Protein AF-A0A0Q9AXU6-F1 (afdb_monomer_lite)

Foldseek 3Di:
DAQFDDDPAFFADQAFWWDFVPDPFIKTKFFQSNLFAQFPDPPPPRRFFADDQVVQDDPNAGNPDGQFGWPNVFHAHDRDLFFADWDQQQNATFTDGMTIGTGDLPHWDFCQAPPLGHAFAADFVCVVVVCNPDPDDWDWDDPVSWFWKWWAFPPPGIFIWIQTTKDKGFHQYADPNHGDPPDIHIWIKIFGDFDPPDKDWDKFFAPVVVVCVVPVPDDPVNVQCVLPPLQWRWDWDDDPVTIIITIIGDARDDRNHGGIFMAGPVSHGQFTWSFFDWDFGHGPPDPGTDTDGRSMTITGGVVRNCVVSNIDGDGRPPTSNDPDPDPPDDDDDDDDPQDVVLLVVLLVLLCVFPQSVVVVVLCVVCVVVLVCCCRPPPQLVVLCVVLVVVVQVVLQSVLSSPQPRWRDCGDPPHGPLNSLVSNLVVCCVPPDPVNVVVCLQCVLVVSVLSVQGGGSVSSSVCSNVPAFAFFWKAWPVLQIATFAAWKAFPVRAIWTKFFQCRHCNPNNDFFTWMWTARLPDDSPDPPRTHTFFTWHDADAAWDADPNDIFGGTMTIGHGDDDPDDDPRVVDSQQAFGAQAADEDDAQFKKWWAFSVQGIFIWTFHDQQDWDFDCGRNDTDTGTRKTWTATPDQVGARDDRRHGQIFIAGPVGHGQFGWHDADPSRITITTGPVRRCVVVNIGGDGGPDPPPPDPPPDPPPDD

Radius of gyration: 37.97 Å; chains: 1; bounding box: 86×94×105 Å

Secondary structure (DSSP, 8-state):
-EESSSS-PPP----EEEEETT---EEEEE-HHHH-SS-S-TT-TTTTEEE-TTTSEETTEE----SEEE-GGGS-SSS-SS--EEEEETTEEEEE--EEEEE-TT----SEETTTEE---B--HHHHTTTTTSPPPSEEPPGGG-EEEEEEETTTEEEEEEEEEEEEEE---EETTEE-TT-EEEEEEEEE---TT---EEEEEB-HHHHHHH-TT--HHHHHHTTTTSS-EEEEEE-SSSEEEEEES--S--TT-TTPEEEETTS-EEEEEEEEEEEEE-BTT-SSPEEEEEEEEEEEEHHHHHHHHTEEEPPTT--SS------TT------PPP-HHHHHHHHHHHHTSHHHHHHHHHHHHHHHHHHHHHHH-HHHHHHHHHTTHHHHHHHHHHHHHSTTSBPPS-BTTB-HHHHHHHHHHHHHHHS-HHHHHHHHHHHHHHHHHHHH-SBHHHHHHHHTS-PPP--EEEETT--EEE--EEEE-TT--EEEEE-HHHHTGGG--TT-EEEEEPTT--TT-GGGPEEEEEEEEEEEEEEEETTEEEEEEEEEEEEPPSTT--HHHHHHHHS----SB----TT-EEEEEETTTEEEEEEEEEEEEEE--EETTEEPPEEEEEEEEESSTTS-S--TT-TTPEEE-TT--EEEEEEEE-TT--EEEEEHHHHHHHHT-EE-SS--------PPPP----

Structure (mmCIF, N/CA/C/O backbone):
data_AF-A0A0Q9AXU6-F1
#
_entry.id   AF-A0A0Q9AXU6-F1
#
loop_
_atom_site.group_PDB
_atom_site.id
_atom_site.type_symbol
_atom_site.label_atom_id
_atom_site.label_alt_id
_atom_site.label_comp_id
_atom_site.label_asym_id
_atom_site.label_entity_id
_atom_site.label_seq_id
_atom_site.pdbx_PDB_ins_code
_atom_site.Cartn_x
_atom_site.Cartn_y
_atom_site.Cartn_z
_atom_site.occupancy
_atom_site.B_iso_or_equiv
_atom_site.auth_seq_id
_atom_site.auth_comp_id
_atom_site.auth_asym_id
_atom_site.auth_atom_id
_atom_site.pdbx_PDB_model_num
ATOM 1 N N . MET A 1 1 ? 8.758 -5.895 -13.252 1.00 82.75 1 MET A N 1
ATOM 2 C CA . MET A 1 1 ? 9.014 -7.025 -12.338 1.00 82.75 1 MET A CA 1
ATOM 3 C C . MET A 1 1 ? 10.445 -6.959 -11.853 1.00 82.75 1 MET A C 1
ATOM 5 O O . MET A 1 1 ? 11.312 -6.603 -12.645 1.00 82.75 1 MET A O 1
ATOM 9 N N . THR A 1 2 ? 10.664 -7.303 -10.589 1.00 78.44 2 THR A N 1
ATOM 10 C CA . THR A 1 2 ? 11.984 -7.450 -9.955 1.00 78.44 2 THR A CA 1
ATOM 11 C C . THR A 1 2 ? 11.993 -8.718 -9.108 1.00 78.44 2 THR A C 1
ATOM 13 O O . THR A 1 2 ? 10.970 -9.078 -8.524 1.00 78.44 2 THR A O 1
ATOM 16 N N . ARG A 1 3 ? 13.124 -9.426 -9.058 1.00 77.81 3 ARG A N 1
ATOM 17 C CA . ARG A 1 3 ? 13.312 -10.589 -8.182 1.00 77.81 3 ARG A CA 1
ATOM 18 C C . ARG A 1 3 ? 14.119 -10.179 -6.954 1.00 77.81 3 ARG A C 1
ATOM 20 O O . ARG A 1 3 ? 15.196 -9.618 -7.110 1.00 77.81 3 ARG A O 1
ATOM 27 N N . GLY A 1 4 ? 13.623 -10.515 -5.763 1.00 68.69 4 GLY A N 1
ATOM 28 C CA . GLY A 1 4 ? 14.214 -10.085 -4.492 1.00 68.69 4 GLY A CA 1
ATOM 29 C C . GLY A 1 4 ? 14.076 -8.573 -4.257 1.00 68.69 4 GLY A C 1
ATOM 30 O O . GLY A 1 4 ? 13.772 -7.815 -5.179 1.00 68.69 4 GLY A O 1
ATOM 31 N N . LYS A 1 5 ? 14.269 -8.132 -3.008 1.00 56.00 5 LYS A N 1
ATOM 32 C CA . LYS A 1 5 ? 14.213 -6.702 -2.641 1.00 56.00 5 LYS A CA 1
ATOM 33 C C . LYS A 1 5 ? 15.564 -5.988 -2.692 1.00 56.00 5 LYS A C 1
ATOM 35 O O . LYS A 1 5 ? 15.615 -4.767 -2.714 1.00 56.00 5 LYS A O 1
ATOM 40 N N . VAL A 1 6 ? 16.661 -6.743 -2.661 1.00 47.12 6 VAL A N 1
ATOM 41 C CA . VAL A 1 6 ? 18.006 -6.209 -2.411 1.00 47.12 6 VAL A CA 1
ATOM 42 C C . VAL A 1 6 ? 18.982 -6.853 -3.395 1.00 47.12 6 VAL A C 1
ATOM 44 O O . VAL A 1 6 ? 19.522 -7.925 -3.142 1.00 47.12 6 VAL A O 1
ATOM 47 N N . GLY A 1 7 ? 19.167 -6.250 -4.571 1.00 50.59 7 GLY A N 1
ATOM 48 C CA . GLY A 1 7 ? 20.179 -6.710 -5.525 1.00 50.59 7 GLY A CA 1
ATOM 49 C C . GLY A 1 7 ? 20.067 -6.100 -6.920 1.00 50.59 7 GLY A C 1
ATOM 50 O O . GLY A 1 7 ? 18.988 -5.697 -7.344 1.00 50.59 7 GLY A O 1
ATOM 51 N N . ASN A 1 8 ? 21.193 -6.092 -7.644 1.00 53.56 8 ASN A N 1
ATOM 52 C CA . ASN A 1 8 ? 21.353 -5.694 -9.054 1.00 53.56 8 ASN A CA 1
ATOM 53 C C . ASN A 1 8 ? 20.635 -6.649 -10.038 1.00 53.56 8 ASN A C 1
ATOM 55 O O . ASN A 1 8 ? 21.194 -7.027 -11.069 1.00 53.56 8 ASN A O 1
ATOM 59 N N . PHE A 1 9 ? 19.429 -7.113 -9.718 1.00 61.50 9 PHE A N 1
ATOM 60 C CA . PHE A 1 9 ? 18.653 -7.943 -10.632 1.00 61.50 9 PHE A CA 1
ATOM 61 C C . PHE A 1 9 ? 18.061 -7.079 -11.747 1.00 61.50 9 PHE A C 1
ATOM 63 O O . PHE A 1 9 ? 17.740 -5.905 -11.549 1.00 61.50 9 PHE A O 1
ATOM 70 N N . GLY A 1 10 ? 17.930 -7.662 -12.938 1.00 64.75 10 GLY A N 1
ATOM 71 C CA . GLY A 1 10 ? 17.297 -6.983 -14.060 1.00 64.75 10 GLY A CA 1
ATOM 72 C C . GLY A 1 10 ? 15.855 -6.600 -13.724 1.00 64.75 10 GLY A C 1
ATOM 73 O O . GLY A 1 10 ? 15.104 -7.378 -13.139 1.00 64.75 10 GLY A O 1
ATOM 74 N N . THR A 1 11 ? 15.449 -5.393 -14.105 1.00 81.62 11 THR A N 1
ATOM 75 C CA . THR A 1 11 ? 14.030 -5.063 -14.224 1.00 81.62 11 THR A CA 1
ATOM 76 C C . THR A 1 11 ? 13.529 -5.571 -15.574 1.00 81.62 11 THR A C 1
ATOM 78 O O . THR A 1 11 ? 14.259 -5.579 -16.565 1.00 81.62 11 THR A O 1
ATOM 81 N N . GLY A 1 12 ? 12.279 -6.019 -15.621 1.00 88.81 12 GLY A N 1
ATOM 82 C CA . GLY A 1 12 ? 11.651 -6.472 -16.863 1.00 88.81 12 GLY A CA 1
ATOM 83 C C . GLY A 1 12 ? 10.134 -6.366 -16.839 1.00 88.81 12 GLY A C 1
ATOM 84 O O . GLY A 1 12 ? 9.529 -6.018 -15.819 1.00 88.81 12 GLY A O 1
ATOM 85 N N . SER A 1 13 ? 9.505 -6.707 -17.953 1.00 92.06 13 SER A N 1
ATOM 86 C CA . SER A 1 13 ? 8.053 -6.725 -18.109 1.00 92.06 13 SER A CA 1
ATOM 87 C C . SER A 1 13 ? 7.464 -8.078 -17.697 1.00 92.06 13 SER A C 1
ATOM 89 O O . SER A 1 13 ? 8.069 -9.135 -17.898 1.00 92.06 13 SER A O 1
ATOM 91 N N . ALA A 1 14 ? 6.268 -8.050 -17.105 1.00 89.50 14 ALA A N 1
ATOM 92 C CA . ALA A 1 14 ? 5.451 -9.251 -16.959 1.00 89.50 14 ALA A CA 1
ATOM 93 C C . ALA A 1 14 ? 4.904 -9.605 -18.347 1.00 89.50 14 ALA A C 1
ATOM 95 O O . ALA A 1 14 ? 4.259 -8.764 -18.968 1.00 89.50 14 ALA A O 1
ATOM 96 N N . GLY A 1 15 ? 5.213 -10.801 -18.848 1.00 91.19 15 GLY A N 1
ATOM 97 C CA . GLY A 1 15 ? 4.880 -11.186 -20.215 1.00 91.19 15 GLY A CA 1
ATOM 98 C C . GLY A 1 15 ? 3.451 -11.680 -20.356 1.00 91.19 15 GLY A C 1
ATOM 99 O O . GLY A 1 15 ? 2.521 -10.900 -20.532 1.00 91.19 15 GLY A O 1
ATOM 100 N N . LEU A 1 16 ? 3.282 -12.999 -20.296 1.00 96.19 16 LEU A N 1
ATOM 101 C CA . LEU A 1 16 ? 1.991 -13.667 -20.479 1.00 96.19 16 LEU A CA 1
ATOM 102 C C . LEU A 1 16 ? 1.583 -14.422 -19.223 1.00 96.19 16 LEU A C 1
ATOM 104 O O . LEU A 1 16 ? 2.421 -14.969 -18.511 1.00 96.19 16 LEU A O 1
ATOM 108 N N . ILE A 1 17 ? 0.281 -14.534 -19.001 1.00 96.56 17 ILE A N 1
ATOM 109 C CA . ILE A 1 17 ? -0.290 -15.452 -18.025 1.00 96.56 17 ILE A CA 1
ATOM 110 C C . ILE A 1 17 ? -0.490 -16.804 -18.705 1.00 96.56 17 ILE A C 1
ATOM 112 O O . ILE A 1 17 ? -1.207 -16.928 -19.701 1.00 96.56 17 ILE A O 1
ATOM 116 N N . VAL A 1 18 ? 0.175 -17.825 -18.183 1.00 97.06 18 VAL A N 1
ATOM 117 C CA . VAL A 1 18 ? 0.204 -19.172 -18.757 1.00 97.06 18 VAL A CA 1
ATOM 118 C C . VAL A 1 18 ? -0.114 -20.211 -17.688 1.00 97.06 18 VAL A C 1
ATOM 120 O O . VAL A 1 18 ? -0.016 -19.948 -16.486 1.00 97.06 18 VAL A O 1
ATOM 123 N N . ARG A 1 19 ? -0.485 -21.414 -18.118 1.00 95.88 19 ARG A N 1
ATOM 124 C CA . ARG A 1 19 ? -0.543 -22.598 -17.251 1.00 95.88 19 ARG A CA 1
ATOM 125 C C . ARG A 1 19 ? 0.430 -23.645 -17.767 1.00 95.88 19 ARG A C 1
ATOM 127 O O . ARG A 1 19 ? 0.652 -23.731 -18.971 1.00 95.88 19 ARG A O 1
ATOM 134 N N . LYS A 1 20 ? 1.009 -24.445 -16.873 1.00 95.62 20 LYS A N 1
ATOM 135 C CA . LYS A 1 20 ? 1.764 -25.632 -17.294 1.00 95.62 20 LYS A CA 1
ATOM 136 C C . LYS A 1 20 ? 0.799 -26.661 -17.876 1.00 95.62 20 LYS A C 1
ATOM 138 O O . LYS A 1 20 ? -0.267 -26.889 -17.306 1.00 95.62 20 LYS A O 1
ATOM 143 N N . THR A 1 21 ? 1.178 -27.287 -18.982 1.00 92.50 21 THR A N 1
ATOM 144 C CA . THR A 1 21 ? 0.389 -28.334 -19.632 1.00 92.50 21 THR A CA 1
ATOM 145 C C . THR A 1 21 ? 0.120 -29.460 -18.635 1.00 92.50 21 THR A C 1
ATOM 147 O O . THR A 1 21 ? 1.050 -30.028 -18.064 1.00 92.50 21 THR A O 1
ATOM 150 N N . GLY A 1 22 ? -1.158 -29.759 -18.394 1.00 88.69 22 GLY A N 1
ATOM 151 C CA . GLY A 1 22 ? -1.579 -30.792 -17.442 1.00 88.69 22 GLY A CA 1
ATOM 152 C C . GLY A 1 22 ? -1.537 -30.395 -15.958 1.00 88.69 22 GLY A C 1
ATOM 153 O O . GLY A 1 22 ? -1.798 -31.244 -15.113 1.00 88.69 22 GLY A O 1
ATOM 154 N N . ALA A 1 23 ? -1.251 -29.134 -15.614 1.00 88.75 23 ALA A N 1
ATOM 155 C CA . ALA A 1 23 ? -1.279 -28.640 -14.234 1.00 88.75 23 ALA A CA 1
ATOM 156 C C . ALA A 1 23 ? -2.325 -27.528 -14.038 1.00 88.75 23 ALA A C 1
ATOM 158 O O . ALA A 1 23 ? -2.684 -26.813 -14.972 1.00 88.75 23 ALA A O 1
ATOM 159 N N . GLN A 1 24 ? -2.791 -27.346 -12.797 1.00 82.94 24 GLN A N 1
ATOM 160 C CA . GLN A 1 24 ? -3.757 -26.292 -12.439 1.00 82.94 24 GLN A CA 1
ATOM 161 C C . GLN A 1 24 ? -3.107 -24.968 -11.990 1.00 82.94 24 GLN A C 1
ATOM 163 O O . GLN A 1 24 ? -3.807 -23.987 -11.735 1.00 82.94 24 GLN A O 1
ATOM 168 N N . GLY A 1 25 ? -1.774 -24.927 -11.894 1.00 87.38 25 GLY A N 1
ATOM 169 C CA . GLY A 1 25 ? -1.023 -23.739 -11.487 1.00 87.38 25 GLY A CA 1
ATOM 170 C C . GLY A 1 25 ? -1.072 -22.609 -12.519 1.00 87.38 25 GLY A C 1
ATOM 171 O O . GLY A 1 25 ? -1.184 -22.844 -13.725 1.00 87.38 25 GLY A O 1
ATOM 172 N N . ARG A 1 26 ? -0.954 -21.371 -12.031 1.00 92.31 26 ARG A N 1
ATOM 173 C CA . ARG A 1 26 ? -0.925 -20.146 -12.839 1.00 92.31 26 ARG A CA 1
ATOM 174 C C . ARG A 1 26 ? 0.459 -19.525 -12.772 1.00 92.31 26 ARG A C 1
ATOM 176 O O . ARG A 1 26 ? 1.005 -19.358 -11.682 1.00 92.31 26 ARG A O 1
ATOM 183 N N . TYR A 1 27 ? 0.988 -19.140 -13.923 1.00 96.38 27 TYR A N 1
ATOM 184 C CA . TYR A 1 27 ? 2.344 -18.629 -14.028 1.00 96.38 27 TYR A CA 1
ATOM 185 C C . TYR A 1 27 ? 2.387 -17.340 -14.842 1.00 96.38 27 TYR A C 1
ATOM 187 O O . TYR A 1 27 ? 1.636 -17.183 -15.803 1.00 96.38 27 TYR A O 1
ATOM 195 N N . VAL A 1 28 ? 3.292 -16.434 -14.481 1.00 96.25 28 VAL A N 1
ATOM 196 C CA . VAL A 1 28 ? 3.752 -15.367 -15.374 1.00 96.25 28 VAL A CA 1
ATOM 197 C C . VAL A 1 28 ? 4.939 -15.901 -16.158 1.00 96.25 28 VAL A C 1
ATOM 199 O O . VAL A 1 28 ? 5.919 -16.356 -15.570 1.00 96.25 28 VAL A O 1
ATOM 202 N N . LEU A 1 29 ? 4.852 -15.826 -17.477 1.00 97.19 29 LEU A N 1
ATOM 203 C CA . LEU A 1 29 ? 5.954 -16.023 -18.402 1.00 97.19 29 LEU A CA 1
ATOM 204 C C . LEU A 1 29 ? 6.681 -14.690 -18.605 1.00 97.19 29 LEU A C 1
ATOM 206 O O . LEU A 1 29 ? 6.046 -13.686 -18.920 1.00 97.19 29 LEU A O 1
ATOM 210 N N . THR A 1 30 ? 8.000 -14.676 -18.451 1.00 96.62 30 THR A N 1
ATOM 211 C CA . THR A 1 30 ? 8.877 -13.531 -18.763 1.00 96.62 30 THR A CA 1
ATOM 212 C C . THR A 1 30 ? 10.230 -14.041 -19.267 1.00 96.62 30 THR A C 1
ATOM 214 O O . THR A 1 30 ? 10.416 -15.253 -19.358 1.00 96.62 30 THR A O 1
ATOM 217 N N . CYS A 1 31 ? 11.179 -13.155 -19.575 1.00 95.25 31 CYS A N 1
ATOM 218 C CA . CYS A 1 31 ? 12.543 -13.554 -19.921 1.00 95.25 31 CYS A CA 1
ATOM 219 C C . CYS A 1 31 ? 13.305 -14.106 -18.710 1.00 95.25 31 CYS A C 1
ATOM 221 O O . CYS A 1 31 ? 13.155 -13.623 -17.587 1.00 95.25 31 CYS A O 1
ATOM 223 N N . GLY A 1 32 ? 14.162 -15.099 -18.935 1.00 92.50 32 GLY A N 1
ATOM 224 C CA . GLY A 1 32 ? 14.971 -15.710 -17.885 1.00 92.50 32 GLY A CA 1
ATOM 225 C C . GLY A 1 32 ? 15.965 -14.723 -17.282 1.00 92.50 32 GLY A C 1
ATOM 226 O O . GLY A 1 32 ? 16.040 -14.602 -16.059 1.00 92.50 32 GLY A O 1
ATOM 227 N N . HIS A 1 33 ? 16.657 -13.942 -18.117 1.00 90.12 33 HIS A N 1
ATOM 228 C CA . HIS A 1 33 ? 17.619 -12.940 -17.636 1.00 90.12 33 HIS A CA 1
ATOM 229 C C . HIS A 1 33 ? 16.984 -11.835 -16.773 1.00 90.12 33 HIS A C 1
ATOM 231 O O . HIS A 1 33 ? 17.670 -11.252 -15.936 1.00 90.12 33 HIS A O 1
ATOM 237 N N . VAL A 1 34 ? 15.682 -11.554 -16.935 1.00 89.62 34 VAL A N 1
ATOM 238 C CA . VAL A 1 34 ? 14.947 -10.603 -16.078 1.00 89.62 34 VAL A CA 1
ATOM 239 C C . VAL A 1 34 ? 14.894 -11.116 -14.641 1.00 89.62 34 VAL A C 1
ATOM 241 O O . VAL A 1 34 ? 15.032 -10.347 -13.697 1.00 89.62 34 VAL A O 1
ATOM 244 N N . LEU A 1 35 ? 14.725 -12.425 -14.460 1.00 88.38 35 LEU A N 1
ATOM 245 C CA . LEU A 1 35 ? 14.721 -13.051 -13.140 1.00 88.38 35 LEU A CA 1
ATOM 246 C C . LEU A 1 35 ? 16.143 -13.382 -12.649 1.00 88.38 35 LEU A C 1
ATOM 248 O O . LEU A 1 35 ? 16.305 -13.766 -11.492 1.00 88.38 35 LEU A O 1
ATOM 252 N N . GLY A 1 36 ? 17.168 -13.214 -13.488 1.00 80.81 36 GLY A N 1
ATOM 253 C CA . GLY A 1 36 ? 18.565 -13.524 -13.180 1.00 80.81 36 GLY A CA 1
ATOM 254 C C . GLY A 1 36 ? 18.849 -15.023 -13.002 1.00 80.81 36 GLY A C 1
ATOM 255 O O . GLY A 1 36 ? 17.956 -15.868 -13.076 1.00 80.81 36 GLY A O 1
ATOM 256 N N . ALA A 1 37 ? 20.115 -15.356 -12.739 1.00 69.69 37 ALA A N 1
ATOM 257 C CA . ALA A 1 37 ? 20.529 -16.713 -12.374 1.00 69.69 37 ALA A CA 1
ATOM 258 C C . ALA A 1 37 ? 20.038 -17.096 -10.963 1.00 69.69 37 ALA A C 1
ATOM 260 O O . ALA A 1 37 ? 19.432 -16.285 -10.260 1.00 69.69 37 ALA A O 1
ATOM 261 N N . ALA A 1 38 ? 20.272 -18.337 -10.524 1.00 61.09 38 ALA A N 1
ATOM 262 C CA . ALA A 1 38 ? 20.003 -18.774 -9.148 1.00 61.09 38 ALA A CA 1
ATOM 263 C C . ALA A 1 38 ? 20.498 -17.738 -8.103 1.00 61.09 38 ALA A C 1
ATOM 265 O O . ALA A 1 38 ? 21.476 -17.034 -8.357 1.00 61.09 38 ALA A O 1
ATOM 266 N N . PRO A 1 39 ? 19.802 -17.579 -6.960 1.00 57.00 39 PRO A N 1
ATOM 267 C CA . PRO A 1 39 ? 20.076 -16.468 -6.056 1.00 57.00 39 PRO A CA 1
ATOM 268 C C . PRO A 1 39 ? 21.505 -16.564 -5.505 1.00 57.00 39 PRO A C 1
ATOM 270 O O . PRO A 1 39 ? 21.915 -17.637 -5.067 1.00 57.00 39 PRO A O 1
ATOM 273 N N . LEU A 1 40 ? 22.234 -15.440 -5.530 1.00 55.03 40 LEU A N 1
ATOM 274 C CA . LEU A 1 40 ? 23.635 -15.329 -5.084 1.00 55.03 40 LEU A CA 1
ATOM 275 C C . LEU A 1 40 ? 23.832 -15.742 -3.618 1.00 55.03 40 LEU A C 1
ATOM 277 O O . LEU A 1 40 ? 24.922 -16.159 -3.243 1.00 55.03 40 LEU A O 1
ATOM 281 N N . ASP A 1 41 ? 22.770 -15.671 -2.816 1.00 59.84 41 ASP A N 1
ATOM 282 C CA . ASP A 1 41 ? 22.744 -16.160 -1.448 1.00 59.84 41 ASP A CA 1
ATOM 283 C C . ASP A 1 41 ? 21.423 -16.899 -1.187 1.00 59.84 41 ASP A C 1
ATOM 285 O O . ASP A 1 41 ? 20.341 -16.310 -1.126 1.00 59.84 41 ASP A O 1
ATOM 289 N N . SER A 1 42 ? 21.500 -18.225 -1.068 1.00 55.97 42 SER A N 1
ATOM 290 C CA . SER A 1 42 ? 20.341 -19.081 -0.785 1.00 55.97 42 SER A CA 1
ATOM 291 C C . SER A 1 42 ? 19.736 -18.874 0.613 1.00 55.97 42 SER A C 1
ATOM 293 O O . SER A 1 42 ? 18.675 -19.436 0.891 1.00 55.97 42 SER A O 1
ATOM 295 N N . THR A 1 43 ? 20.376 -18.073 1.476 1.00 56.34 43 THR A N 1
ATOM 296 C CA . THR A 1 43 ? 19.923 -17.810 2.850 1.00 56.34 43 THR A CA 1
ATOM 297 C C . THR A 1 43 ? 18.890 -16.683 2.955 1.00 56.34 43 THR A C 1
ATOM 299 O O . THR A 1 43 ? 18.147 -16.627 3.937 1.00 56.34 43 THR A O 1
ATOM 302 N N . ALA A 1 44 ? 18.766 -15.820 1.939 1.00 63.03 44 ALA A N 1
ATOM 303 C CA . ALA A 1 44 ? 17.754 -14.767 1.922 1.00 63.03 44 ALA A CA 1
ATOM 304 C C . ALA A 1 44 ? 16.360 -15.356 1.635 1.00 63.03 44 ALA A C 1
ATOM 306 O O . ALA A 1 44 ? 16.082 -15.896 0.559 1.00 63.03 44 ALA A O 1
ATOM 307 N N . THR A 1 45 ? 15.455 -15.240 2.610 1.00 65.12 45 THR A N 1
ATOM 308 C CA . THR A 1 45 ? 14.097 -15.814 2.566 1.00 65.12 45 THR A CA 1
ATOM 309 C C . THR A 1 45 ? 13.235 -15.299 1.404 1.00 65.12 45 THR A C 1
ATOM 311 O O . THR A 1 45 ? 12.243 -15.931 1.050 1.00 65.12 45 THR A O 1
ATOM 314 N N . ASP A 1 46 ? 13.602 -14.173 0.790 1.00 73.69 46 ASP A N 1
ATOM 315 C CA . ASP A 1 46 ? 12.898 -13.515 -0.315 1.00 73.69 46 ASP A CA 1
ATOM 316 C C . ASP A 1 46 ? 13.598 -13.662 -1.679 1.00 73.69 46 ASP A C 1
ATOM 318 O O . ASP A 1 46 ? 13.109 -13.146 -2.682 1.00 73.69 46 ASP A O 1
ATOM 322 N N . ALA A 1 47 ? 14.701 -14.410 -1.777 1.00 73.62 47 ALA A N 1
ATOM 323 C CA . ALA A 1 47 ? 15.532 -14.436 -2.985 1.00 73.62 47 ALA A CA 1
ATOM 324 C C . ALA A 1 47 ? 14.844 -15.024 -4.237 1.00 73.62 47 ALA A C 1
ATOM 326 O O . ALA A 1 47 ? 15.349 -14.906 -5.352 1.00 73.62 47 ALA A O 1
ATOM 327 N N . ASN A 1 48 ? 13.694 -15.685 -4.083 1.00 84.50 48 ASN A N 1
ATOM 328 C CA . ASN A 1 48 ? 12.877 -16.180 -5.201 1.00 84.50 48 ASN A CA 1
ATOM 329 C C . ASN A 1 48 ? 11.530 -15.474 -5.315 1.00 84.50 48 ASN A C 1
ATOM 331 O O . ASN A 1 48 ? 10.727 -15.847 -6.162 1.00 84.50 48 ASN A O 1
ATOM 335 N N . GLN A 1 49 ? 11.270 -14.481 -4.478 1.00 89.12 49 GLN A N 1
ATOM 336 C CA . GLN A 1 49 ? 10.045 -13.710 -4.539 1.00 89.12 49 GLN A CA 1
ATOM 337 C C . GLN A 1 49 ? 10.148 -12.682 -5.665 1.00 89.12 49 GLN A C 1
ATOM 339 O O . GLN A 1 49 ? 11.187 -12.046 -5.850 1.00 89.12 49 GLN A O 1
ATOM 344 N N . VAL A 1 50 ? 9.074 -12.545 -6.438 1.00 88.19 50 VAL A N 1
ATOM 345 C CA . VAL A 1 50 ? 8.974 -11.572 -7.527 1.00 88.19 50 VAL A CA 1
ATOM 346 C C . VAL A 1 50 ? 7.999 -10.483 -7.127 1.00 88.19 50 VAL A C 1
ATOM 348 O O . VAL A 1 50 ? 6.900 -10.768 -6.654 1.00 88.19 50 VAL A O 1
ATOM 351 N N . TYR A 1 51 ? 8.395 -9.240 -7.355 1.00 86.94 51 TYR A N 1
ATOM 352 C CA . TYR A 1 51 ? 7.641 -8.041 -7.028 1.00 86.94 51 TYR A CA 1
ATOM 353 C C . TYR A 1 51 ? 7.247 -7.303 -8.313 1.00 86.94 51 TYR A C 1
ATOM 355 O O . TYR A 1 51 ? 7.922 -7.387 -9.348 1.00 86.94 51 TYR A O 1
ATOM 363 N N . SER A 1 52 ? 6.129 -6.581 -8.265 1.00 83.00 52 SER A N 1
ATOM 364 C CA . SER A 1 52 ? 5.669 -5.732 -9.365 1.00 83.00 52 SER A CA 1
ATOM 365 C C . SER A 1 52 ? 5.716 -4.288 -8.892 1.00 83.00 52 SER A C 1
ATOM 367 O O . SER A 1 52 ? 4.870 -3.942 -8.087 1.00 83.00 52 SER A O 1
ATOM 369 N N . PRO A 1 53 ? 6.630 -3.427 -9.366 1.00 67.56 53 PRO A N 1
ATOM 370 C CA . PRO A 1 53 ? 6.759 -2.056 -8.861 1.00 67.56 53 PRO A CA 1
ATOM 371 C C . PRO A 1 53 ? 5.443 -1.26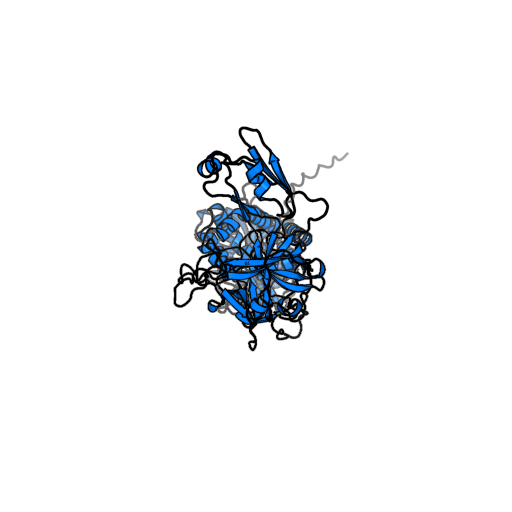1 -8.845 1.00 67.56 53 PRO A C 1
ATOM 373 O O . PRO A 1 53 ? 5.226 -0.465 -7.943 1.00 67.56 53 PRO A O 1
ATOM 376 N N . GLU A 1 54 ? 4.528 -1.521 -9.782 1.00 64.31 54 GLU A N 1
ATOM 377 C CA . GLU A 1 54 ? 3.210 -0.870 -9.859 1.00 64.31 54 GLU A CA 1
ATOM 378 C C . GLU A 1 54 ? 2.210 -1.368 -8.798 1.00 64.31 54 GLU A C 1
ATOM 380 O O . GLU A 1 54 ? 1.368 -0.608 -8.336 1.00 64.31 54 GLU A O 1
ATOM 385 N N . LEU A 1 55 ? 2.299 -2.640 -8.393 1.00 56.59 55 LEU A N 1
ATOM 386 C CA . LEU A 1 55 ? 1.484 -3.228 -7.311 1.00 56.59 55 LEU A CA 1
ATOM 387 C C . LEU A 1 55 ? 2.210 -3.206 -5.960 1.00 56.59 55 LEU A C 1
ATOM 389 O O . LEU A 1 55 ? 1.622 -3.430 -4.904 1.00 56.59 55 LEU A O 1
ATOM 393 N N . SER A 1 56 ? 3.511 -2.963 -6.026 1.00 49.38 56 SER A N 1
ATOM 394 C CA . SER A 1 56 ? 4.464 -2.920 -4.942 1.00 49.38 56 SER A CA 1
ATOM 395 C C . SER A 1 56 ? 4.913 -1.484 -4.695 1.00 49.38 56 SER A C 1
ATOM 397 O O . SER A 1 56 ? 5.954 -1.310 -4.091 1.00 49.38 56 SER A O 1
ATOM 399 N N . THR A 1 57 ? 4.173 -0.453 -5.122 1.00 41.25 57 THR A N 1
ATOM 400 C CA . THR A 1 57 ? 4.367 0.918 -4.633 1.00 41.25 57 THR A CA 1
ATOM 401 C C . THR A 1 57 ? 3.041 1.535 -4.200 1.00 41.25 57 THR A C 1
ATOM 403 O O . THR A 1 57 ? 2.105 1.660 -4.980 1.00 41.25 57 THR A O 1
ATOM 406 N N . CYS A 1 58 ? 2.949 1.931 -2.931 1.00 37.50 58 CYS A N 1
ATOM 407 C CA . CYS A 1 58 ? 1.821 2.691 -2.389 1.00 37.50 58 CYS A CA 1
ATOM 408 C C . CYS A 1 58 ? 2.388 3.965 -1.763 1.00 37.50 58 CYS A C 1
ATOM 410 O O . CYS A 1 58 ? 3.285 3.891 -0.928 1.00 37.50 58 CYS A O 1
ATOM 412 N N . CYS A 1 59 ? 1.924 5.140 -2.197 1.00 37.75 59 CYS A N 1
ATOM 413 C CA . CYS A 1 59 ? 2.407 6.442 -1.710 1.00 37.75 59 CYS A CA 1
ATOM 414 C C . CYS A 1 59 ? 3.926 6.681 -1.893 1.00 37.75 59 CYS A C 1
ATOM 416 O O . CYS A 1 59 ? 4.531 7.453 -1.147 1.00 37.75 59 CYS A O 1
ATOM 418 N N . GLY A 1 60 ? 4.559 6.032 -2.879 1.00 40.69 60 GLY A N 1
ATOM 419 C CA . GLY A 1 60 ? 6.011 6.096 -3.093 1.00 40.69 60 GLY A CA 1
ATOM 420 C C . GLY A 1 60 ? 6.832 5.235 -2.120 1.00 40.69 60 GLY A C 1
ATOM 421 O O . GLY A 1 60 ? 7.989 5.557 -1.868 1.00 40.69 60 GLY A O 1
ATOM 422 N N . ALA A 1 61 ? 6.230 4.191 -1.539 1.00 35.91 61 ALA A N 1
ATOM 423 C CA . ALA A 1 61 ? 6.873 3.189 -0.684 1.00 35.91 61 ALA A CA 1
ATOM 424 C C . ALA A 1 61 ? 6.812 1.798 -1.325 1.00 35.91 61 ALA A C 1
ATOM 426 O O . ALA A 1 61 ? 5.726 1.389 -1.739 1.00 35.91 61 ALA A O 1
ATOM 427 N N . GLU A 1 62 ? 7.921 1.053 -1.353 1.00 51.66 62 GLU A N 1
ATOM 428 C CA . GLU A 1 62 ? 7.944 -0.328 -1.851 1.00 51.66 62 GLU A CA 1
ATOM 429 C C . GLU A 1 62 ? 7.104 -1.265 -0.953 1.00 51.66 62 GLU A C 1
ATOM 431 O O . GLU A 1 62 ? 7.447 -1.533 0.197 1.00 51.66 62 GLU A O 1
ATOM 436 N N . CYS A 1 63 ? 5.972 -1.780 -1.442 1.00 49.53 63 CYS A N 1
ATOM 437 C CA . CYS A 1 63 ? 5.164 -2.758 -0.724 1.00 49.53 63 CYS A CA 1
ATOM 438 C C . CYS A 1 63 ? 5.815 -4.144 -0.772 1.00 49.53 63 CYS A C 1
ATOM 440 O O . CYS A 1 63 ? 6.086 -4.706 -1.831 1.00 49.53 63 CYS A O 1
ATOM 442 N N . SER A 1 64 ? 5.941 -4.742 0.410 1.00 63.66 64 SER A N 1
ATOM 443 C CA . SER A 1 64 ? 6.501 -6.072 0.672 1.00 63.66 64 SER A CA 1
ATOM 444 C C . SER A 1 64 ? 5.763 -7.274 0.079 1.00 63.66 64 SER A C 1
ATOM 446 O O . SER A 1 64 ? 6.141 -8.395 0.404 1.00 63.66 64 SER A O 1
ATOM 448 N N . ASN A 1 65 ? 4.712 -7.093 -0.718 1.00 77.38 65 ASN A N 1
ATOM 449 C CA . ASN A 1 65 ? 3.894 -8.211 -1.179 1.00 77.38 65 ASN A CA 1
ATOM 450 C C . ASN A 1 65 ? 4.416 -8.727 -2.523 1.00 77.38 65 ASN A C 1
ATOM 452 O O . ASN A 1 65 ? 4.259 -8.032 -3.532 1.00 77.38 65 ASN A O 1
ATOM 456 N N . PRO A 1 66 ? 5.021 -9.925 -2.566 1.00 87.12 66 PRO A N 1
ATOM 457 C CA . PRO A 1 66 ? 5.389 -10.523 -3.831 1.00 87.12 66 PRO A CA 1
ATOM 458 C C . PRO A 1 66 ? 4.141 -10.953 -4.600 1.00 87.12 66 PRO A C 1
ATOM 460 O O . PRO A 1 66 ? 3.160 -11.421 -4.022 1.00 87.12 66 PRO A O 1
ATOM 463 N N . VAL A 1 67 ? 4.199 -10.825 -5.922 1.00 90.12 67 VAL A N 1
ATOM 464 C CA . VAL A 1 67 ? 3.151 -11.303 -6.836 1.00 90.12 67 VAL A CA 1
ATOM 465 C C . VAL A 1 67 ? 3.258 -12.810 -7.093 1.00 90.12 67 VAL A C 1
ATOM 467 O O . VAL A 1 67 ? 2.316 -13.444 -7.568 1.00 90.12 67 VAL A O 1
ATOM 470 N N . GLY A 1 68 ? 4.409 -13.403 -6.772 1.00 92.56 68 GLY A N 1
ATOM 471 C CA . GLY A 1 68 ? 4.662 -14.822 -6.961 1.00 92.56 68 GLY A CA 1
ATOM 472 C C . GLY A 1 68 ? 6.088 -15.235 -6.616 1.00 92.56 68 GLY A C 1
ATOM 473 O O . GLY A 1 68 ? 6.892 -14.425 -6.151 1.00 92.56 68 GLY A O 1
ATOM 474 N N . ASN A 1 69 ? 6.398 -16.506 -6.863 1.00 93.19 69 ASN A N 1
ATOM 475 C CA . ASN A 1 69 ? 7.720 -17.089 -6.660 1.00 93.19 69 ASN A CA 1
ATOM 476 C C . ASN A 1 69 ? 8.302 -17.593 -7.980 1.00 93.19 69 ASN A C 1
ATOM 478 O O . ASN A 1 69 ? 7.608 -18.215 -8.779 1.00 93.19 69 ASN A O 1
ATOM 482 N N . VAL A 1 70 ? 9.591 -17.368 -8.208 1.00 92.69 70 VAL A N 1
ATOM 483 C CA . VAL A 1 70 ? 10.298 -17.901 -9.373 1.00 92.69 70 VAL A CA 1
ATOM 484 C C . VAL A 1 70 ? 10.289 -19.430 -9.346 1.00 92.69 70 VAL A C 1
ATOM 486 O O . VAL A 1 70 ? 10.676 -20.056 -8.357 1.00 92.69 70 VAL A O 1
ATOM 489 N N . VAL A 1 71 ? 9.915 -20.041 -10.468 1.00 93.81 71 VAL A N 1
ATOM 490 C CA . VAL A 1 71 ? 9.996 -21.487 -10.674 1.00 93.81 71 VAL A CA 1
ATOM 491 C C . VAL A 1 71 ? 11.448 -21.834 -11.016 1.00 93.81 71 VAL A C 1
ATOM 493 O O . VAL A 1 71 ? 11.869 -21.743 -12.167 1.00 93.81 71 VAL A O 1
ATOM 496 N N . ARG A 1 72 ? 12.239 -22.197 -9.999 1.00 89.75 72 ARG A N 1
ATOM 497 C CA . ARG A 1 72 ? 13.715 -22.276 -10.076 1.00 89.75 72 ARG A CA 1
ATOM 498 C C . ARG A 1 72 ? 14.273 -23.057 -11.269 1.00 89.75 72 ARG A C 1
ATOM 500 O O . ARG A 1 72 ? 15.254 -22.621 -11.855 1.00 89.75 72 ARG A O 1
ATOM 507 N N . ASN A 1 73 ? 13.657 -24.175 -11.650 1.00 90.12 73 ASN A N 1
ATOM 508 C CA . ASN A 1 73 ? 14.129 -25.007 -12.765 1.00 90.12 73 ASN A CA 1
ATOM 509 C C . ASN A 1 73 ? 13.860 -24.412 -14.160 1.00 90.12 73 ASN A C 1
ATOM 511 O O . ASN A 1 73 ? 14.142 -25.066 -15.156 1.00 90.12 73 ASN A O 1
ATOM 515 N N . THR A 1 74 ? 13.299 -23.203 -14.228 1.00 92.31 74 THR A N 1
ATOM 516 C CA . THR A 1 74 ? 13.107 -22.443 -15.471 1.00 92.31 74 THR A CA 1
ATOM 517 C C . THR A 1 74 ? 14.106 -21.296 -15.625 1.00 92.31 74 THR A C 1
ATOM 519 O O . THR A 1 74 ? 14.078 -20.603 -16.634 1.00 92.31 74 THR A O 1
ATOM 522 N N . LEU A 1 75 ? 14.972 -21.064 -14.632 1.00 90.00 75 LEU A N 1
ATOM 523 C CA . LEU A 1 75 ? 15.968 -19.996 -14.687 1.00 90.00 75 LEU A CA 1
ATOM 524 C C . LEU A 1 75 ? 17.166 -20.371 -15.576 1.00 90.00 75 LEU A C 1
ATOM 526 O O . LEU A 1 75 ? 17.521 -21.551 -15.655 1.00 90.00 75 LEU A O 1
ATOM 530 N N . PRO A 1 76 ? 17.839 -19.374 -16.179 1.00 84.62 76 PRO A N 1
ATOM 531 C CA . PRO A 1 76 ? 19.152 -19.569 -16.780 1.00 84.62 76 PRO A CA 1
ATOM 532 C C . PRO A 1 76 ? 20.178 -20.064 -15.746 1.00 84.62 76 PRO A C 1
ATOM 534 O O . PRO A 1 76 ? 20.099 -19.734 -14.559 1.00 84.62 76 PRO A O 1
ATOM 537 N N . GLN A 1 77 ? 21.154 -20.851 -16.203 1.00 84.31 77 GLN A N 1
ATOM 538 C CA . GLN A 1 77 ? 22.195 -21.439 -15.351 1.00 84.31 77 GLN A CA 1
ATOM 539 C C . GLN A 1 77 ? 23.388 -20.497 -15.125 1.00 84.31 77 GLN A C 1
ATOM 541 O O . GLN A 1 77 ? 24.011 -20.539 -14.067 1.00 84.31 77 GLN A O 1
ATOM 546 N N . LEU A 1 78 ? 23.705 -19.637 -16.094 1.00 81.62 78 LEU A N 1
ATOM 547 C CA . LEU A 1 78 ? 24.788 -18.657 -16.027 1.00 81.62 78 LEU A CA 1
ATOM 548 C C . LEU A 1 78 ? 24.252 -17.285 -15.609 1.00 81.62 78 LEU A C 1
ATOM 550 O O . LEU A 1 78 ? 23.139 -16.899 -15.965 1.00 81.62 78 LEU A O 1
ATOM 554 N N . VAL A 1 79 ? 25.094 -16.493 -14.942 1.00 76.00 79 VAL A N 1
ATOM 555 C CA . VAL A 1 79 ? 24.842 -15.072 -14.604 1.00 76.00 79 VAL A CA 1
ATOM 556 C C . VAL A 1 79 ? 25.074 -14.150 -15.820 1.00 76.00 79 VAL A C 1
ATOM 558 O O . VAL A 1 79 ? 25.297 -12.952 -15.691 1.00 76.00 79 VAL A O 1
ATOM 561 N N . ASP A 1 80 ? 25.058 -14.711 -17.025 1.00 78.12 80 ASP A N 1
ATOM 562 C CA . ASP A 1 80 ? 25.290 -13.994 -18.273 1.00 78.12 80 ASP A CA 1
ATOM 563 C C . ASP A 1 80 ? 23.957 -13.518 -18.873 1.00 78.12 80 ASP A C 1
ATOM 565 O O . ASP A 1 80 ? 22.954 -14.231 -18.815 1.00 78.12 80 ASP A O 1
ATOM 569 N N . LYS A 1 81 ? 23.956 -12.328 -19.483 1.00 78.19 81 LYS A N 1
ATOM 570 C CA . LYS A 1 81 ? 22.817 -11.799 -20.253 1.00 78.19 81 LYS A CA 1
ATOM 571 C C . LYS A 1 81 ? 22.651 -12.491 -21.612 1.00 78.19 81 LYS A C 1
ATOM 573 O O . LYS A 1 81 ? 21.664 -12.242 -22.299 1.00 78.19 81 LYS A O 1
ATOM 578 N N . ALA A 1 82 ? 23.610 -13.319 -22.021 1.00 83.56 82 ALA A N 1
ATOM 579 C CA . ALA A 1 82 ? 23.492 -14.156 -23.204 1.00 83.56 82 ALA A CA 1
ATOM 580 C C . ALA A 1 82 ? 22.325 -15.145 -23.079 1.00 83.56 82 ALA A C 1
ATOM 582 O O . ALA A 1 82 ? 21.996 -15.614 -21.991 1.00 83.56 82 ALA A O 1
ATOM 583 N N . ILE A 1 83 ? 21.741 -15.509 -24.219 1.00 87.38 83 ILE A N 1
ATOM 584 C CA . ILE A 1 83 ? 20.719 -16.553 -24.302 1.00 87.38 83 ILE A CA 1
ATOM 585 C C . ILE A 1 83 ? 21.382 -17.908 -24.032 1.00 87.38 83 ILE A C 1
ATOM 587 O O . ILE A 1 83 ? 22.447 -18.209 -24.575 1.00 87.38 83 ILE A O 1
ATOM 591 N N . GLN A 1 84 ? 20.753 -18.726 -23.189 1.00 87.69 84 GLN A N 1
ATOM 592 C CA . GLN A 1 84 ? 21.364 -19.958 -22.668 1.00 87.69 84 GLN A CA 1
ATOM 593 C C . GLN A 1 84 ? 20.623 -21.227 -23.067 1.00 87.69 84 GLN A C 1
ATOM 595 O O . GLN A 1 84 ? 21.170 -22.312 -22.910 1.00 87.69 84 GLN A O 1
ATOM 600 N N . ASN A 1 85 ? 19.401 -21.112 -23.588 1.00 92.75 85 ASN A N 1
ATOM 601 C CA . ASN A 1 85 ? 18.613 -22.263 -24.003 1.00 92.75 85 ASN A CA 1
ATOM 602 C C . ASN A 1 85 ? 18.235 -22.157 -25.479 1.00 92.75 85 ASN A C 1
ATOM 604 O O . ASN A 1 85 ? 18.134 -21.072 -26.060 1.00 92.75 85 ASN A O 1
ATOM 608 N N . LYS A 1 86 ? 17.984 -23.317 -26.077 1.00 95.69 86 LYS A N 1
ATOM 609 C CA . LYS A 1 86 ? 17.435 -23.444 -27.421 1.00 95.69 86 LYS A CA 1
ATOM 610 C C . LYS A 1 86 ? 16.479 -24.624 -27.496 1.00 95.69 86 LYS A C 1
ATOM 612 O O . LYS A 1 86 ? 16.572 -25.569 -26.717 1.00 95.69 86 LYS A O 1
ATOM 617 N N . VAL A 1 87 ? 15.564 -24.578 -28.453 1.00 96.31 87 VAL A N 1
ATOM 618 C CA . VAL A 1 87 ? 14.688 -25.703 -28.790 1.00 96.31 87 VAL A CA 1
ATOM 619 C C . VAL A 1 87 ? 14.855 -26.019 -30.261 1.00 96.31 87 VAL A C 1
ATOM 621 O O . VAL A 1 87 ? 14.753 -25.135 -31.110 1.00 96.31 87 VAL A O 1
ATOM 624 N N . ARG A 1 88 ? 15.090 -27.296 -30.557 1.00 96.62 88 ARG A N 1
ATOM 625 C CA . ARG A 1 88 ? 15.128 -27.799 -31.925 1.00 96.62 88 ARG A CA 1
ATOM 626 C C . ARG A 1 88 ? 13.719 -28.119 -32.404 1.00 96.62 88 ARG A C 1
ATOM 628 O O . ARG A 1 88 ? 13.020 -28.914 -31.777 1.00 96.62 88 ARG A O 1
ATOM 635 N N . ILE A 1 89 ? 13.316 -27.530 -33.525 1.00 95.81 89 ILE A N 1
ATOM 636 C CA . ILE A 1 89 ? 12.059 -27.839 -34.212 1.00 95.81 89 ILE A CA 1
ATOM 637 C C . ILE A 1 89 ? 12.398 -28.212 -35.652 1.00 95.81 89 ILE A C 1
ATOM 639 O O . ILE A 1 89 ? 12.906 -27.392 -36.414 1.00 95.81 89 ILE A O 1
ATOM 643 N N . GLY A 1 90 ? 12.145 -29.470 -36.017 1.00 94.00 90 GLY A N 1
ATOM 644 C CA . GLY A 1 90 ? 12.674 -30.027 -37.261 1.00 94.00 90 GLY A CA 1
ATOM 645 C C . GLY A 1 90 ? 14.205 -30.029 -37.236 1.00 94.00 90 GLY A C 1
ATOM 646 O O . GLY A 1 90 ? 14.805 -30.587 -36.317 1.00 94.00 90 GLY A O 1
ATOM 647 N N . GLN A 1 91 ? 14.834 -29.390 -38.223 1.00 93.50 91 GLN A N 1
ATOM 648 C CA . GLN A 1 91 ? 16.300 -29.293 -38.326 1.00 93.50 91 GLN A CA 1
ATOM 649 C C . GLN A 1 91 ? 16.883 -27.978 -37.783 1.00 93.50 91 GLN A C 1
ATOM 651 O O . GLN A 1 91 ? 18.076 -27.724 -37.937 1.00 93.50 91 GLN A O 1
ATOM 656 N N . VAL A 1 92 ? 16.060 -27.132 -37.158 1.00 95.62 92 VAL A N 1
ATOM 657 C CA . VAL A 1 92 ? 16.425 -25.745 -36.850 1.00 95.62 92 VAL A CA 1
ATOM 658 C C . VAL A 1 92 ? 16.375 -25.489 -35.348 1.00 95.62 92 VAL A C 1
ATOM 660 O O . VAL A 1 92 ? 15.408 -25.845 -34.675 1.00 95.62 92 VAL A O 1
ATOM 663 N N . ASP A 1 93 ? 17.436 -24.870 -34.829 1.00 96.81 93 ASP A N 1
ATOM 664 C CA . ASP A 1 93 ? 17.553 -24.462 -33.429 1.00 96.81 93 ASP A CA 1
ATOM 665 C C . ASP A 1 93 ? 16.999 -23.041 -33.249 1.00 96.81 93 ASP A C 1
ATOM 667 O O . ASP A 1 93 ? 17.466 -22.099 -33.892 1.00 96.81 93 ASP A O 1
ATOM 671 N N . PHE A 1 94 ? 16.033 -22.873 -32.347 1.00 97.56 94 PHE A N 1
ATOM 672 C CA . PHE A 1 94 ? 15.434 -21.582 -32.000 1.00 97.56 94 PHE A CA 1
ATOM 673 C C . PHE A 1 94 ? 15.836 -21.158 -30.594 1.00 97.56 94 PHE A C 1
ATOM 675 O O . PHE A 1 94 ? 15.842 -21.974 -29.673 1.00 97.56 94 PHE A O 1
ATOM 682 N N . ALA A 1 95 ? 16.170 -19.881 -30.440 1.00 97.38 95 ALA A N 1
ATOM 683 C CA . ALA A 1 95 ? 16.602 -19.305 -29.178 1.00 97.38 95 ALA A CA 1
ATOM 684 C C . ALA A 1 95 ? 15.459 -19.307 -28.150 1.00 97.38 95 ALA A C 1
ATOM 686 O O . ALA A 1 95 ? 14.318 -18.978 -28.481 1.00 97.38 95 ALA A O 1
ATOM 687 N N . VAL A 1 96 ? 15.770 -19.634 -26.893 1.00 96.62 96 VAL A N 1
ATOM 688 C CA . VAL A 1 96 ? 14.835 -19.540 -25.766 1.00 96.62 96 VAL A CA 1
ATOM 689 C C . VAL A 1 96 ? 15.516 -18.851 -24.589 1.00 96.62 96 VAL A C 1
ATOM 691 O O . VAL A 1 96 ? 16.528 -19.307 -24.066 1.00 96.62 96 VAL A O 1
ATOM 694 N N . ASP A 1 97 ? 14.912 -17.763 -24.136 1.00 95.44 97 ASP A N 1
ATOM 695 C CA . ASP A 1 97 ? 15.259 -17.083 -22.895 1.00 95.44 97 ASP A CA 1
ATOM 696 C C . ASP A 1 97 ? 13.965 -16.697 -22.187 1.00 95.44 97 ASP A C 1
ATOM 698 O O . ASP A 1 97 ? 13.393 -15.626 -22.395 1.00 95.44 97 ASP A O 1
ATOM 702 N N . ALA A 1 98 ? 13.456 -17.643 -21.404 1.00 95.81 98 ALA A N 1
ATOM 703 C CA . ALA A 1 98 ? 12.190 -17.508 -20.720 1.00 95.81 98 ALA A CA 1
ATOM 704 C C . ALA A 1 98 ? 12.185 -18.280 -19.403 1.00 95.81 98 ALA A C 1
ATOM 706 O O . ALA A 1 98 ? 12.771 -19.354 -19.304 1.00 95.81 98 ALA A O 1
ATOM 707 N N . ALA A 1 99 ? 11.475 -17.741 -18.420 1.00 95.94 99 ALA A N 1
ATOM 708 C CA . ALA A 1 99 ? 11.293 -18.334 -17.107 1.00 95.94 99 ALA A CA 1
ATOM 709 C C . ALA A 1 99 ? 9.863 -18.107 -16.603 1.00 95.94 99 ALA A C 1
ATOM 711 O O . ALA A 1 99 ? 9.122 -17.259 -17.114 1.00 95.94 99 ALA A O 1
ATOM 712 N N . LEU A 1 100 ? 9.476 -18.882 -15.589 1.00 96.75 100 LEU A N 1
ATOM 713 C CA . LEU A 1 100 ? 8.153 -18.823 -14.980 1.00 96.75 100 LEU A CA 1
ATOM 714 C C . LEU A 1 100 ? 8.205 -18.243 -13.567 1.00 96.75 100 LEU A C 1
ATOM 716 O O . LEU A 1 100 ? 9.090 -18.555 -12.768 1.00 96.75 100 LEU A O 1
ATOM 720 N N . VAL A 1 101 ? 7.176 -17.471 -13.238 1.00 95.75 101 VAL A N 1
ATOM 721 C CA . VAL A 1 101 ? 6.851 -17.040 -11.877 1.00 95.75 101 VAL A CA 1
ATOM 722 C C . VAL A 1 101 ? 5.515 -17.657 -11.497 1.00 95.75 101 VAL A C 1
ATOM 724 O O . VAL A 1 101 ? 4.503 -17.353 -12.115 1.00 95.75 101 VAL A O 1
ATOM 727 N N . GLU A 1 102 ? 5.494 -18.525 -10.496 1.00 96.00 102 GLU A N 1
ATOM 728 C CA . GLU A 1 102 ? 4.269 -19.071 -9.923 1.00 96.00 102 GLU A CA 1
ATOM 729 C C . GLU A 1 102 ? 3.530 -17.985 -9.146 1.00 96.00 102 GLU A C 1
ATOM 731 O O . GLU A 1 102 ? 4.041 -17.462 -8.155 1.00 96.00 102 GLU A O 1
ATOM 736 N N . LEU A 1 103 ? 2.336 -17.627 -9.615 1.00 93.81 103 LEU A N 1
ATOM 737 C CA . LEU A 1 103 ? 1.537 -16.569 -9.008 1.00 93.81 103 LEU A CA 1
ATOM 738 C C . LEU A 1 103 ? 1.019 -16.992 -7.635 1.00 93.81 103 LEU A C 1
ATOM 740 O O . LEU A 1 103 ? 0.518 -18.104 -7.462 1.00 93.81 103 LEU A O 1
ATOM 744 N N . SER A 1 104 ? 1.056 -16.072 -6.672 1.00 89.88 104 SER A N 1
ATOM 745 C CA . SER A 1 104 ? 0.412 -16.297 -5.379 1.00 89.88 104 SER A CA 1
ATOM 746 C C . SER A 1 104 ? -1.112 -16.412 -5.539 1.00 89.88 104 SER A C 1
ATOM 748 O O . SER A 1 104 ? -1.718 -15.827 -6.444 1.00 89.88 104 SER A O 1
ATOM 750 N N . GLY A 1 105 ? -1.764 -17.153 -4.637 1.00 85.25 105 GLY A N 1
ATOM 751 C CA . GLY A 1 105 ? -3.208 -17.414 -4.715 1.00 85.25 105 GLY A CA 1
ATOM 752 C C . GLY A 1 105 ? -4.075 -16.147 -4.735 1.00 85.25 105 GLY A C 1
ATOM 753 O O . GLY A 1 105 ? -5.113 -16.130 -5.396 1.00 85.25 105 GLY A O 1
ATOM 754 N N . ASN A 1 106 ? -3.611 -15.078 -4.081 1.00 82.31 106 ASN A N 1
ATOM 755 C CA . ASN A 1 106 ? -4.259 -13.767 -4.010 1.00 82.31 106 ASN A CA 1
ATOM 756 C C . ASN A 1 106 ? -3.917 -12.824 -5.180 1.00 82.31 106 ASN A C 1
ATOM 758 O O . ASN A 1 106 ? -4.558 -11.780 -5.313 1.00 82.31 106 ASN A O 1
ATOM 762 N N . THR A 1 107 ? -2.949 -13.163 -6.038 1.00 86.00 107 THR A N 1
ATOM 763 C CA . THR A 1 107 ? -2.584 -12.300 -7.165 1.00 86.00 107 THR A CA 1
ATOM 764 C C . THR A 1 107 ? -3.594 -12.435 -8.300 1.00 86.00 107 THR A C 1
ATOM 766 O O . THR A 1 107 ? -3.812 -13.521 -8.858 1.00 86.00 107 THR A O 1
ATOM 769 N N . LYS A 1 108 ? -4.203 -11.294 -8.646 1.00 87.06 108 LYS A N 1
ATOM 770 C CA . LYS A 1 108 ? -5.082 -11.120 -9.805 1.00 87.06 108 LYS A CA 1
ATOM 771 C C . LYS A 1 108 ? -4.242 -10.819 -11.045 1.00 87.06 108 LYS A C 1
ATOM 773 O O . LYS A 1 108 ? -3.481 -9.859 -11.048 1.00 87.06 108 LYS A O 1
ATOM 778 N N . ALA A 1 109 ? -4.385 -11.630 -12.081 1.00 89.69 109 ALA A N 1
ATOM 779 C CA . ALA A 1 109 ? -3.651 -11.517 -13.328 1.00 89.69 109 ALA A CA 1
ATOM 780 C C . ALA A 1 109 ? -4.509 -12.034 -14.491 1.00 89.69 109 ALA A C 1
ATOM 782 O O . ALA A 1 109 ? -5.288 -12.977 -14.333 1.00 89.69 109 ALA A O 1
ATOM 783 N N . SER A 1 110 ? -4.362 -11.416 -15.658 1.00 93.44 110 SER A N 1
ATOM 784 C CA . SER A 1 110 ? -5.073 -11.769 -16.888 1.00 93.44 110 SER A CA 1
ATOM 785 C C . SER A 1 110 ? -4.231 -11.393 -18.105 1.00 93.44 110 SER A C 1
ATOM 787 O O . SER A 1 110 ? -3.422 -10.471 -18.035 1.00 93.44 110 SER A O 1
ATOM 789 N N . ASN A 1 111 ? -4.461 -12.058 -19.240 1.00 95.00 111 ASN A N 1
ATOM 790 C CA . ASN A 1 111 ? -3.903 -11.673 -20.545 1.00 95.00 111 ASN A CA 1
ATOM 791 C C . ASN A 1 111 ? -4.688 -10.507 -21.172 1.00 95.00 111 ASN A C 1
ATOM 793 O O . ASN A 1 111 ? -5.171 -10.591 -22.301 1.00 95.00 111 ASN A O 1
ATOM 797 N N . GLU A 1 112 ? -4.857 -9.434 -20.402 1.00 94.12 112 GLU A N 1
ATOM 798 C CA . GLU A 1 112 ? -5.435 -8.162 -20.837 1.00 94.12 112 GLU A CA 1
ATOM 799 C C . GLU A 1 112 ? -4.388 -7.075 -20.598 1.00 94.12 112 GLU A C 1
ATOM 801 O O . GLU A 1 112 ? -4.188 -6.616 -19.475 1.00 94.12 112 GLU A O 1
ATOM 806 N N . VAL A 1 113 ? -3.650 -6.742 -21.655 1.00 90.56 113 VAL A N 1
ATOM 807 C CA . VAL A 1 113 ? -2.464 -5.888 -21.584 1.00 90.56 113 VAL A CA 1
ATOM 808 C C . VAL A 1 113 ? -2.868 -4.430 -21.823 1.00 90.56 113 VAL A C 1
ATOM 810 O O . VAL A 1 113 ? -3.607 -4.161 -22.776 1.00 90.56 113 VAL A O 1
ATOM 813 N N . PRO A 1 114 ? -2.397 -3.460 -21.015 1.00 86.31 114 PRO A N 1
ATOM 814 C CA . PRO A 1 114 ? -2.749 -2.054 -21.193 1.00 86.31 114 PRO A CA 1
ATOM 815 C C . PRO A 1 114 ? -2.521 -1.564 -22.630 1.00 86.31 114 PRO A C 1
ATOM 817 O O . PRO A 1 114 ? -1.494 -1.846 -23.242 1.00 86.31 114 PRO A O 1
ATOM 820 N N . LYS A 1 115 ? -3.494 -0.826 -23.179 1.00 93.56 115 LYS A N 1
ATOM 821 C CA . LYS A 1 115 ? -3.504 -0.264 -24.549 1.00 93.56 115 LYS A CA 1
ATOM 822 C C . LYS A 1 115 ? -3.435 -1.267 -25.718 1.00 93.56 115 LYS A C 1
ATOM 824 O O . LYS A 1 115 ? -3.660 -0.850 -26.848 1.00 93.56 115 LYS A O 1
ATOM 829 N N . ILE A 1 116 ? -3.164 -2.547 -25.466 1.00 95.19 116 ILE A N 1
ATOM 830 C CA . ILE A 1 116 ? -3.257 -3.640 -26.447 1.00 95.19 116 ILE A CA 1
ATOM 831 C C . ILE A 1 116 ? -4.629 -4.317 -26.346 1.00 95.19 116 ILE A C 1
ATOM 833 O O . ILE A 1 116 ? -5.276 -4.590 -27.349 1.00 95.19 116 ILE A O 1
ATOM 837 N N . GLY A 1 117 ? -5.107 -4.550 -25.124 1.00 95.69 117 GLY A N 1
ATOM 838 C CA . GLY A 1 117 ? -6.335 -5.282 -24.849 1.00 95.69 117 GLY A CA 1
ATOM 839 C C . GLY A 1 117 ? -6.087 -6.773 -24.626 1.00 95.69 117 GLY A C 1
ATOM 840 O O . GLY A 1 117 ? -5.042 -7.190 -24.124 1.00 95.69 117 GLY A O 1
ATOM 841 N N . LYS A 1 118 ? -7.098 -7.585 -24.938 1.00 96.44 118 LYS A N 1
ATOM 842 C CA . LYS A 1 118 ? -7.081 -9.030 -24.688 1.00 96.44 118 LYS A CA 1
ATOM 843 C C . LYS A 1 118 ? -6.189 -9.745 -25.697 1.00 96.44 118 LYS A C 1
ATOM 845 O O . LYS A 1 118 ? -6.327 -9.502 -26.890 1.00 96.44 118 LYS A O 1
ATOM 850 N N . ILE A 1 119 ? -5.363 -10.670 -25.209 1.00 96.50 119 ILE A N 1
ATOM 851 C CA . ILE A 1 119 ? -4.531 -11.567 -26.023 1.00 96.50 119 ILE A CA 1
ATOM 852 C C . ILE A 1 119 ? -5.183 -12.959 -26.005 1.00 96.50 119 ILE A C 1
ATOM 854 O O . ILE A 1 119 ? -4.999 -13.704 -25.038 1.00 96.50 119 ILE A O 1
ATOM 858 N N . PRO A 1 120 ? -6.008 -13.316 -27.007 1.00 95.31 120 PRO A N 1
ATOM 859 C CA . PRO A 1 120 ? -6.815 -14.533 -26.955 1.00 95.31 120 PRO A CA 1
ATOM 860 C C . PRO A 1 120 ? -6.061 -15.794 -27.389 1.00 95.31 120 PRO A C 1
ATOM 862 O O . PRO A 1 120 ? -6.497 -16.894 -27.057 1.00 95.31 120 PRO A O 1
ATOM 865 N N . ALA A 1 121 ? -4.980 -15.655 -28.161 1.00 96.94 121 ALA A N 1
ATOM 866 C CA . ALA A 1 121 ? -4.324 -16.779 -28.818 1.00 96.94 121 ALA A CA 1
ATOM 867 C C . ALA A 1 121 ? -2.850 -16.498 -29.149 1.00 96.94 121 ALA A C 1
ATOM 869 O O . ALA A 1 121 ? -2.348 -15.381 -29.012 1.00 96.94 121 ALA A O 1
ATOM 870 N N . VAL A 1 122 ? -2.181 -17.550 -29.610 1.00 97.19 122 VAL A N 1
ATOM 871 C CA . VAL A 1 122 ? -0.801 -17.560 -30.101 1.00 97.19 122 VAL A CA 1
ATOM 872 C C . VAL A 1 122 ? -0.817 -17.668 -31.629 1.00 97.19 122 VAL A C 1
ATOM 874 O O . VAL A 1 122 ? -1.658 -18.382 -32.177 1.00 97.19 122 VAL A O 1
ATOM 877 N N . ARG A 1 123 ? 0.107 -16.994 -32.323 1.00 97.69 123 ARG A N 1
ATOM 878 C CA . ARG A 1 123 ? 0.353 -17.166 -33.763 1.00 97.69 123 ARG A CA 1
ATOM 879 C C . ARG A 1 123 ? 1.719 -17.813 -33.981 1.00 97.69 123 ARG A C 1
ATOM 881 O O . ARG A 1 123 ? 2.750 -17.248 -33.626 1.00 97.69 123 ARG A O 1
ATOM 888 N N . ASP A 1 124 ? 1.713 -19.007 -34.563 1.00 96.56 124 ASP A N 1
ATOM 889 C CA . ASP A 1 124 ? 2.915 -19.806 -34.803 1.00 96.56 124 ASP A CA 1
ATOM 890 C C . ASP A 1 124 ? 3.600 -19.414 -36.122 1.00 96.56 124 ASP A C 1
ATOM 892 O O . ASP A 1 124 ? 3.311 -19.954 -37.193 1.00 96.56 124 ASP A O 1
ATOM 896 N N . LEU A 1 125 ? 4.541 -18.472 -36.026 1.00 96.38 125 LEU A N 1
ATOM 897 C CA . LEU A 1 125 ? 5.324 -18.005 -37.172 1.00 96.38 125 LEU A CA 1
ATOM 898 C C . LEU A 1 125 ? 6.284 -19.066 -37.735 1.00 96.38 125 LEU A C 1
ATOM 900 O O . LEU A 1 125 ? 6.668 -18.976 -38.900 1.00 96.38 125 LEU A O 1
ATOM 904 N N . ILE A 1 126 ? 6.679 -20.071 -36.945 1.00 95.31 126 ILE A N 1
ATOM 905 C CA . ILE A 1 126 ? 7.590 -21.129 -37.409 1.00 95.31 126 ILE A CA 1
ATOM 906 C C . ILE A 1 126 ? 6.871 -22.002 -38.428 1.00 95.31 126 ILE A C 1
ATOM 908 O O . ILE A 1 126 ? 7.412 -22.259 -39.507 1.00 95.31 126 ILE A O 1
ATOM 912 N N . SER A 1 127 ? 5.646 -22.415 -38.104 1.00 93.81 127 SER A N 1
ATOM 913 C CA . SER A 1 127 ? 4.795 -23.164 -39.027 1.00 93.81 127 SER A CA 1
ATOM 914 C C . SER A 1 127 ? 4.384 -22.305 -40.226 1.00 93.81 127 SER A C 1
ATOM 916 O O . SER A 1 127 ? 4.538 -22.742 -41.365 1.00 93.81 127 SER A O 1
ATOM 918 N N . GLU A 1 128 ? 3.944 -21.062 -39.995 1.00 94.12 128 GLU A N 1
ATOM 919 C CA . GLU A 1 128 ? 3.504 -20.143 -41.059 1.00 94.12 128 GLU A CA 1
ATOM 920 C C . GLU A 1 128 ? 4.597 -19.883 -42.107 1.00 94.12 128 GLU A C 1
ATOM 922 O O . GLU A 1 128 ? 4.325 -19.859 -43.307 1.00 94.12 128 GLU A O 1
ATOM 927 N N . TRP A 1 129 ? 5.851 -19.723 -41.678 1.00 94.00 129 TRP A N 1
ATOM 928 C CA . TRP A 1 129 ? 6.978 -19.472 -42.582 1.00 94.00 129 TRP A CA 1
ATOM 929 C C . TRP A 1 129 ? 7.750 -20.736 -42.970 1.00 94.00 129 TRP A C 1
ATOM 931 O O . TRP A 1 129 ? 8.765 -20.634 -43.662 1.00 94.00 129 TRP A O 1
ATOM 941 N N . SER A 1 130 ? 7.266 -21.914 -42.559 1.00 92.44 130 SER A N 1
ATOM 942 C CA . SER A 1 130 ? 7.874 -23.224 -42.834 1.00 92.44 130 SER A CA 1
ATOM 943 C C . SER A 1 130 ? 9.331 -23.352 -42.364 1.00 92.44 130 SER A C 1
ATOM 945 O O . SER A 1 130 ? 10.119 -24.105 -42.942 1.00 92.44 130 SER A O 1
ATOM 947 N N . LEU A 1 131 ? 9.692 -22.652 -41.282 1.00 91.94 131 LEU A N 1
ATOM 948 C CA . LEU A 1 131 ? 11.069 -22.593 -40.773 1.00 91.94 131 LEU A CA 1
ATOM 949 C C . LEU A 1 131 ? 11.556 -23.919 -40.175 1.00 91.94 131 LEU A C 1
ATOM 951 O O . LEU A 1 131 ? 12.736 -24.053 -39.887 1.00 91.94 131 LEU A O 1
ATOM 955 N N . SER A 1 132 ? 10.676 -24.896 -39.950 1.00 86.56 132 SER A N 1
ATOM 956 C CA . SER A 1 132 ? 11.057 -26.216 -39.430 1.00 86.56 132 SER A CA 1
ATOM 957 C C . SER A 1 132 ? 11.625 -27.153 -40.505 1.00 86.56 132 SER A C 1
ATOM 959 O O . SER A 1 132 ? 12.323 -28.114 -40.175 1.00 86.56 132 SER A O 1
ATOM 961 N N . SER A 1 133 ? 11.322 -26.885 -41.780 1.00 80.88 133 SER A N 1
ATOM 962 C CA . SER A 1 133 ? 11.601 -27.779 -42.915 1.00 80.88 133 SER A CA 1
ATOM 963 C C . SER A 1 133 ? 12.828 -27.386 -43.742 1.00 80.88 133 SER A C 1
ATOM 965 O O . SER A 1 133 ? 13.381 -28.223 -44.451 1.00 80.88 133 SER A O 1
ATOM 967 N N . ALA A 1 134 ? 13.274 -26.133 -43.632 1.00 83.44 134 ALA A N 1
ATOM 968 C CA . ALA A 1 134 ? 14.437 -25.601 -44.328 1.00 83.44 134 ALA A CA 1
ATOM 969 C C . ALA A 1 134 ? 15.212 -24.654 -43.409 1.00 83.44 134 ALA A C 1
ATOM 971 O O . ALA A 1 134 ? 14.617 -23.920 -42.618 1.00 83.44 134 ALA A O 1
ATOM 972 N N . THR A 1 135 ? 16.540 -24.648 -43.534 1.00 83.94 135 THR A N 1
ATOM 973 C CA . THR A 1 135 ? 17.401 -23.708 -42.809 1.00 83.94 135 THR A CA 1
ATOM 974 C C . THR A 1 135 ? 16.998 -22.273 -43.164 1.00 83.94 135 THR A C 1
ATOM 976 O O . THR A 1 135 ? 17.052 -21.920 -44.345 1.00 83.94 135 THR A O 1
ATOM 979 N N . PRO A 1 136 ? 16.617 -21.430 -42.186 1.00 91.06 136 PRO A N 1
ATOM 980 C CA . PRO A 1 136 ? 16.272 -20.047 -42.465 1.00 91.06 136 PRO A CA 1
ATOM 981 C C . PRO A 1 136 ? 17.470 -19.296 -43.051 1.00 91.06 136 PRO A C 1
ATOM 983 O O . PRO A 1 136 ? 18.628 -19.610 -42.765 1.00 91.06 136 PRO A O 1
ATOM 986 N N . THR A 1 137 ? 17.198 -18.290 -43.874 1.00 93.44 137 THR A N 1
ATOM 987 C CA . THR A 1 137 ? 18.227 -17.368 -44.361 1.00 93.44 137 THR A CA 1
ATOM 988 C C . THR A 1 137 ? 18.291 -16.170 -43.427 1.00 93.44 137 THR A C 1
ATOM 990 O O . THR A 1 137 ? 17.261 -15.614 -43.047 1.00 93.44 137 THR A O 1
ATOM 993 N N . GLU A 1 138 ? 19.501 -15.792 -43.029 1.00 95.75 138 GLU A N 1
ATOM 994 C CA . GLU A 1 138 ? 19.722 -14.614 -42.198 1.00 95.75 138 GLU A CA 1
ATOM 995 C C . GLU A 1 138 ? 19.601 -13.369 -43.066 1.00 95.75 138 GLU A C 1
ATOM 997 O O . GLU A 1 138 ? 20.129 -13.332 -44.176 1.00 95.75 138 GLU A O 1
ATOM 1002 N N . GLY A 1 139 ? 18.877 -12.368 -42.577 1.00 93.69 139 GLY A N 1
ATOM 1003 C CA . GLY A 1 139 ? 18.630 -11.148 -43.334 1.00 93.69 139 GLY A CA 1
ATOM 1004 C C . GLY A 1 139 ? 17.216 -10.622 -43.164 1.00 93.69 139 GLY A C 1
ATOM 1005 O O . GLY A 1 139 ? 16.477 -11.032 -42.261 1.00 93.69 139 GLY A O 1
ATOM 1006 N N . ASP A 1 140 ? 16.877 -9.644 -43.990 1.00 93.00 140 ASP A N 1
ATOM 1007 C CA . ASP A 1 140 ? 15.575 -8.997 -43.949 1.00 93.00 140 ASP A CA 1
ATOM 1008 C C . ASP A 1 140 ? 14.510 -9.877 -44.616 1.00 93.00 140 ASP A C 1
ATOM 1010 O O . ASP A 1 140 ? 14.750 -10.583 -45.597 1.00 93.00 140 ASP A O 1
ATOM 1014 N N . LEU A 1 141 ? 13.310 -9.853 -44.045 1.00 93.62 141 LEU A N 1
ATOM 1015 C CA . LEU A 1 141 ? 12.163 -10.587 -44.545 1.00 93.62 141 LEU A CA 1
ATOM 1016 C C . LEU A 1 141 ? 11.605 -9.899 -45.798 1.00 93.62 141 LEU A C 1
ATOM 1018 O O . LEU A 1 141 ? 11.509 -8.667 -45.839 1.00 93.62 141 LEU A O 1
ATOM 1022 N N . PRO A 1 142 ? 11.146 -10.672 -46.801 1.00 93.56 142 PRO A N 1
ATOM 1023 C CA . PRO A 1 142 ? 10.417 -10.101 -47.925 1.00 93.56 14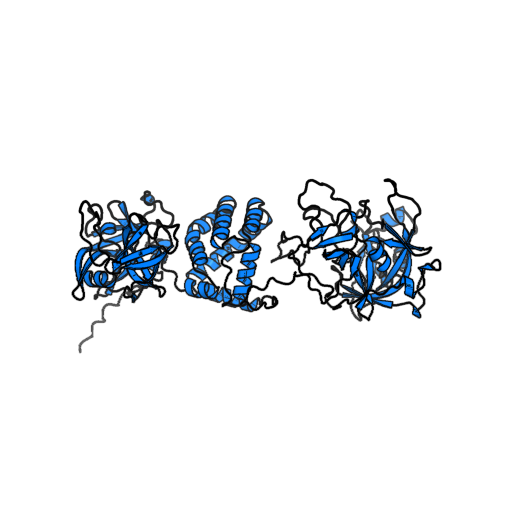2 PRO A CA 1
ATOM 1024 C C . PRO A 1 142 ? 9.159 -9.387 -47.419 1.00 93.56 142 PRO A C 1
ATOM 1026 O O . PRO A 1 142 ? 8.566 -9.806 -46.425 1.00 93.56 142 PRO A O 1
ATOM 1029 N N . ALA A 1 143 ? 8.711 -8.345 -48.128 1.00 93.38 143 ALA A N 1
ATOM 1030 C CA . ALA A 1 143 ? 7.588 -7.500 -47.706 1.00 93.38 143 ALA A CA 1
ATOM 1031 C C . ALA A 1 143 ? 6.334 -8.298 -47.292 1.00 93.38 143 ALA A C 1
ATOM 1033 O O . ALA A 1 143 ? 5.710 -7.974 -46.288 1.00 93.38 143 ALA A O 1
ATOM 1034 N N . ALA A 1 144 ? 6.023 -9.393 -47.994 1.00 92.75 144 ALA A N 1
ATOM 1035 C CA . ALA A 1 144 ? 4.886 -10.270 -47.694 1.00 92.75 144 ALA A CA 1
ATOM 1036 C C . ALA A 1 144 ? 4.972 -11.007 -46.339 1.00 92.75 144 ALA A C 1
ATOM 1038 O O . ALA A 1 144 ? 3.961 -11.494 -45.846 1.00 92.75 144 ALA A O 1
ATOM 1039 N N . ARG A 1 145 ? 6.167 -11.114 -45.743 1.00 93.94 145 ARG A N 1
ATOM 1040 C CA . ARG A 1 145 ? 6.403 -11.733 -44.426 1.00 93.94 145 ARG A CA 1
ATOM 1041 C C . ARG A 1 145 ? 6.653 -10.706 -43.321 1.00 93.94 145 ARG A C 1
ATOM 1043 O O . ARG A 1 145 ? 6.876 -11.094 -42.178 1.00 93.94 145 ARG A O 1
ATOM 1050 N N . ARG A 1 146 ? 6.622 -9.409 -43.637 1.00 96.94 146 ARG A N 1
ATOM 1051 C CA . ARG A 1 146 ? 6.757 -8.349 -42.636 1.00 96.94 146 ARG A CA 1
ATOM 1052 C C . ARG A 1 146 ? 5.432 -8.191 -41.895 1.00 96.94 146 ARG A C 1
ATOM 1054 O O . ARG A 1 146 ? 4.404 -7.930 -42.511 1.00 96.94 146 ARG A O 1
ATOM 1061 N N . ILE A 1 147 ? 5.454 -8.360 -40.575 1.00 97.81 147 ILE A N 1
ATOM 1062 C CA . ILE A 1 147 ? 4.242 -8.342 -39.742 1.00 97.81 147 ILE A CA 1
ATOM 1063 C C . ILE A 1 147 ? 4.256 -7.089 -38.865 1.00 97.81 147 ILE A C 1
ATOM 1065 O O . ILE A 1 147 ? 5.201 -6.928 -38.087 1.00 97.81 147 ILE A O 1
ATOM 1069 N N . PRO A 1 148 ? 3.238 -6.211 -38.942 1.00 98.00 148 PRO A N 1
ATOM 1070 C CA . PRO A 1 148 ? 3.098 -5.115 -37.996 1.00 98.00 148 PRO A CA 1
ATOM 1071 C C . PRO A 1 148 ? 2.792 -5.681 -36.610 1.00 98.00 148 PRO A C 1
ATOM 1073 O O . PRO A 1 148 ? 1.898 -6.513 -36.441 1.00 98.00 148 PRO A O 1
ATOM 1076 N N . VAL A 1 149 ? 3.541 -5.221 -35.617 1.00 98.25 149 VAL A N 1
ATOM 1077 C CA . VAL A 1 149 ? 3.440 -5.693 -34.240 1.00 98.25 149 VAL A CA 1
ATOM 1078 C C . VAL A 1 149 ? 3.383 -4.537 -33.259 1.00 98.25 149 VAL A C 1
ATOM 1080 O O . VAL A 1 149 ? 3.853 -3.427 -33.520 1.00 98.25 149 VAL A O 1
ATOM 1083 N N . THR A 1 150 ? 2.826 -4.814 -32.090 1.00 98.00 150 THR A N 1
ATOM 1084 C CA . THR A 1 150 ? 2.857 -3.909 -30.947 1.00 98.00 150 THR A CA 1
ATOM 1085 C C . THR A 1 150 ? 3.358 -4.639 -29.711 1.00 98.00 150 THR A C 1
ATOM 1087 O O . THR A 1 150 ? 3.315 -5.868 -29.632 1.00 98.00 150 THR A O 1
ATOM 1090 N N . LYS A 1 151 ? 3.861 -3.880 -28.742 1.00 96.81 151 LYS A N 1
ATOM 1091 C CA . LYS A 1 151 ? 4.130 -4.389 -27.397 1.00 96.81 151 LYS A CA 1
ATOM 1092 C C . LYS A 1 151 ? 3.799 -3.331 -26.356 1.00 96.81 151 LYS A C 1
ATOM 1094 O O . LYS A 1 151 ? 3.807 -2.140 -26.666 1.00 96.81 151 LYS A O 1
ATOM 1099 N N . TYR A 1 152 ? 3.580 -3.766 -25.119 1.00 95.62 152 TYR A N 1
ATOM 1100 C CA . TYR A 1 152 ? 3.519 -2.885 -23.958 1.00 95.62 152 TYR A CA 1
ATOM 1101 C C . TYR A 1 152 ? 4.664 -3.240 -23.007 1.00 95.62 152 TYR A C 1
ATOM 1103 O O . TYR A 1 152 ? 4.616 -4.265 -22.330 1.00 95.62 152 TYR A O 1
ATOM 1111 N N . GLY A 1 153 ? 5.724 -2.434 -23.020 1.00 93.56 153 GLY A N 1
ATOM 1112 C CA . GLY A 1 153 ? 6.893 -2.620 -22.160 1.00 93.56 153 GLY A CA 1
ATOM 1113 C C . GLY A 1 153 ? 6.816 -1.771 -20.894 1.00 93.56 153 GLY A C 1
ATOM 1114 O O . GLY A 1 153 ? 6.229 -0.690 -20.905 1.00 93.56 153 GLY A O 1
ATOM 1115 N N . ALA A 1 154 ? 7.426 -2.238 -19.806 1.00 90.25 154 ALA A N 1
ATOM 1116 C CA . ALA A 1 154 ? 7.451 -1.524 -18.531 1.00 90.25 154 ALA A CA 1
ATOM 1117 C C . ALA A 1 154 ? 8.147 -0.152 -18.612 1.00 90.25 154 ALA A C 1
ATOM 1119 O O . ALA A 1 154 ? 7.817 0.743 -17.838 1.00 90.25 154 ALA A O 1
ATOM 1120 N N . LYS A 1 155 ? 9.105 0.030 -19.533 1.00 90.62 155 LYS A N 1
ATOM 1121 C CA . LYS A 1 155 ? 9.859 1.278 -19.682 1.00 90.62 155 LYS A CA 1
ATOM 1122 C C . LYS A 1 155 ? 9.296 2.170 -20.783 1.00 90.62 155 LYS A C 1
ATOM 1124 O O . LYS A 1 155 ? 9.158 3.373 -20.579 1.00 90.62 155 LYS A O 1
ATOM 1129 N N . THR A 1 156 ? 8.976 1.597 -21.940 1.00 90.81 156 THR A N 1
ATOM 1130 C CA . THR A 1 156 ? 8.531 2.375 -23.114 1.00 90.81 156 THR A CA 1
ATOM 1131 C C . THR A 1 156 ? 7.011 2.461 -23.268 1.00 90.81 156 THR A C 1
ATOM 1133 O O . THR A 1 156 ? 6.524 3.208 -24.115 1.00 90.81 156 THR A O 1
ATOM 1136 N N . GLY A 1 157 ? 6.232 1.725 -22.468 1.00 93.50 157 GLY A N 1
ATOM 1137 C CA . GLY A 1 157 ? 4.786 1.621 -22.648 1.00 93.50 157 GLY A CA 1
ATOM 1138 C C . GLY A 1 157 ? 4.429 0.968 -23.987 1.00 93.50 157 GLY A C 1
ATOM 1139 O O . GLY A 1 157 ? 5.077 0.007 -24.411 1.00 93.50 157 GLY A O 1
ATOM 1140 N N . LEU A 1 158 ? 3.384 1.481 -24.649 1.00 95.25 158 LEU A N 1
ATOM 1141 C CA . LEU A 1 158 ? 2.940 0.982 -25.952 1.00 95.25 158 LEU A CA 1
ATOM 1142 C C . LEU A 1 158 ? 3.882 1.460 -27.064 1.00 95.25 158 LEU A C 1
ATOM 1144 O O . LEU A 1 158 ? 3.915 2.652 -27.365 1.00 95.25 158 LEU A O 1
ATOM 1148 N N . THR A 1 159 ? 4.554 0.527 -27.733 1.00 95.00 159 THR A N 1
ATOM 1149 C CA . THR A 1 159 ? 5.343 0.800 -28.942 1.00 95.00 159 THR A CA 1
ATOM 1150 C C . THR A 1 159 ? 4.848 -0.030 -30.121 1.00 95.00 159 THR A C 1
ATOM 1152 O O . THR A 1 159 ? 4.254 -1.099 -29.954 1.00 95.00 159 THR A O 1
ATOM 1155 N N . LYS A 1 160 ? 5.068 0.491 -31.332 1.00 96.00 160 LYS A N 1
ATOM 1156 C CA . LYS A 1 160 ? 4.723 -0.163 -32.598 1.00 96.00 160 LYS A CA 1
ATOM 1157 C C . LYS A 1 160 ? 5.996 -0.494 -33.364 1.00 96.00 160 LYS A C 1
ATOM 1159 O O . LYS A 1 160 ? 6.965 0.263 -33.325 1.00 96.00 160 LYS A O 1
ATOM 1164 N N . GLY A 1 161 ? 5.985 -1.619 -34.058 1.00 96.44 161 GLY A N 1
ATOM 1165 C CA . GLY A 1 161 ? 7.110 -2.093 -34.844 1.00 96.44 161 GLY A CA 1
ATOM 1166 C C . GLY A 1 161 ? 6.659 -2.971 -35.999 1.00 96.44 161 GLY A C 1
ATOM 1167 O O . GLY A 1 161 ? 5.469 -3.217 -36.188 1.00 96.44 161 GLY A O 1
ATOM 1168 N N . THR A 1 162 ? 7.622 -3.451 -36.769 1.00 97.44 162 THR A N 1
ATOM 1169 C CA . THR A 1 162 ? 7.413 -4.433 -37.830 1.00 97.44 162 THR A CA 1
ATOM 1170 C C . THR A 1 162 ? 8.441 -5.537 -37.673 1.00 97.44 162 THR A C 1
ATOM 1172 O O . THR A 1 162 ? 9.633 -5.243 -37.619 1.00 97.44 162 THR A O 1
ATOM 1175 N N . ILE A 1 163 ? 8.014 -6.801 -37.620 1.00 97.81 163 ILE A N 1
ATOM 1176 C CA . ILE A 1 163 ? 8.956 -7.920 -37.731 1.00 97.81 163 ILE A CA 1
ATOM 1177 C C . ILE A 1 163 ? 9.588 -7.838 -39.120 1.00 97.81 163 ILE A C 1
ATOM 1179 O O . ILE A 1 163 ? 8.888 -7.938 -40.128 1.00 97.81 163 ILE A O 1
ATOM 1183 N N . ALA A 1 164 ? 10.891 -7.583 -39.161 1.00 96.44 164 ALA A N 1
ATOM 1184 C CA . ALA A 1 164 ? 11.595 -7.150 -40.359 1.00 96.44 164 ALA A CA 1
ATOM 1185 C C . ALA A 1 164 ? 12.686 -8.124 -40.802 1.00 96.44 164 ALA A C 1
ATOM 1187 O O . ALA A 1 164 ? 13.088 -8.059 -41.955 1.00 96.44 164 ALA A O 1
ATOM 1188 N N . GLY A 1 165 ? 13.141 -9.038 -39.941 1.00 96.38 165 GLY A N 1
ATOM 1189 C CA . GLY A 1 165 ? 14.256 -9.923 -40.269 1.00 96.38 165 GLY A CA 1
ATOM 1190 C C . GLY A 1 165 ? 14.363 -11.158 -39.384 1.00 96.38 165 GLY A C 1
ATOM 1191 O O . GLY A 1 165 ? 13.717 -11.256 -38.339 1.00 96.38 165 GLY A O 1
ATOM 1192 N N . LEU A 1 166 ? 15.216 -12.089 -39.808 1.00 97.56 166 LEU A N 1
ATOM 1193 C CA . LEU A 1 166 ? 15.673 -13.233 -39.019 1.00 97.56 166 LEU A CA 1
ATOM 1194 C C . LEU A 1 166 ? 17.157 -13.073 -38.705 1.00 97.56 166 LEU A C 1
ATOM 1196 O O . LEU A 1 166 ? 17.935 -12.667 -39.573 1.00 97.56 166 LEU A O 1
ATOM 1200 N N . ARG A 1 167 ? 17.552 -13.401 -37.475 1.00 97.00 167 ARG A N 1
ATOM 1201 C CA . ARG A 1 167 ? 18.941 -13.289 -37.009 1.00 97.00 167 ARG A CA 1
ATOM 1202 C C . ARG A 1 167 ? 19.373 -14.574 -36.329 1.00 97.00 167 ARG A C 1
ATOM 1204 O O . ARG A 1 167 ? 18.575 -15.198 -35.618 1.00 97.00 167 ARG A O 1
ATOM 1211 N N . LYS A 1 168 ? 20.640 -14.939 -36.514 1.00 96.38 168 LYS A N 1
ATOM 1212 C CA . LYS A 1 168 ? 21.293 -15.946 -35.681 1.00 96.38 168 LYS A CA 1
ATOM 1213 C C . LYS A 1 168 ? 21.995 -15.256 -34.531 1.00 96.38 168 LYS A C 1
ATOM 1215 O O . LYS A 1 168 ? 22.744 -14.305 -34.720 1.00 96.38 168 LYS A O 1
ATOM 1220 N N . VAL A 1 169 ? 21.787 -15.773 -33.331 1.00 95.06 169 VAL A N 1
ATOM 1221 C CA . VAL A 1 169 ? 22.450 -15.268 -32.129 1.00 95.06 169 VAL A CA 1
ATOM 1222 C C . VAL A 1 169 ? 23.259 -16.371 -31.462 1.00 95.06 169 VAL A C 1
ATOM 1224 O O . VAL A 1 169 ? 22.849 -17.536 -31.513 1.00 95.06 169 VAL A O 1
ATOM 1227 N N . PRO A 1 170 ? 24.410 -16.039 -30.853 1.00 94.31 170 PRO A N 1
ATOM 1228 C CA . PRO A 1 170 ? 25.194 -17.005 -30.100 1.00 94.31 170 PRO A CA 1
ATOM 1229 C C . PRO A 1 170 ? 24.421 -17.489 -28.867 1.00 94.31 170 PRO A C 1
ATOM 1231 O O . PRO A 1 170 ? 23.729 -16.709 -28.210 1.00 94.31 170 PRO A O 1
ATOM 1234 N N . ILE A 1 171 ? 24.571 -18.772 -28.542 1.00 93.19 171 ILE A N 1
ATOM 1235 C CA . ILE A 1 171 ? 23.963 -19.417 -27.374 1.00 93.19 171 ILE A CA 1
ATOM 1236 C C . ILE A 1 171 ? 25.071 -19.892 -26.438 1.00 93.19 171 ILE A C 1
ATOM 1238 O O . ILE A 1 171 ? 26.043 -20.501 -26.881 1.00 93.19 171 ILE A O 1
ATOM 1242 N N . LYS A 1 172 ? 24.918 -19.624 -25.139 1.00 89.69 172 LYS A N 1
ATOM 1243 C CA . LYS A 1 172 ? 25.815 -20.111 -24.082 1.00 89.69 172 LYS A CA 1
ATOM 1244 C C . LYS A 1 172 ? 25.142 -21.232 -23.292 1.00 89.69 172 LYS A C 1
ATOM 1246 O O . LYS A 1 172 ? 24.873 -21.087 -22.103 1.00 89.69 172 LYS A O 1
ATOM 1251 N N . GLU A 1 173 ? 24.823 -22.328 -23.977 1.00 86.88 173 GLU A N 1
ATOM 1252 C CA . GLU A 1 173 ? 24.211 -23.505 -23.355 1.00 86.88 173 GLU A CA 1
ATOM 1253 C C . GLU A 1 173 ? 25.225 -24.215 -22.458 1.00 86.88 173 GLU A C 1
ATOM 1255 O O . GLU A 1 173 ? 26.372 -24.443 -22.853 1.00 86.88 173 GLU A O 1
ATOM 1260 N N . VAL A 1 174 ? 24.789 -24.572 -21.250 1.00 82.62 174 VAL A N 1
ATOM 1261 C CA . VAL A 1 174 ? 25.593 -25.332 -20.295 1.00 82.62 174 VAL A CA 1
ATOM 1262 C C . VAL A 1 174 ? 25.200 -26.801 -20.384 1.00 82.62 174 VAL A C 1
ATOM 1264 O O . VAL A 1 174 ? 24.100 -27.187 -19.994 1.00 82.62 174 VAL A O 1
ATOM 1267 N N . VAL A 1 175 ? 26.121 -27.633 -20.863 1.00 85.44 175 VAL A N 1
ATOM 1268 C CA . VAL A 1 175 ? 25.960 -29.089 -20.925 1.00 85.44 175 VAL A CA 1
ATOM 1269 C C . VAL A 1 175 ? 26.979 -29.704 -19.976 1.00 85.44 175 VAL A C 1
ATOM 1271 O O . VAL A 1 175 ? 28.177 -29.475 -20.115 1.00 85.44 175 VAL A O 1
ATOM 1274 N N . ASN A 1 176 ? 26.509 -30.453 -18.974 1.00 87.00 176 ASN A N 1
ATOM 1275 C CA . ASN A 1 176 ? 27.361 -31.061 -17.942 1.00 87.00 176 ASN A CA 1
ATOM 1276 C C . ASN A 1 176 ? 28.298 -30.053 -17.240 1.00 87.00 176 ASN A C 1
ATOM 1278 O O . ASN A 1 176 ? 29.445 -30.366 -16.932 1.00 87.00 176 ASN A O 1
ATOM 1282 N N . GLY A 1 177 ? 27.818 -28.826 -17.006 1.00 84.81 177 GLY A N 1
ATOM 1283 C CA . GLY A 1 177 ? 28.581 -27.774 -16.326 1.00 84.81 177 GLY A CA 1
ATOM 1284 C C . GLY A 1 177 ? 29.584 -27.014 -17.204 1.00 84.81 177 GLY A C 1
ATOM 1285 O O . GLY A 1 177 ? 30.276 -26.142 -16.686 1.00 84.81 177 GLY A O 1
ATOM 1286 N N . GLN A 1 178 ? 29.660 -27.290 -18.511 1.00 85.81 178 GLN A N 1
ATOM 1287 C CA . GLN A 1 178 ? 30.527 -26.567 -19.449 1.00 85.81 178 GLN A CA 1
ATOM 1288 C C . GLN A 1 178 ? 29.721 -25.817 -20.513 1.00 85.81 178 GLN A C 1
ATOM 1290 O O . GLN A 1 178 ? 28.726 -26.329 -21.025 1.00 85.81 178 GLN A O 1
ATOM 1295 N N . VAL A 1 179 ? 30.171 -24.606 -20.861 1.00 86.81 179 VAL A N 1
ATOM 1296 C CA . VAL A 1 179 ? 29.595 -23.817 -21.960 1.00 86.81 179 VAL A CA 1
ATOM 1297 C C . VAL A 1 179 ? 30.060 -24.403 -23.286 1.00 86.81 179 VAL A C 1
ATOM 1299 O O . VAL A 1 179 ? 31.262 -24.461 -23.543 1.00 86.81 179 VAL A O 1
ATOM 1302 N N . VAL A 1 180 ? 29.123 -24.809 -24.140 1.00 87.81 180 VAL A N 1
ATOM 1303 C CA . VAL A 1 180 ? 29.453 -25.337 -25.469 1.00 87.81 180 VAL A CA 1
ATOM 1304 C C . VAL A 1 180 ? 29.730 -24.166 -26.425 1.00 87.81 180 VAL A C 1
ATOM 1306 O O . VAL A 1 180 ? 28.819 -23.380 -26.695 1.00 87.81 180 VAL A O 1
ATOM 1309 N N . PRO A 1 181 ? 30.957 -24.006 -26.954 1.00 88.25 181 PRO A N 1
ATOM 1310 C CA . PRO A 1 181 ? 31.282 -22.889 -27.835 1.00 88.25 181 PRO A CA 1
ATOM 1311 C C . PRO A 1 181 ? 30.629 -23.038 -29.216 1.00 88.25 181 PRO A C 1
ATOM 1313 O O . PRO A 1 181 ? 30.320 -24.138 -29.670 1.00 88.25 181 PRO A O 1
ATOM 1316 N N . GLY A 1 182 ? 30.450 -21.912 -29.912 1.00 90.50 182 GLY A N 1
ATOM 1317 C CA . GLY A 1 182 ? 30.047 -21.882 -31.325 1.00 90.50 182 GLY A CA 1
ATOM 1318 C C . GLY A 1 182 ? 28.584 -22.236 -31.609 1.00 90.50 182 GLY A C 1
ATOM 1319 O O . GLY A 1 182 ? 28.186 -22.299 -32.772 1.00 90.50 182 GLY A O 1
ATOM 1320 N N . GLN A 1 183 ? 27.761 -22.455 -30.583 1.00 93.81 183 GLN A N 1
ATOM 1321 C CA . GLN A 1 183 ? 26.337 -22.679 -30.789 1.00 93.81 183 GLN A CA 1
ATOM 1322 C C . GLN A 1 183 ? 25.622 -21.384 -31.184 1.00 93.81 183 GLN A C 1
ATOM 1324 O O . GLN A 1 183 ? 25.866 -20.320 -30.615 1.00 93.81 183 GLN A O 1
ATOM 1329 N N . THR A 1 184 ? 24.690 -21.492 -32.130 1.00 96.25 184 THR A N 1
ATOM 1330 C CA . THR A 1 184 ? 23.796 -20.400 -32.525 1.00 96.25 184 THR A CA 1
ATOM 1331 C C . THR A 1 184 ? 22.354 -20.886 -32.573 1.00 96.25 184 THR A C 1
ATOM 1333 O O . THR A 1 184 ? 22.102 -22.083 -32.726 1.00 96.25 184 THR A O 1
ATOM 1336 N N . ALA A 1 185 ? 21.406 -19.966 -32.432 1.00 97.00 185 ALA A N 1
ATOM 1337 C CA . ALA A 1 185 ? 19.994 -20.248 -32.639 1.00 97.00 185 ALA A CA 1
ATOM 1338 C C . ALA A 1 185 ? 19.271 -19.042 -33.247 1.00 97.00 185 ALA A C 1
ATOM 1340 O O . ALA A 1 185 ? 19.775 -17.917 -33.227 1.00 97.00 185 ALA A O 1
ATOM 1341 N N . TRP A 1 186 ? 18.094 -19.297 -33.809 1.00 97.94 186 TRP A N 1
ATOM 1342 C CA . TRP A 1 186 ? 17.306 -18.302 -34.525 1.00 97.94 186 TRP A CA 1
ATOM 1343 C C . TRP A 1 186 ? 16.356 -17.527 -33.622 1.00 97.94 186 TRP A C 1
ATOM 1345 O O . TRP A 1 186 ? 15.686 -18.097 -32.757 1.00 97.94 186 TRP A O 1
ATOM 1355 N N . LEU A 1 187 ? 16.244 -16.234 -33.911 1.00 98.00 187 LEU A N 1
ATOM 1356 C CA . LEU A 1 187 ? 15.193 -15.345 -33.433 1.00 98.00 187 LEU A CA 1
ATOM 1357 C C . LEU A 1 187 ? 14.754 -14.395 -34.555 1.00 98.00 187 LEU A C 1
ATOM 1359 O O . LEU A 1 187 ? 15.354 -14.381 -35.636 1.00 98.00 187 LEU A O 1
ATOM 1363 N N . PHE A 1 188 ? 13.707 -13.611 -34.312 1.00 98.19 188 PHE A N 1
ATOM 1364 C CA . PHE A 1 188 ? 13.276 -12.576 -35.246 1.00 98.19 188 PHE A CA 1
ATOM 1365 C C . PHE A 1 188 ? 13.626 -11.183 -34.730 1.00 98.19 188 PHE A C 1
ATOM 1367 O O . PHE A 1 188 ? 13.759 -10.941 -33.530 1.00 98.19 188 PHE A O 1
ATOM 1374 N N . GLU A 1 189 ? 13.752 -10.247 -35.656 1.00 97.44 189 GLU A N 1
ATOM 1375 C CA . GLU A 1 189 ? 14.079 -8.860 -35.372 1.00 97.44 189 GLU A CA 1
ATOM 1376 C C . GLU A 1 189 ? 12.889 -7.952 -35.702 1.00 97.44 189 GLU A C 1
ATOM 1378 O O . GLU A 1 189 ? 12.209 -8.135 -36.714 1.00 97.44 189 GLU A O 1
ATOM 1383 N N . VAL A 1 190 ? 12.634 -6.978 -34.834 1.00 97.31 190 VAL A N 1
ATOM 1384 C CA . VAL A 1 190 ? 11.570 -5.983 -34.949 1.00 97.31 190 VAL A CA 1
ATOM 1385 C C . VAL A 1 190 ? 12.189 -4.614 -35.173 1.00 97.31 190 VAL A C 1
ATOM 1387 O O . VAL A 1 190 ? 12.969 -4.152 -34.345 1.00 97.31 190 VAL A O 1
ATOM 1390 N N . GLU A 1 191 ? 11.802 -3.957 -36.257 1.00 95.56 191 GLU A N 1
ATOM 1391 C CA . GLU A 1 191 ? 12.137 -2.565 -36.554 1.00 95.56 191 GLU A CA 1
ATOM 1392 C C . GLU A 1 191 ? 11.067 -1.638 -35.962 1.00 95.56 191 GLU A C 1
ATOM 1394 O O . GLU A 1 191 ? 9.868 -1.890 -36.112 1.00 95.56 191 GLU A O 1
ATOM 1399 N N . ALA A 1 192 ? 11.478 -0.581 -35.265 1.00 93.69 192 ALA A N 1
ATOM 1400 C CA . ALA A 1 192 ? 10.571 0.393 -34.673 1.00 93.69 192 ALA A CA 1
ATOM 1401 C C . ALA A 1 192 ? 9.834 1.199 -35.750 1.00 93.69 192 ALA A C 1
ATOM 1403 O O . ALA A 1 192 ? 10.427 1.650 -36.725 1.00 93.69 192 ALA A O 1
ATOM 1404 N N . VAL A 1 193 ? 8.540 1.446 -35.542 1.00 91.50 193 VAL A N 1
ATOM 1405 C CA . VAL A 1 193 ? 7.763 2.369 -36.377 1.00 91.50 193 VAL A CA 1
ATOM 1406 C C . VAL A 1 193 ? 7.592 3.666 -35.602 1.00 91.50 193 VAL A C 1
ATOM 1408 O O . VAL A 1 193 ? 6.949 3.683 -34.549 1.00 91.50 193 VAL A O 1
ATOM 1411 N N . ALA A 1 194 ? 8.179 4.752 -36.106 1.00 80.38 194 ALA A N 1
ATOM 1412 C CA . ALA A 1 194 ? 8.118 6.037 -35.428 1.00 80.38 194 ALA A CA 1
ATOM 1413 C C . ALA A 1 194 ? 6.679 6.573 -35.356 1.00 80.38 194 ALA A C 1
ATOM 1415 O O . ALA A 1 194 ? 5.992 6.619 -36.381 1.00 80.38 194 ALA A O 1
ATOM 1416 N N . PRO A 1 195 ? 6.206 7.017 -34.174 1.00 72.62 195 PRO A N 1
ATOM 1417 C CA . PRO A 1 195 ? 5.024 7.856 -34.115 1.00 72.62 195 PRO A CA 1
ATOM 1418 C C . PRO A 1 195 ? 5.312 9.141 -34.895 1.00 72.62 195 PRO A C 1
ATOM 1420 O O . PRO A 1 195 ? 6.352 9.776 -34.711 1.00 72.62 195 PRO A O 1
ATOM 1423 N N . THR A 1 196 ? 4.392 9.538 -35.767 1.00 58.22 196 THR A N 1
ATOM 1424 C CA . THR A 1 196 ? 4.457 10.826 -36.462 1.00 58.22 196 THR A CA 1
ATOM 1425 C C . THR A 1 196 ? 4.591 11.964 -35.444 1.00 58.22 196 THR A C 1
ATOM 1427 O O . THR A 1 196 ? 3.667 12.204 -34.671 1.00 58.22 196 THR A O 1
ATOM 1430 N N . GLY A 1 197 ? 5.733 12.664 -35.453 1.00 60.72 197 GLY A N 1
ATOM 1431 C CA . GLY A 1 197 ? 5.917 13.939 -34.747 1.00 60.72 197 GLY A CA 1
ATOM 1432 C C . GLY A 1 197 ? 6.596 13.917 -33.370 1.00 60.72 197 GLY A C 1
ATOM 1433 O O . GLY A 1 197 ? 6.566 14.946 -32.703 1.00 60.72 197 GLY A O 1
ATOM 1434 N N . THR A 1 198 ? 7.219 12.825 -32.912 1.00 54.38 198 THR A N 1
ATOM 1435 C CA . THR A 1 198 ? 7.927 12.819 -31.609 1.00 54.38 198 THR A CA 1
ATOM 1436 C C . THR A 1 198 ? 9.448 12.709 -31.765 1.00 54.38 198 THR A C 1
ATOM 1438 O O . THR A 1 198 ? 9.916 11.731 -32.348 1.00 54.38 198 THR A O 1
ATOM 1441 N N . PRO A 1 199 ? 10.241 13.649 -31.216 1.00 54.91 199 PRO A N 1
ATOM 1442 C CA . PRO A 1 199 ? 11.684 13.493 -31.096 1.00 54.91 199 PRO A CA 1
ATOM 1443 C C . PRO A 1 199 ? 12.064 12.937 -29.714 1.00 54.91 199 PRO A C 1
ATOM 1445 O O . PRO A 1 199 ? 11.601 13.449 -28.695 1.00 54.91 199 PRO A O 1
ATOM 1448 N N . PRO A 1 200 ? 13.003 11.987 -29.654 1.00 54.78 200 PRO A N 1
ATOM 1449 C CA . PRO A 1 200 ? 14.075 12.084 -28.680 1.00 54.78 200 PRO A CA 1
ATOM 1450 C C . PRO A 1 200 ? 15.352 12.473 -29.420 1.00 54.78 200 PRO A C 1
ATOM 1452 O O . PRO A 1 200 ? 15.747 11.830 -30.390 1.00 54.78 200 PRO A O 1
ATOM 1455 N N . VAL A 1 201 ? 15.946 13.582 -28.986 1.00 65.25 201 VAL A N 1
ATOM 1456 C CA . VAL A 1 201 ? 17.319 13.953 -29.311 1.00 65.25 201 VAL A CA 1
ATOM 1457 C C . VAL A 1 201 ? 18.131 13.567 -28.086 1.00 65.25 201 VAL A C 1
ATOM 1459 O O . VAL A 1 201 ? 18.035 14.237 -27.061 1.00 65.25 201 VAL A O 1
ATOM 1462 N N . GLU A 1 202 ? 18.880 12.476 -28.168 1.00 88.25 202 GLU A N 1
ATOM 1463 C CA . GLU A 1 202 ? 19.915 12.189 -27.177 1.00 88.25 202 GLU A CA 1
ATOM 1464 C C . GLU A 1 202 ? 21.255 12.605 -27.773 1.00 88.25 202 GLU A C 1
ATOM 1466 O O . GLU A 1 202 ? 21.601 12.213 -28.888 1.00 88.25 202 GLU A O 1
ATOM 1471 N N . GLU A 1 203 ? 21.972 13.466 -27.055 1.00 93.50 203 GLU A N 1
ATOM 1472 C CA . GLU A 1 203 ? 23.271 13.977 -27.474 1.00 93.50 203 GLU A CA 1
ATOM 1473 C C . GLU A 1 203 ? 24.366 13.418 -26.563 1.00 93.50 203 GLU A C 1
ATOM 1475 O O . GLU A 1 203 ? 24.375 13.652 -25.353 1.00 93.50 203 GLU A O 1
ATOM 1480 N N . TYR A 1 204 ? 25.302 12.681 -27.157 1.00 95.88 204 TYR A N 1
ATOM 1481 C CA . TYR A 1 204 ? 26.388 12.006 -26.452 1.00 95.88 204 TYR A CA 1
ATOM 1482 C C . TYR A 1 204 ? 27.724 12.668 -26.774 1.00 95.88 204 TYR A C 1
ATOM 1484 O O . TYR A 1 204 ? 28.136 12.691 -27.929 1.00 95.88 204 TYR A O 1
ATOM 1492 N N . LYS A 1 205 ? 28.434 13.185 -25.767 1.00 96.88 205 LYS A N 1
ATOM 1493 C CA . LYS A 1 205 ? 29.787 13.742 -25.950 1.00 96.88 205 LYS A CA 1
ATOM 1494 C C . LYS A 1 205 ? 30.786 12.618 -26.207 1.00 96.88 205 LYS A C 1
ATOM 1496 O O . LYS A 1 205 ? 31.036 11.830 -25.301 1.00 96.88 205 LYS A O 1
ATOM 1501 N N . LEU A 1 206 ? 31.355 12.549 -27.408 1.00 97.31 206 LEU A N 1
ATOM 1502 C CA . LEU A 1 206 ? 32.233 11.450 -27.810 1.00 97.31 206 LEU A CA 1
ATOM 1503 C C . LEU A 1 206 ? 33.613 11.562 -27.154 1.00 97.31 206 LEU A C 1
ATOM 1505 O O . LEU A 1 206 ? 34.259 12.609 -27.216 1.00 97.31 206 LEU A O 1
ATOM 1509 N N . ASP A 1 207 ? 34.093 10.462 -26.576 1.00 97.31 207 ASP A N 1
ATOM 1510 C CA . ASP A 1 207 ? 35.478 10.343 -26.116 1.00 97.31 207 ASP A CA 1
ATOM 1511 C C . ASP A 1 207 ? 36.374 9.875 -27.269 1.00 97.31 207 ASP A C 1
ATOM 1513 O O . ASP A 1 207 ? 36.708 8.697 -27.416 1.00 97.31 207 ASP A O 1
ATOM 1517 N N . MET A 1 208 ? 36.754 10.829 -28.119 1.00 97.50 208 MET A N 1
ATOM 1518 C CA . MET A 1 208 ? 37.603 10.550 -29.278 1.00 97.50 208 MET A CA 1
ATOM 1519 C C . MET A 1 208 ? 39.000 10.050 -28.896 1.00 97.50 208 MET A C 1
ATOM 1521 O O . MET A 1 208 ? 39.649 9.420 -29.724 1.00 97.50 208 MET A O 1
ATOM 1525 N N . GLY A 1 209 ? 39.484 10.319 -27.677 1.00 96.81 209 GLY A N 1
ATOM 1526 C CA . GLY A 1 209 ? 40.784 9.820 -27.222 1.00 96.81 209 GLY A CA 1
ATOM 1527 C C . GLY A 1 209 ? 40.786 8.298 -27.107 1.00 96.81 209 GLY A C 1
ATOM 1528 O O . GLY A 1 209 ? 41.708 7.638 -27.588 1.00 96.81 209 GLY A O 1
ATOM 1529 N N . ARG A 1 210 ? 39.709 7.736 -26.548 1.00 96.25 210 ARG A N 1
ATOM 1530 C CA . ARG A 1 210 ? 39.527 6.282 -26.453 1.00 96.25 210 ARG A CA 1
ATOM 1531 C C . ARG A 1 210 ? 39.340 5.632 -27.814 1.00 96.25 210 ARG A C 1
ATOM 1533 O O . ARG A 1 210 ? 40.054 4.687 -28.116 1.00 96.25 210 ARG A O 1
ATOM 1540 N N . TYR A 1 211 ? 38.468 6.177 -28.659 1.00 95.81 211 TYR A N 1
ATOM 1541 C CA . TYR A 1 211 ? 38.290 5.658 -30.020 1.00 95.81 211 TYR A CA 1
ATOM 1542 C C . TYR A 1 211 ? 39.601 5.633 -30.816 1.00 95.81 211 TYR A C 1
ATOM 1544 O O . TYR A 1 211 ? 39.917 4.638 -31.459 1.00 95.81 211 TYR A O 1
ATOM 1552 N N . ARG A 1 212 ? 40.412 6.692 -30.703 1.00 97.00 212 ARG A N 1
ATOM 1553 C CA . ARG A 1 212 ? 41.712 6.788 -31.386 1.00 97.00 212 ARG A CA 1
ATOM 1554 C C . ARG A 1 212 ? 42.807 5.902 -30.807 1.00 97.00 212 ARG A C 1
ATOM 1556 O O . ARG A 1 212 ? 43.865 5.786 -31.416 1.00 97.00 212 ARG A O 1
ATOM 1563 N N . THR A 1 213 ? 42.575 5.305 -29.641 1.00 96.00 213 THR A N 1
ATOM 1564 C CA . THR A 1 213 ? 43.480 4.289 -29.098 1.00 96.00 213 THR A CA 1
ATOM 1565 C C . THR A 1 213 ? 43.382 3.003 -29.917 1.00 96.00 213 THR A C 1
ATOM 1567 O O . THR A 1 213 ? 44.412 2.402 -30.213 1.00 96.00 213 THR A O 1
ATOM 1570 N N . ASP A 1 214 ? 42.165 2.629 -30.323 1.00 92.44 214 ASP A N 1
ATOM 1571 C CA . ASP A 1 214 ? 41.907 1.418 -31.108 1.00 92.44 214 ASP A CA 1
ATOM 1572 C C . ASP A 1 214 ? 42.070 1.669 -32.618 1.00 92.44 214 ASP A C 1
ATOM 1574 O O . ASP A 1 214 ? 42.641 0.842 -33.327 1.00 92.44 214 ASP A O 1
ATOM 1578 N N . ASP A 1 215 ? 41.618 2.829 -33.104 1.00 96.19 215 ASP A N 1
ATOM 1579 C CA . ASP A 1 215 ? 41.772 3.259 -34.497 1.00 96.19 215 ASP A CA 1
ATOM 1580 C C . ASP A 1 215 ? 42.143 4.753 -34.569 1.00 96.19 215 ASP A C 1
ATOM 1582 O O . ASP A 1 215 ? 41.265 5.617 -34.500 1.00 96.19 215 ASP A O 1
ATOM 1586 N N . PRO A 1 216 ? 43.433 5.101 -34.744 1.00 96.75 216 PRO A N 1
ATOM 1587 C CA . PRO A 1 216 ? 43.878 6.494 -34.814 1.00 96.75 216 PRO A CA 1
ATOM 1588 C C . PRO A 1 216 ? 43.204 7.337 -35.909 1.00 96.75 216 PRO A C 1
ATOM 1590 O O . PRO A 1 216 ? 43.198 8.567 -35.800 1.00 96.75 216 PRO A O 1
ATOM 1593 N N . GLY A 1 217 ? 42.663 6.705 -36.959 1.00 96.88 217 GLY A N 1
ATOM 1594 C CA . GLY A 1 217 ? 42.024 7.368 -38.095 1.00 96.88 217 GLY A CA 1
ATOM 1595 C C . GLY A 1 217 ? 40.534 7.660 -37.911 1.00 96.88 217 GLY A C 1
ATOM 1596 O O . GLY A 1 217 ? 39.980 8.428 -38.696 1.00 96.88 217 GLY A O 1
ATOM 1597 N N . VAL A 1 218 ? 39.893 7.099 -36.881 1.00 97.50 218 VAL A N 1
ATOM 1598 C CA . VAL A 1 218 ? 38.439 7.181 -36.703 1.00 97.50 218 VAL A CA 1
ATOM 1599 C C . VAL A 1 218 ? 37.950 8.621 -36.520 1.00 97.50 218 VAL A C 1
ATOM 1601 O O . VAL A 1 218 ? 38.447 9.403 -35.692 1.00 97.50 218 VAL A O 1
ATOM 1604 N N . THR A 1 219 ? 36.930 8.982 -37.295 1.00 97.75 219 THR A N 1
ATOM 1605 C CA . THR A 1 219 ? 36.257 10.277 -37.217 1.00 97.75 219 THR A CA 1
ATOM 1606 C C . THR A 1 219 ? 34.882 10.154 -36.550 1.00 97.75 219 THR A C 1
ATOM 1608 O O . THR A 1 219 ? 34.278 9.081 -36.542 1.00 97.75 219 THR A O 1
ATOM 1611 N N . PRO A 1 220 ? 34.315 11.255 -36.017 1.00 97.56 220 PRO A N 1
ATOM 1612 C CA . PRO A 1 220 ? 32.935 11.252 -35.526 1.00 97.56 220 PRO A CA 1
ATOM 1613 C C . PRO A 1 220 ? 31.908 10.811 -36.579 1.00 97.56 220 PRO A C 1
ATOM 1615 O O . PRO A 1 220 ? 30.890 10.215 -36.234 1.00 97.56 220 PRO A O 1
ATOM 1618 N N . SER A 1 221 ? 32.170 11.097 -37.859 1.00 97.38 221 SER A N 1
ATOM 1619 C CA . SER A 1 221 ? 31.302 10.688 -38.965 1.00 97.38 221 SER A CA 1
ATOM 1620 C C . SER A 1 221 ? 31.336 9.181 -39.191 1.00 97.38 221 SER A C 1
ATOM 1622 O O . SER A 1 221 ? 30.290 8.611 -39.484 1.00 97.38 221 SER A O 1
ATOM 1624 N N . ASP A 1 222 ? 32.493 8.537 -39.004 1.00 97.19 222 ASP A N 1
ATOM 1625 C CA . ASP A 1 222 ? 32.608 7.076 -39.079 1.00 97.19 222 ASP A CA 1
ATOM 1626 C C . ASP A 1 222 ? 31.773 6.430 -37.969 1.00 97.19 222 ASP A C 1
ATOM 1628 O O . ASP A 1 222 ? 30.932 5.581 -38.251 1.00 97.19 222 ASP A O 1
ATOM 1632 N N . ILE A 1 223 ? 31.883 6.947 -36.738 1.00 96.56 223 ILE A N 1
ATOM 1633 C CA . ILE A 1 223 ? 31.083 6.490 -35.589 1.00 96.56 223 ILE A CA 1
ATOM 1634 C C . ILE A 1 223 ? 29.581 6.667 -35.863 1.00 96.56 223 ILE A C 1
ATOM 1636 O O . ILE A 1 223 ? 28.783 5.782 -35.561 1.00 96.56 223 ILE A O 1
ATOM 1640 N N . ALA A 1 224 ? 29.163 7.792 -36.456 1.00 96.00 224 ALA A N 1
ATOM 1641 C CA . ALA A 1 224 ? 27.767 8.005 -36.846 1.00 96.00 224 ALA A CA 1
ATOM 1642 C C . ALA A 1 224 ? 27.317 7.051 -37.970 1.00 96.00 224 ALA A C 1
ATOM 1644 O O . ALA A 1 224 ? 26.188 6.557 -37.941 1.00 96.00 224 ALA A O 1
ATOM 1645 N N . ALA A 1 225 ? 28.193 6.749 -38.933 1.00 95.38 225 ALA A N 1
ATOM 1646 C CA . ALA A 1 225 ? 27.907 5.842 -40.041 1.00 95.38 225 ALA A CA 1
ATOM 1647 C C . ALA A 1 225 ? 27.674 4.396 -39.576 1.00 95.38 225 ALA A C 1
ATOM 1649 O O . ALA A 1 225 ? 26.913 3.673 -40.222 1.00 95.38 225 ALA A O 1
ATOM 1650 N N . GLU A 1 226 ? 28.223 3.994 -38.427 1.00 93.62 226 GLU A N 1
ATOM 1651 C CA . GLU A 1 226 ? 27.961 2.687 -37.808 1.00 93.62 226 GLU A CA 1
ATOM 1652 C C . GLU A 1 226 ? 26.484 2.477 -37.417 1.00 93.62 226 GLU A C 1
ATOM 1654 O O . GLU A 1 226 ? 26.060 1.341 -37.203 1.00 93.62 226 GLU A O 1
ATOM 1659 N N . PHE A 1 227 ? 25.677 3.544 -37.368 1.00 92.88 227 PHE A N 1
ATOM 1660 C CA . PHE A 1 227 ? 24.232 3.485 -37.118 1.00 92.88 227 PHE A CA 1
ATOM 1661 C C . PHE A 1 227 ? 23.394 3.400 -38.403 1.00 92.88 227 PHE A C 1
ATOM 1663 O O . PHE A 1 227 ? 22.159 3.384 -38.338 1.00 92.88 227 PHE A O 1
ATOM 1670 N N . SER A 1 228 ? 24.022 3.334 -39.577 1.00 89.44 228 SER A N 1
ATOM 1671 C CA . SER A 1 228 ? 23.314 3.213 -40.855 1.00 89.44 228 SER A CA 1
ATOM 1672 C C . SER A 1 228 ? 22.433 1.958 -40.887 1.00 89.44 228 SER A C 1
ATOM 1674 O O . SER A 1 228 ? 22.857 0.871 -40.505 1.00 89.44 228 SER A O 1
ATOM 1676 N N . GLY A 1 229 ? 21.179 2.098 -41.329 1.00 84.81 229 GLY A N 1
ATOM 1677 C CA . GLY A 1 229 ? 20.220 0.983 -41.380 1.00 84.81 229 GLY A CA 1
ATOM 1678 C C . GLY A 1 229 ? 19.625 0.569 -40.024 1.00 84.81 229 GLY A C 1
ATOM 1679 O O . GLY A 1 229 ? 18.959 -0.463 -39.931 1.00 84.81 229 GLY A O 1
ATOM 1680 N N . SER A 1 230 ? 19.840 1.355 -38.964 1.00 82.94 230 SER A N 1
ATOM 1681 C CA . SER A 1 230 ? 19.249 1.116 -37.636 1.00 82.94 230 SER A CA 1
ATOM 1682 C C . SER A 1 230 ? 17.813 1.635 -37.478 1.00 82.94 230 SER A C 1
ATOM 1684 O O . SER A 1 230 ? 17.213 1.432 -36.424 1.00 82.94 230 SER A O 1
ATOM 1686 N N . GLY A 1 231 ? 17.279 2.341 -38.480 1.00 81.31 231 GLY A N 1
ATOM 1687 C CA . GLY A 1 231 ? 16.031 3.106 -38.361 1.00 81.31 231 GLY A CA 1
ATOM 1688 C C . GLY A 1 231 ? 16.178 4.408 -37.558 1.00 81.31 231 GLY A C 1
ATOM 1689 O O . GLY A 1 231 ? 15.187 5.099 -37.324 1.00 81.31 231 GLY A O 1
ATOM 1690 N N . LEU A 1 232 ? 17.402 4.753 -37.139 1.00 88.31 232 LEU A N 1
ATOM 1691 C CA . LEU A 1 232 ? 17.733 6.004 -36.460 1.00 88.31 232 LEU A CA 1
ATOM 1692 C C . LEU A 1 232 ? 18.443 6.967 -37.411 1.00 88.31 232 LEU A C 1
ATOM 1694 O O . LEU A 1 232 ? 19.250 6.566 -38.249 1.00 88.31 232 LEU A O 1
ATOM 1698 N N . THR A 1 233 ? 18.182 8.254 -37.221 1.00 90.75 233 THR A N 1
ATOM 1699 C CA . THR A 1 233 ? 18.970 9.343 -37.787 1.00 90.75 233 THR A CA 1
ATOM 1700 C C . THR A 1 233 ? 20.036 9.727 -36.773 1.00 90.75 233 THR A C 1
ATOM 1702 O O . THR A 1 233 ? 19.726 10.297 -35.726 1.00 90.75 233 THR A O 1
ATOM 1705 N N . VAL A 1 234 ? 21.292 9.424 -37.086 1.00 92.88 234 VAL A N 1
ATOM 1706 C CA . VAL A 1 234 ? 22.439 9.746 -36.235 1.00 92.88 234 VAL A CA 1
ATOM 1707 C C . VAL A 1 234 ? 23.337 10.731 -36.966 1.00 92.88 234 VAL A C 1
ATOM 1709 O O . VAL A 1 234 ? 23.780 10.467 -38.080 1.00 92.88 234 VAL A O 1
ATOM 1712 N N . THR A 1 235 ? 23.572 11.890 -36.357 1.00 95.00 235 THR A N 1
ATOM 1713 C CA . THR A 1 235 ? 24.380 12.969 -36.943 1.00 95.00 235 THR A CA 1
ATOM 1714 C C . THR A 1 235 ? 25.448 13.438 -35.970 1.00 95.00 235 THR A C 1
ATOM 1716 O O . THR A 1 235 ? 25.242 13.396 -34.759 1.00 95.00 235 THR A O 1
ATOM 1719 N N . VAL A 1 236 ? 26.563 13.942 -36.491 1.00 96.31 236 VAL A N 1
ATOM 1720 C CA . VAL A 1 236 ? 27.601 14.579 -35.672 1.00 96.31 236 VAL A CA 1
ATOM 1721 C C . VAL A 1 236 ? 27.151 15.990 -35.280 1.00 96.31 236 VAL A C 1
ATOM 1723 O O . VAL A 1 236 ? 26.743 16.771 -36.138 1.00 96.31 236 VAL A O 1
ATOM 1726 N N . GLY A 1 237 ? 27.219 16.305 -33.989 1.00 94.69 237 GLY A N 1
ATOM 1727 C CA . GLY A 1 237 ? 27.010 17.636 -33.421 1.00 94.69 237 GLY A CA 1
ATOM 1728 C C . GLY A 1 237 ? 28.242 18.134 -32.656 1.00 94.69 237 GLY A C 1
ATOM 1729 O O . GLY A 1 237 ? 29.345 17.601 -32.801 1.00 94.69 237 GLY A O 1
ATOM 1730 N N . GLY A 1 238 ? 28.049 19.151 -31.812 1.00 93.44 238 GLY A N 1
ATOM 1731 C CA . GLY A 1 238 ? 29.114 19.714 -30.979 1.00 93.44 238 GLY A CA 1
ATOM 1732 C C . GLY A 1 238 ? 30.147 20.538 -31.755 1.00 93.44 238 GLY A C 1
ATOM 1733 O O . GLY A 1 238 ? 29.908 20.982 -32.878 1.00 93.44 238 GLY A O 1
ATOM 1734 N N . SER A 1 239 ? 31.300 20.785 -31.128 1.00 95.06 239 SER A N 1
ATOM 1735 C CA . SER A 1 239 ? 32.433 21.467 -31.767 1.00 95.06 239 SER A CA 1
ATOM 1736 C C . SER A 1 239 ? 33.429 20.455 -32.339 1.00 95.06 239 SER A C 1
ATOM 1738 O O . SER A 1 239 ? 33.434 19.287 -31.962 1.00 95.06 239 SER A O 1
ATOM 1740 N N . SER A 1 240 ? 34.350 20.904 -33.194 1.00 91.69 240 SER A N 1
ATOM 1741 C CA . SER A 1 240 ? 35.429 20.047 -33.714 1.00 91.69 240 SER A CA 1
ATOM 1742 C C . SER A 1 240 ? 36.348 19.483 -32.620 1.00 91.69 240 SER A C 1
ATOM 1744 O O . SER A 1 240 ? 36.932 18.416 -32.797 1.00 91.69 240 SER A O 1
ATOM 1746 N N . THR A 1 241 ? 36.473 20.178 -31.486 1.00 92.56 241 THR A N 1
ATOM 1747 C CA . THR A 1 241 ? 37.288 19.756 -30.335 1.00 92.56 241 THR A CA 1
ATOM 1748 C C . THR A 1 241 ? 36.511 18.925 -29.317 1.00 92.56 241 THR A C 1
ATOM 1750 O O . THR A 1 241 ? 37.122 18.214 -28.522 1.00 92.56 241 THR A O 1
ATOM 1753 N N . GLN A 1 242 ? 35.180 18.999 -29.333 1.00 95.00 242 GLN A N 1
ATOM 1754 C CA . GLN A 1 242 ? 34.278 18.246 -28.462 1.00 95.00 242 GLN A CA 1
ATOM 1755 C C . GLN A 1 242 ? 33.071 17.761 -29.279 1.00 95.00 242 GLN A C 1
ATOM 1757 O O . GLN A 1 242 ? 31.962 18.281 -29.106 1.00 95.00 242 GLN A O 1
ATOM 1762 N N . PRO A 1 243 ? 33.282 16.806 -30.205 1.00 97.44 243 PRO A N 1
ATOM 1763 C CA . PRO A 1 243 ? 32.214 16.323 -31.063 1.00 97.44 243 PRO A CA 1
ATOM 1764 C C . PRO A 1 243 ? 31.178 15.551 -30.248 1.00 97.44 243 PRO A C 1
ATOM 1766 O O . PRO A 1 243 ? 31.497 14.878 -29.260 1.00 97.44 243 PRO A O 1
ATOM 1769 N N . THR A 1 244 ? 29.928 15.625 -30.685 1.00 96.88 244 THR A N 1
ATOM 1770 C CA . THR A 1 244 ? 28.825 14.870 -30.094 1.00 96.88 244 THR A CA 1
ATOM 1771 C C . THR A 1 244 ? 28.148 13.979 -31.126 1.00 96.88 244 THR A C 1
ATOM 1773 O O . THR A 1 244 ? 28.204 14.232 -32.329 1.00 96.88 244 THR A O 1
ATOM 1776 N N . LEU A 1 245 ? 27.504 12.918 -30.652 1.00 96.06 245 LEU A N 1
ATOM 1777 C CA . LEU A 1 245 ? 26.619 12.072 -31.436 1.00 96.06 245 LEU A CA 1
ATOM 1778 C C . LEU A 1 245 ? 25.175 12.455 -31.107 1.00 96.06 245 LEU A C 1
ATOM 1780 O O . LEU A 1 245 ? 24.736 12.280 -29.972 1.00 96.06 245 LEU A O 1
ATOM 1784 N N . VAL A 1 246 ? 24.448 12.978 -32.088 1.00 93.88 246 VAL A N 1
ATOM 1785 C CA . VAL A 1 246 ? 23.043 13.375 -31.961 1.00 93.88 246 VAL A CA 1
ATOM 1786 C C . VAL A 1 246 ? 22.183 12.258 -32.538 1.00 93.88 246 VAL A C 1
ATOM 1788 O O . VAL A 1 246 ? 22.112 12.089 -33.756 1.00 93.88 246 VAL A O 1
ATOM 1791 N N . VAL A 1 247 ? 21.533 11.492 -31.666 1.00 92.06 247 VAL A N 1
ATOM 1792 C CA . VAL A 1 247 ? 20.706 10.337 -32.033 1.00 92.06 247 VAL A CA 1
ATOM 1793 C C . VAL A 1 247 ? 19.241 10.746 -32.049 1.00 92.06 247 VAL A C 1
ATOM 1795 O O . VAL A 1 247 ? 18.738 11.312 -31.078 1.00 92.06 247 VAL A O 1
ATOM 1798 N N . ARG A 1 248 ? 18.554 10.459 -33.158 1.00 90.00 248 ARG A N 1
ATOM 1799 C CA . ARG A 1 248 ? 17.126 10.725 -33.349 1.00 90.00 248 ARG A CA 1
ATOM 1800 C C . ARG A 1 248 ? 16.426 9.506 -33.922 1.00 90.00 248 ARG A C 1
ATOM 1802 O O . ARG A 1 248 ? 16.926 8.877 -34.846 1.00 90.00 248 ARG A O 1
ATOM 1809 N N . GLY A 1 249 ? 15.228 9.214 -33.439 1.00 87.62 249 GLY A N 1
ATOM 1810 C CA . GLY A 1 249 ? 14.3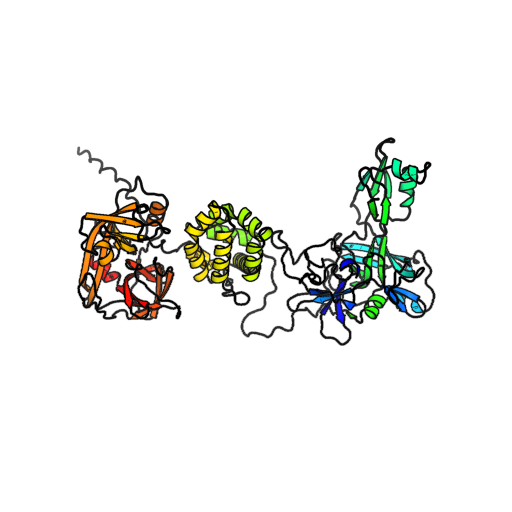91 8.159 -34.000 1.00 87.62 249 GLY A CA 1
ATOM 1811 C C . GLY A 1 249 ? 13.517 7.503 -32.949 1.00 87.62 249 GLY A C 1
ATOM 1812 O O . GLY A 1 249 ? 13.494 7.910 -31.788 1.00 87.62 249 GLY A O 1
ATOM 1813 N N . ALA A 1 250 ? 12.771 6.491 -33.373 1.00 88.25 250 ALA A N 1
ATOM 1814 C CA . ALA A 1 250 ? 11.943 5.715 -32.470 1.00 88.25 250 ALA A CA 1
ATOM 1815 C C . ALA A 1 250 ? 12.665 4.446 -32.034 1.00 88.25 250 ALA A C 1
ATOM 1817 O O . ALA A 1 250 ? 13.324 3.775 -32.825 1.00 88.25 250 ALA A O 1
ATOM 1818 N N . LEU A 1 251 ? 12.481 4.100 -30.767 1.00 91.75 251 LEU A N 1
ATOM 1819 C CA . LEU A 1 251 ? 12.941 2.842 -30.211 1.00 91.75 251 LEU A CA 1
ATOM 1820 C C . LEU A 1 251 ? 11.743 1.920 -30.041 1.00 91.75 251 LEU A C 1
ATOM 1822 O O . LEU A 1 251 ? 10.705 2.318 -29.509 1.00 91.75 251 LEU A O 1
ATOM 1826 N N . PHE A 1 252 ? 11.891 0.667 -30.470 1.00 94.00 252 PHE A N 1
ATOM 1827 C CA . PHE A 1 252 ? 10.870 -0.333 -30.194 1.00 94.00 252 PHE A CA 1
ATOM 1828 C C . PHE A 1 252 ? 10.910 -0.728 -28.719 1.00 94.00 252 PHE A C 1
ATOM 1830 O O . PHE A 1 252 ? 9.849 -0.926 -28.132 1.00 94.00 252 PHE A O 1
ATOM 1837 N N . SER A 1 253 ? 12.096 -0.807 -28.105 1.00 94.38 253 SER A N 1
ATOM 1838 C CA . SER A 1 253 ? 12.285 -1.219 -26.712 1.00 94.38 253 SER A CA 1
ATOM 1839 C C . SER A 1 253 ? 13.406 -0.460 -25.994 1.00 94.38 253 SER A C 1
ATOM 1841 O O . SER A 1 253 ? 14.244 0.158 -26.643 1.00 94.38 253 SER A O 1
ATOM 1843 N N . GLN A 1 254 ? 13.415 -0.520 -24.659 1.00 92.12 254 GLN A N 1
ATOM 1844 C CA . GLN A 1 254 ? 14.508 -0.072 -23.781 1.00 92.12 254 GLN A CA 1
ATOM 1845 C C . GLN A 1 254 ? 14.865 -1.138 -22.725 1.00 92.12 254 GLN A C 1
ATOM 1847 O O . GLN A 1 254 ? 14.053 -2.041 -22.489 1.00 92.12 254 GLN A O 1
ATOM 1852 N N . PRO A 1 255 ? 16.035 -1.061 -22.043 1.00 89.50 255 PRO A N 1
ATOM 1853 C CA . PRO A 1 255 ? 16.300 -1.898 -20.877 1.00 89.50 255 PRO A CA 1
ATOM 1854 C C . PRO A 1 255 ? 15.152 -1.780 -19.867 1.00 89.50 255 PRO A C 1
ATOM 1856 O O . PRO A 1 255 ? 14.728 -0.676 -19.523 1.00 89.50 255 PRO A O 1
ATOM 1859 N N . GLY A 1 256 ? 14.625 -2.924 -19.430 1.00 89.50 256 GLY A N 1
ATOM 1860 C CA . GLY A 1 256 ? 13.399 -3.004 -18.628 1.00 89.50 256 GLY A CA 1
ATOM 1861 C C . GLY A 1 256 ? 12.166 -3.494 -19.396 1.00 89.50 256 GLY A C 1
ATOM 1862 O O . GLY A 1 256 ? 11.203 -3.951 -18.781 1.00 89.50 256 GLY A O 1
ATOM 1863 N N . ASP A 1 257 ? 12.182 -3.473 -20.731 1.00 94.38 257 ASP A N 1
ATOM 1864 C CA . ASP A 1 257 ? 11.071 -3.996 -21.537 1.00 94.38 257 ASP A CA 1
ATOM 1865 C C . ASP A 1 257 ? 11.143 -5.510 -21.777 1.00 94.38 257 ASP A C 1
ATOM 1867 O O . ASP A 1 257 ? 10.148 -6.105 -22.192 1.00 94.38 257 ASP A O 1
ATOM 1871 N N . SER A 1 258 ? 12.290 -6.145 -21.522 1.00 95.06 258 SER A N 1
ATOM 1872 C CA . SER A 1 258 ? 12.475 -7.587 -21.705 1.00 95.06 258 SER A CA 1
ATOM 1873 C C . SER A 1 258 ? 11.375 -8.390 -21.012 1.00 95.06 258 SER A C 1
ATOM 1875 O O . SER A 1 258 ? 10.968 -8.079 -19.893 1.00 95.06 258 SER A O 1
ATOM 1877 N N . GLY A 1 259 ? 10.877 -9.421 -21.684 1.00 96.12 259 GLY A N 1
ATOM 1878 C CA . GLY A 1 259 ? 9.725 -10.201 -21.256 1.00 96.12 259 GLY A CA 1
ATOM 1879 C C . GLY A 1 259 ? 8.377 -9.644 -21.713 1.00 96.12 259 GLY A C 1
ATOM 1880 O O . GLY A 1 259 ? 7.371 -10.299 -21.474 1.00 96.12 259 GLY A O 1
ATOM 1881 N N . ALA A 1 260 ? 8.306 -8.482 -22.373 1.00 97.38 260 ALA A N 1
ATOM 1882 C CA . ALA A 1 260 ? 7.042 -7.977 -22.916 1.00 97.38 260 ALA A CA 1
ATOM 1883 C C . ALA A 1 260 ? 6.540 -8.868 -24.071 1.00 97.38 260 ALA A C 1
ATOM 1885 O O . ALA A 1 260 ? 7.340 -9.257 -24.933 1.00 97.38 260 ALA A O 1
ATOM 1886 N N . PRO A 1 261 ? 5.231 -9.177 -24.142 1.00 97.88 261 PRO A N 1
ATOM 1887 C CA . PRO A 1 261 ? 4.684 -9.926 -25.261 1.00 97.88 261 PRO A CA 1
ATOM 1888 C C . PRO A 1 261 ? 4.666 -9.041 -26.512 1.00 97.88 261 PRO A C 1
ATOM 1890 O O . PRO A 1 261 ? 4.257 -7.879 -26.464 1.00 97.88 261 PRO A O 1
ATOM 1893 N N . ILE A 1 262 ? 5.107 -9.604 -27.634 1.00 98.44 262 ILE A N 1
ATOM 1894 C CA . ILE A 1 262 ? 5.002 -8.990 -28.959 1.00 98.44 262 ILE A CA 1
ATOM 1895 C C . ILE A 1 262 ? 3.753 -9.572 -29.612 1.00 98.44 262 ILE A C 1
ATOM 1897 O O . ILE A 1 262 ? 3.653 -10.792 -29.771 1.00 98.44 262 ILE A O 1
ATOM 1901 N N . VAL A 1 263 ? 2.802 -8.715 -29.970 1.00 98.25 263 VAL A N 1
ATOM 1902 C CA . VAL A 1 263 ? 1.506 -9.118 -30.532 1.00 98.25 263 VAL A CA 1
ATOM 1903 C C . VAL A 1 263 ? 1.307 -8.548 -31.929 1.00 98.25 263 VAL A C 1
ATOM 1905 O O . VAL A 1 263 ? 1.772 -7.445 -32.216 1.00 98.25 263 VAL A O 1
ATOM 1908 N N . ASP A 1 264 ? 0.622 -9.288 -32.794 1.00 98.31 264 ASP A N 1
ATOM 1909 C CA . ASP A 1 264 ? 0.246 -8.820 -34.130 1.00 98.31 264 ASP A CA 1
ATOM 1910 C C . ASP A 1 264 ? -1.043 -7.972 -34.125 1.00 98.31 264 ASP A C 1
ATOM 1912 O O . ASP A 1 264 ? -1.606 -7.653 -33.073 1.00 98.31 264 ASP A O 1
ATOM 1916 N N . GLY A 1 265 ? -1.507 -7.585 -35.318 1.00 96.56 265 GLY A N 1
ATOM 1917 C CA . GLY A 1 265 ? -2.736 -6.805 -35.503 1.00 96.56 265 GLY A CA 1
ATOM 1918 C C . GLY A 1 265 ? -4.029 -7.504 -35.059 1.00 96.56 265 GLY A C 1
ATOM 1919 O O . GLY A 1 265 ? -5.005 -6.814 -34.787 1.00 96.56 265 GLY A O 1
ATOM 1920 N N . ASP A 1 266 ? -4.025 -8.834 -34.916 1.00 97.19 266 ASP A N 1
ATOM 1921 C CA . ASP A 1 266 ? -5.157 -9.628 -34.410 1.00 97.19 266 ASP A CA 1
ATOM 1922 C C . ASP A 1 266 ? -5.069 -9.856 -32.888 1.00 97.19 266 ASP A C 1
ATOM 1924 O O . ASP A 1 266 ? -5.811 -10.663 -32.319 1.00 97.19 266 ASP A O 1
ATOM 1928 N N . HIS A 1 267 ? -4.120 -9.190 -32.222 1.00 96.69 267 HIS A N 1
ATOM 1929 C CA . HIS A 1 267 ? -3.780 -9.367 -30.810 1.00 96.69 267 HIS A CA 1
ATOM 1930 C C . HIS A 1 267 ? -3.316 -10.789 -30.464 1.00 96.69 267 HIS A C 1
ATOM 1932 O O . HIS A 1 267 ? -3.410 -11.218 -29.310 1.00 96.69 267 HIS A O 1
ATOM 1938 N N . LYS A 1 268 ? -2.795 -11.541 -31.438 1.00 97.88 268 LYS A N 1
ATOM 1939 C CA . LYS A 1 268 ? -2.172 -12.840 -31.182 1.00 97.88 268 LYS A CA 1
ATOM 1940 C C . LYS A 1 268 ? -0.726 -12.614 -30.793 1.00 97.88 268 LYS A C 1
ATOM 1942 O O . LYS A 1 268 ? -0.012 -11.844 -31.437 1.00 97.88 268 LYS A O 1
ATOM 1947 N N . VAL A 1 269 ? -0.269 -13.297 -29.749 1.00 97.94 269 VAL A N 1
ATOM 1948 C CA . VAL A 1 269 ? 1.150 -13.241 -29.397 1.00 97.94 269 VAL A CA 1
ATOM 1949 C C . VAL A 1 269 ? 1.966 -14.007 -30.436 1.00 97.94 269 VAL A C 1
ATOM 1951 O O . VAL A 1 269 ? 1.675 -15.165 -30.734 1.00 97.94 269 VAL A O 1
ATOM 1954 N N . VAL A 1 270 ? 2.978 -13.345 -30.989 1.00 98.31 270 VAL A N 1
ATOM 1955 C CA . VAL A 1 270 ? 3.921 -13.914 -31.967 1.00 98.31 270 VAL A CA 1
ATOM 1956 C C . VAL A 1 270 ? 5.286 -14.197 -31.341 1.00 98.31 270 VAL A C 1
ATOM 1958 O O . VAL A 1 270 ? 6.034 -15.055 -31.813 1.00 98.31 270 VAL A O 1
ATOM 1961 N N . GLY A 1 271 ? 5.614 -13.502 -30.248 1.00 98.19 271 GLY A N 1
ATOM 1962 C CA . GLY A 1 271 ? 6.896 -13.659 -29.579 1.00 98.19 271 GLY A CA 1
ATOM 1963 C C . GLY A 1 271 ? 7.009 -12.970 -28.230 1.00 98.19 271 GLY A C 1
ATOM 1964 O O . GLY A 1 271 ? 6.077 -12.326 -27.747 1.00 98.19 271 GLY A O 1
ATOM 1965 N N . LEU A 1 272 ? 8.192 -13.108 -27.638 1.00 98.00 272 LEU A N 1
ATOM 1966 C CA . LEU A 1 272 ? 8.582 -12.486 -26.376 1.00 98.00 272 LEU A CA 1
ATOM 1967 C C . LEU A 1 272 ? 9.794 -11.584 -26.622 1.00 98.00 272 LEU A C 1
ATOM 1969 O O . LEU A 1 272 ? 10.806 -12.046 -27.147 1.00 98.00 272 LEU A O 1
ATOM 1973 N N . LEU A 1 273 ? 9.703 -10.302 -26.273 1.00 98.00 273 LEU A N 1
ATOM 1974 C CA . LEU A 1 273 ? 10.823 -9.374 -26.422 1.00 98.00 273 LEU A CA 1
ATOM 1975 C C . LEU A 1 273 ? 11.970 -9.786 -25.494 1.00 98.00 273 LEU A C 1
ATOM 1977 O O . LEU A 1 273 ? 11.755 -9.882 -24.290 1.00 98.00 273 LEU A O 1
ATOM 1981 N N . THR A 1 274 ? 13.184 -9.947 -26.025 1.00 95.88 274 THR A N 1
ATOM 1982 C CA . THR A 1 274 ? 14.347 -10.364 -25.221 1.00 95.88 274 THR A CA 1
ATOM 1983 C C . THR A 1 274 ? 15.406 -9.282 -25.068 1.00 95.88 274 THR A C 1
ATOM 1985 O O . THR A 1 274 ? 15.943 -9.106 -23.979 1.00 95.88 274 THR A O 1
ATOM 1988 N N . SER A 1 275 ? 15.724 -8.538 -26.126 1.00 94.50 275 SER A N 1
ATOM 1989 C CA . SER A 1 275 ? 16.786 -7.531 -26.077 1.00 94.50 275 SER A CA 1
ATOM 1990 C C . SER A 1 275 ? 16.582 -6.455 -27.134 1.00 94.50 275 SER A C 1
ATOM 1992 O O . SER A 1 275 ? 16.006 -6.711 -28.190 1.00 94.50 275 SER A O 1
ATOM 1994 N N . GLY A 1 276 ? 17.098 -5.257 -26.883 1.00 92.88 276 GLY A N 1
ATOM 1995 C CA . GLY A 1 276 ? 17.365 -4.296 -27.950 1.00 92.88 276 GLY A CA 1
ATOM 1996 C C . GLY A 1 276 ? 18.665 -4.648 -28.671 1.00 92.88 276 GLY A C 1
ATOM 1997 O O . GLY A 1 276 ? 19.542 -5.285 -28.083 1.00 92.88 276 GLY A O 1
ATOM 1998 N N . VAL A 1 277 ? 18.794 -4.250 -29.934 1.00 92.25 277 VAL A N 1
ATOM 1999 C CA . VAL A 1 277 ? 20.102 -4.256 -30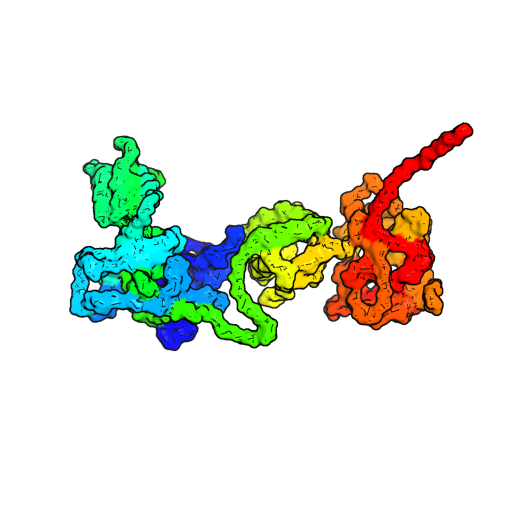.598 1.00 92.25 277 VAL A CA 1
ATOM 2000 C C . VAL A 1 277 ? 20.835 -3.005 -30.126 1.00 92.25 277 VAL A C 1
ATOM 2002 O O . VAL A 1 277 ? 20.253 -1.927 -30.150 1.00 92.25 277 VAL A O 1
ATOM 2005 N N . VAL A 1 278 ? 22.068 -3.135 -29.646 1.00 93.25 278 VAL A N 1
ATOM 2006 C CA . VAL A 1 278 ? 22.838 -2.015 -29.084 1.00 93.25 278 VAL A CA 1
ATOM 2007 C C . VAL A 1 278 ? 24.144 -1.814 -29.833 1.00 93.25 278 VAL A C 1
ATOM 2009 O O . VAL A 1 278 ? 24.678 -2.746 -30.435 1.00 93.25 278 VAL A O 1
ATOM 2012 N N . LYS A 1 279 ? 24.662 -0.596 -29.746 1.00 94.00 279 LYS A N 1
ATOM 2013 C CA . LYS A 1 279 ? 25.992 -0.210 -30.181 1.00 94.00 279 LYS A CA 1
ATOM 2014 C C . LYS A 1 279 ? 26.723 0.443 -29.015 1.00 94.00 279 LYS A C 1
ATOM 2016 O O . LYS A 1 279 ? 26.190 1.355 -28.388 1.00 94.00 279 LYS A O 1
ATOM 2021 N N . ASP A 1 280 ? 27.919 -0.042 -28.720 1.00 94.94 280 ASP A N 1
ATOM 2022 C CA . ASP A 1 280 ? 28.769 0.538 -27.686 1.00 94.94 280 ASP A CA 1
ATOM 2023 C C . ASP A 1 280 ? 29.399 1.834 -28.199 1.00 94.94 280 ASP A C 1
ATOM 2025 O O . ASP A 1 280 ? 29.971 1.856 -29.288 1.00 94.94 280 ASP A O 1
ATOM 2029 N N . VAL A 1 281 ? 29.289 2.909 -27.413 1.00 96.06 281 VAL A N 1
ATOM 2030 C CA . VAL A 1 281 ? 29.858 4.219 -27.736 1.00 96.06 281 VAL A CA 1
ATOM 2031 C C . VAL A 1 281 ? 30.683 4.755 -26.573 1.00 96.06 281 VAL A C 1
ATOM 2033 O O . VAL A 1 281 ? 30.199 4.836 -25.445 1.00 96.06 281 VAL A O 1
ATOM 2036 N N . PHE A 1 282 ? 31.929 5.164 -26.822 1.00 97.25 282 PHE A N 1
ATOM 2037 C CA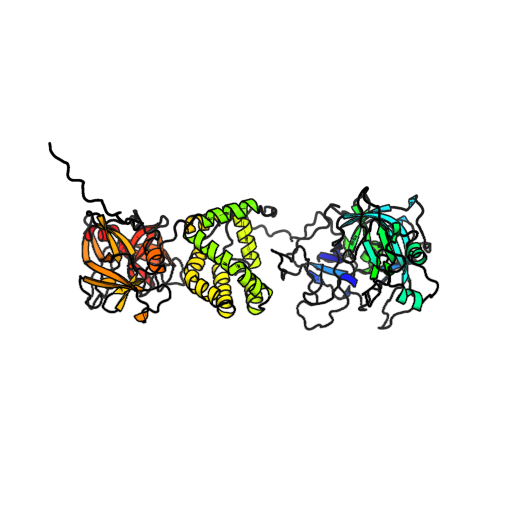 . PHE A 1 282 ? 32.742 5.817 -25.793 1.00 97.25 282 PHE A CA 1
ATOM 2038 C C . PHE A 1 282 ? 32.304 7.270 -25.586 1.00 97.25 282 PHE A C 1
ATOM 2040 O O . PHE A 1 282 ? 32.343 8.088 -26.509 1.00 97.25 282 PHE A O 1
ATOM 2047 N N . VAL A 1 283 ? 31.891 7.587 -24.358 1.00 97.12 283 VAL A N 1
ATOM 2048 C CA . VAL A 1 283 ? 31.352 8.896 -23.969 1.00 97.12 283 VAL A CA 1
ATOM 2049 C C . VAL A 1 283 ? 32.249 9.535 -22.913 1.00 97.12 283 VAL A C 1
ATOM 2051 O O . VAL A 1 283 ? 32.694 8.864 -21.981 1.00 97.12 283 VAL A O 1
ATOM 2054 N N . VAL A 1 284 ? 32.499 10.840 -23.037 1.00 96.38 284 VAL A N 1
ATOM 2055 C CA . VAL A 1 284 ? 33.353 11.597 -22.110 1.00 96.38 284 VAL A CA 1
ATOM 2056 C C . VAL A 1 284 ? 32.843 11.460 -20.675 1.00 96.38 284 VAL A C 1
ATOM 2058 O O . VAL A 1 284 ? 31.669 11.695 -20.390 1.00 96.38 284 VAL A O 1
ATOM 2061 N N . GLY A 1 285 ? 33.750 11.111 -19.760 1.00 94.19 285 GLY A N 1
ATOM 2062 C CA . GLY A 1 285 ? 33.449 10.942 -18.336 1.00 94.19 285 GLY A CA 1
ATOM 2063 C C . GLY A 1 285 ? 32.864 9.576 -17.962 1.00 94.19 285 GLY A C 1
ATOM 2064 O O . GLY A 1 285 ? 32.613 9.347 -16.782 1.00 94.19 285 GLY A O 1
ATOM 2065 N N . GLN A 1 286 ? 32.676 8.662 -18.922 1.00 95.75 286 GLN A N 1
ATOM 2066 C CA . GLN A 1 286 ? 32.251 7.284 -18.664 1.00 95.75 286 GLN A CA 1
ATOM 2067 C C . GLN A 1 286 ? 33.439 6.324 -18.780 1.00 95.75 286 GLN A C 1
ATOM 2069 O O . GLN A 1 286 ? 34.162 6.301 -19.777 1.00 95.75 286 GLN A O 1
ATOM 2074 N N . SER A 1 287 ? 33.649 5.503 -17.749 1.00 91.81 287 SER A N 1
ATOM 2075 C CA . SER A 1 287 ? 34.728 4.506 -17.730 1.00 91.81 287 SER A CA 1
ATOM 2076 C C . SER A 1 287 ? 34.419 3.299 -18.626 1.00 91.81 287 SER A C 1
ATOM 2078 O O . SER A 1 287 ? 35.322 2.762 -19.270 1.00 91.81 287 SER A O 1
ATOM 2080 N N . ALA A 1 288 ? 33.147 2.923 -18.762 1.00 92.88 288 ALA A N 1
ATOM 2081 C CA . ALA A 1 288 ? 32.671 1.898 -19.691 1.00 92.88 288 ALA A CA 1
ATOM 2082 C C . ALA A 1 288 ? 32.010 2.531 -20.935 1.00 92.88 288 ALA A C 1
ATOM 2084 O O . ALA A 1 288 ? 31.499 3.650 -20.833 1.00 92.88 288 ALA A O 1
ATOM 2085 N N . PRO A 1 289 ? 31.998 1.844 -22.098 1.00 94.56 289 PRO A N 1
ATOM 2086 C CA . PRO A 1 289 ? 31.169 2.264 -23.223 1.00 94.56 289 PRO A CA 1
ATOM 2087 C C . PRO A 1 289 ? 29.696 2.386 -22.813 1.00 94.56 289 PRO A C 1
ATOM 2089 O O . PRO A 1 289 ? 29.184 1.593 -22.020 1.00 94.56 289 PRO A O 1
ATOM 2092 N N . VAL A 1 290 ? 29.009 3.372 -23.380 1.00 93.44 290 VAL A N 1
ATOM 2093 C CA . VAL A 1 290 ? 27.565 3.555 -23.246 1.00 93.44 290 VAL A CA 1
ATOM 2094 C C . VAL A 1 290 ? 26.873 2.779 -24.360 1.00 93.44 290 VAL A C 1
ATOM 2096 O O . VAL A 1 290 ? 27.187 2.962 -25.532 1.00 93.44 290 VAL A O 1
ATOM 2099 N N . GLN A 1 291 ? 25.911 1.931 -24.004 1.00 92.94 291 GLN A N 1
ATOM 2100 C CA . GLN A 1 291 ? 25.106 1.181 -24.968 1.00 92.94 291 GLN A CA 1
ATOM 2101 C C . GLN A 1 291 ? 23.992 2.056 -25.538 1.00 92.94 291 GLN A C 1
ATOM 2103 O O . GLN A 1 291 ? 23.009 2.338 -24.853 1.00 92.94 291 GLN A O 1
ATOM 2108 N N . ILE A 1 292 ? 24.121 2.443 -26.805 1.00 91.94 292 ILE A N 1
ATOM 2109 C CA . ILE A 1 292 ? 23.076 3.140 -27.556 1.00 91.94 292 ILE A CA 1
ATOM 2110 C C . ILE A 1 292 ? 22.227 2.101 -28.282 1.00 91.94 292 ILE A C 1
ATOM 2112 O O . ILE A 1 292 ? 22.735 1.292 -29.055 1.00 91.94 292 ILE A O 1
ATOM 2116 N N . LEU A 1 293 ? 20.920 2.110 -28.039 1.00 90.94 293 LEU A N 1
ATOM 2117 C CA . LEU A 1 293 ? 19.989 1.226 -28.733 1.00 90.94 293 LEU A CA 1
ATOM 2118 C C . LEU A 1 293 ? 19.844 1.635 -30.191 1.00 90.94 293 LEU A C 1
ATOM 2120 O O . LEU A 1 293 ? 19.565 2.790 -30.487 1.00 90.94 293 LEU A O 1
ATOM 2124 N N . LEU A 1 294 ? 19.956 0.662 -31.084 1.00 86.25 294 LEU A N 1
ATOM 2125 C CA . LEU A 1 294 ? 19.512 0.766 -32.463 1.00 86.25 294 LEU A CA 1
ATOM 2126 C C . LEU A 1 294 ? 17.979 0.665 -32.462 1.00 86.25 294 LEU A C 1
ATOM 2128 O O . LEU A 1 294 ? 17.406 -0.013 -31.609 1.00 86.25 294 LEU A O 1
ATOM 2132 N N . GLY A 1 295 ? 17.283 1.286 -33.417 1.00 87.94 295 GLY A N 1
ATOM 2133 C CA . GLY A 1 295 ? 15.816 1.219 -33.564 1.00 87.94 295 GLY A CA 1
ATOM 2134 C C . GLY A 1 295 ? 15.270 -0.186 -33.877 1.00 87.94 295 GLY A C 1
ATOM 2135 O O . GLY A 1 295 ? 14.160 -0.330 -34.383 1.00 87.94 295 GLY A O 1
ATOM 2136 N N . ARG A 1 296 ? 16.045 -1.235 -33.583 1.00 93.62 296 ARG A N 1
ATOM 2137 C CA . ARG A 1 296 ? 15.785 -2.650 -33.815 1.00 93.62 296 ARG A CA 1
ATOM 2138 C C . ARG A 1 296 ? 15.804 -3.394 -32.480 1.00 93.62 296 ARG A C 1
ATOM 2140 O O . ARG A 1 296 ? 16.500 -3.031 -31.531 1.00 93.62 296 ARG A O 1
ATOM 2147 N N . SER A 1 297 ? 15.014 -4.447 -32.361 1.00 96.31 297 SER A N 1
ATOM 2148 C CA . SER A 1 297 ? 14.964 -5.280 -31.156 1.00 96.31 297 SER A CA 1
ATOM 2149 C C . SER A 1 297 ? 14.761 -6.743 -31.518 1.00 96.31 297 SER A C 1
ATOM 2151 O O . SER A 1 297 ? 14.202 -7.055 -32.561 1.00 96.31 297 SER A O 1
ATOM 2153 N N . HIS A 1 298 ? 15.198 -7.648 -30.657 1.00 97.75 298 HIS A N 1
ATOM 2154 C CA . HIS A 1 298 ? 15.075 -9.085 -30.843 1.00 97.75 298 HIS A CA 1
ATOM 2155 C C . HIS A 1 298 ? 13.852 -9.638 -30.112 1.00 97.75 298 HIS A C 1
ATOM 2157 O O . HIS A 1 298 ? 13.651 -9.385 -28.919 1.00 97.75 298 HIS A O 1
ATOM 2163 N N . GLY A 1 299 ? 13.058 -10.433 -30.823 1.00 97.88 299 GLY A N 1
ATOM 2164 C CA . GLY A 1 299 ? 11.945 -11.200 -30.284 1.00 97.88 299 GLY A CA 1
ATOM 2165 C C . GLY A 1 299 ? 12.191 -12.699 -30.418 1.00 97.88 299 GLY A C 1
ATOM 2166 O O . GLY A 1 299 ? 12.597 -13.191 -31.471 1.00 97.88 299 GLY A O 1
ATOM 2167 N N . LEU A 1 300 ? 11.933 -13.436 -29.342 1.00 98.31 300 LEU A N 1
ATOM 2168 C CA . LEU A 1 300 ? 11.930 -14.895 -29.347 1.00 98.31 300 LEU A CA 1
ATOM 2169 C C . LEU A 1 300 ? 10.631 -15.387 -29.974 1.00 98.31 300 LEU A C 1
ATOM 2171 O O . LEU A 1 300 ? 9.560 -14.867 -29.656 1.00 98.31 300 LEU A O 1
ATOM 2175 N N . PHE A 1 301 ? 10.705 -16.429 -30.797 1.00 98.38 301 PHE A N 1
ATOM 2176 C CA . PHE A 1 301 ? 9.511 -17.131 -31.258 1.00 98.38 301 PHE A CA 1
ATOM 2177 C C . PHE A 1 301 ? 8.768 -17.736 -30.065 1.00 98.38 301 PHE A C 1
ATOM 2179 O O . PHE A 1 301 ? 9.365 -18.390 -29.207 1.00 98.38 301 PHE A O 1
ATOM 2186 N N . ILE A 1 302 ? 7.455 -17.528 -30.011 1.00 97.88 302 ILE A N 1
ATOM 2187 C CA . ILE A 1 302 ? 6.659 -17.929 -28.848 1.00 97.88 302 ILE A CA 1
ATOM 2188 C C . ILE A 1 302 ? 6.455 -19.452 -28.733 1.00 97.88 302 ILE A C 1
ATOM 2190 O O . ILE A 1 302 ? 6.441 -19.977 -27.622 1.00 97.88 302 ILE A O 1
ATOM 2194 N N . ASP A 1 303 ? 6.356 -20.181 -29.851 1.00 97.06 303 ASP A N 1
ATOM 2195 C CA . ASP A 1 303 ? 6.167 -21.643 -29.851 1.00 97.06 303 ASP A CA 1
ATOM 2196 C C . ASP A 1 303 ? 7.352 -22.406 -29.204 1.00 97.06 303 ASP A C 1
ATOM 2198 O O . ASP A 1 303 ? 7.110 -23.182 -28.274 1.00 97.06 303 ASP A O 1
ATOM 2202 N N . PRO A 1 304 ? 8.630 -22.138 -29.552 1.00 98.00 304 PRO A N 1
ATOM 2203 C CA . PRO A 1 304 ? 9.787 -22.702 -28.852 1.00 98.00 304 PRO A CA 1
ATOM 2204 C C . PRO A 1 304 ? 9.768 -22.447 -27.346 1.00 98.00 304 PRO A C 1
ATOM 2206 O O . PRO A 1 304 ? 10.049 -23.356 -26.564 1.00 98.00 304 PRO A O 1
ATOM 2209 N N . VAL A 1 305 ? 9.392 -21.232 -26.929 1.00 97.81 305 VAL A N 1
ATOM 2210 C CA . VAL A 1 305 ? 9.279 -20.860 -25.512 1.00 97.81 305 VAL A CA 1
ATOM 2211 C C . VAL A 1 305 ? 8.221 -21.718 -24.809 1.00 97.81 305 VAL A C 1
ATOM 2213 O O . VAL A 1 305 ? 8.478 -22.262 -23.732 1.00 97.81 305 VAL A O 1
ATOM 2216 N N . PHE A 1 306 ? 7.050 -21.891 -25.426 1.00 98.00 306 PHE A N 1
ATOM 2217 C CA . PHE A 1 306 ? 5.951 -22.679 -24.862 1.00 98.00 306 PHE A CA 1
ATOM 2218 C C . PHE A 1 306 ? 6.304 -24.165 -24.756 1.00 98.00 306 PHE A C 1
ATOM 2220 O O . PHE A 1 306 ? 6.056 -24.779 -23.716 1.00 98.00 306 PHE A O 1
ATOM 2227 N N . ARG A 1 307 ? 6.946 -24.735 -25.785 1.00 96.94 307 ARG A N 1
ATOM 2228 C CA . ARG A 1 307 ? 7.418 -26.130 -25.775 1.00 96.94 307 ARG A CA 1
ATOM 2229 C C . ARG A 1 307 ? 8.499 -26.363 -24.727 1.00 96.94 307 ARG A C 1
ATOM 2231 O O . ARG A 1 307 ? 8.430 -27.357 -24.007 1.00 96.94 307 ARG A O 1
ATOM 2238 N N . HIS A 1 308 ? 9.462 -25.445 -24.619 1.00 96.56 308 HIS A N 1
ATOM 2239 C CA . HIS A 1 308 ? 10.547 -25.538 -23.642 1.00 96.56 308 HIS A CA 1
ATOM 2240 C C . HIS A 1 308 ? 10.008 -25.604 -22.211 1.00 96.56 308 HIS A C 1
ATOM 2242 O O . HIS A 1 308 ? 10.374 -26.487 -21.437 1.00 96.56 308 HIS A O 1
ATOM 2248 N N . LEU A 1 309 ? 9.091 -24.694 -21.876 1.00 97.06 309 LEU A N 1
ATOM 2249 C CA . LEU A 1 309 ? 8.542 -24.567 -20.527 1.00 97.06 309 LEU A CA 1
ATOM 2250 C C . LEU A 1 309 ? 7.329 -25.473 -20.270 1.00 97.06 309 LEU A C 1
ATOM 2252 O O . LEU A 1 309 ? 6.864 -25.550 -19.131 1.00 97.06 309 LEU A O 1
ATOM 2256 N N . LYS A 1 310 ? 6.836 -26.168 -21.306 1.00 97.62 310 LYS A N 1
ATOM 2257 C CA . LYS A 1 310 ? 5.623 -27.000 -21.290 1.00 97.62 310 LYS A CA 1
ATOM 2258 C C . LYS A 1 310 ? 4.426 -26.216 -20.756 1.00 97.62 310 LYS A C 1
ATOM 2260 O O . LYS A 1 310 ? 3.807 -26.600 -19.761 1.00 97.62 310 LYS A O 1
ATOM 2265 N N . VAL A 1 311 ? 4.154 -25.075 -21.383 1.00 97.56 311 VAL A N 1
ATOM 2266 C CA . VAL A 1 311 ? 3.072 -24.164 -21.001 1.00 97.56 311 VAL A CA 1
ATOM 2267 C C . VAL A 1 311 ? 2.120 -23.893 -22.156 1.00 97.56 311 VAL A C 1
ATOM 2269 O O . VAL A 1 311 ? 2.463 -24.041 -23.325 1.00 97.56 311 VAL A O 1
ATOM 2272 N N . GLU A 1 312 ? 0.921 -23.450 -21.809 1.00 96.81 312 GLU A N 1
ATOM 2273 C CA . GLU A 1 312 ? -0.099 -22.976 -22.737 1.00 96.81 312 GLU A CA 1
ATOM 2274 C C . GLU A 1 312 ? -0.693 -21.648 -22.249 1.00 96.81 312 GLU A C 1
ATOM 2276 O O . GLU A 1 312 ? -0.713 -21.350 -21.047 1.00 96.81 312 GLU A O 1
ATOM 2281 N N . LEU A 1 313 ? -1.167 -20.834 -23.194 1.00 96.38 313 LEU A N 1
ATOM 2282 C CA . LEU A 1 313 ? -1.735 -19.519 -22.912 1.00 96.38 313 LEU A CA 1
ATOM 2283 C C . LEU A 1 313 ? -3.045 -19.666 -22.129 1.00 96.38 313 LEU A C 1
ATOM 2285 O O . LEU A 1 313 ? -3.928 -20.426 -22.527 1.00 96.38 313 LEU A O 1
ATOM 2289 N N . LEU A 1 314 ? -3.202 -18.907 -21.042 1.00 92.88 314 LEU A N 1
ATOM 2290 C CA . LEU A 1 314 ? -4.481 -18.844 -20.340 1.00 92.88 314 LEU A CA 1
ATOM 2291 C C . LEU A 1 314 ? -5.452 -17.890 -21.064 1.00 92.88 314 LEU A C 1
ATOM 2293 O O . LEU A 1 314 ? -5.089 -16.741 -21.328 1.00 92.88 314 LEU A O 1
ATOM 2297 N N . PRO A 1 315 ? -6.694 -18.313 -21.362 1.00 86.69 315 PRO A N 1
ATOM 2298 C CA . PRO A 1 315 ? -7.704 -17.443 -21.956 1.00 86.69 315 PRO A CA 1
ATOM 2299 C C . PRO A 1 315 ? -7.927 -16.158 -21.136 1.00 86.69 315 PRO A C 1
ATOM 2301 O O . PRO A 1 315 ? -7.995 -16.234 -19.907 1.00 86.69 315 PRO A O 1
ATOM 2304 N N . PRO A 1 316 ? -8.149 -14.992 -21.774 1.00 77.94 316 PRO A N 1
ATOM 2305 C CA . PRO A 1 316 ? -8.373 -13.721 -21.072 1.00 77.94 316 PRO A CA 1
ATOM 2306 C C . PRO A 1 316 ? -9.571 -13.724 -20.108 1.00 77.94 316 PRO A C 1
ATOM 2308 O O . PRO A 1 316 ? -9.618 -12.928 -19.175 1.00 77.94 316 PRO A O 1
ATOM 2311 N N . SER A 1 317 ? -10.561 -14.591 -20.344 1.00 73.44 317 SER A N 1
ATOM 2312 C CA . SER A 1 317 ? -11.783 -14.714 -19.536 1.00 73.44 317 SER A CA 1
ATOM 2313 C C . SER A 1 317 ? -11.577 -15.441 -18.207 1.00 73.44 317 SER A C 1
ATOM 2315 O O . SER A 1 317 ? -12.394 -15.291 -17.297 1.00 73.44 317 SER A O 1
ATOM 2317 N N . LEU A 1 318 ? -10.494 -16.205 -18.065 1.00 67.44 318 LEU A N 1
ATOM 2318 C CA . LEU A 1 318 ? -10.147 -16.877 -16.820 1.00 67.44 318 LEU A CA 1
ATOM 2319 C C . LEU A 1 318 ? -9.356 -15.903 -15.945 1.00 67.44 318 LEU A C 1
ATOM 2321 O O . LEU A 1 318 ? -8.128 -15.917 -15.907 1.00 67.44 318 LEU A O 1
ATOM 2325 N N . SER A 1 319 ? -10.092 -15.030 -15.250 1.00 54.88 319 SER A N 1
ATOM 2326 C CA . SER A 1 319 ? -9.526 -14.225 -14.168 1.00 54.88 319 SER A CA 1
ATOM 2327 C C . SER A 1 319 ? -8.964 -15.146 -13.091 1.00 54.88 319 SER A C 1
ATOM 2329 O O . SER A 1 319 ? -9.570 -16.149 -12.718 1.00 54.88 319 SER A O 1
ATOM 2331 N N . SER A 1 320 ? -7.786 -14.802 -12.595 1.00 50.72 320 SER A N 1
ATOM 2332 C CA . SER A 1 320 ? -6.993 -15.659 -11.727 1.00 50.72 320 SER A CA 1
ATOM 2333 C C . SER A 1 320 ? -7.491 -15.732 -10.273 1.00 50.72 320 SER A C 1
ATOM 2335 O O . SER A 1 320 ? -6.928 -16.467 -9.467 1.00 50.72 320 SER A O 1
ATOM 2337 N N . ALA A 1 321 ? -8.551 -15.011 -9.903 1.00 43.91 321 ALA A N 1
ATOM 2338 C CA . ALA A 1 321 ? -9.203 -15.242 -8.619 1.00 43.91 321 ALA A CA 1
ATOM 2339 C C . ALA A 1 321 ? -9.928 -16.595 -8.680 1.00 43.91 321 ALA A C 1
ATOM 2341 O O . ALA A 1 321 ? -10.833 -16.774 -9.495 1.00 43.91 321 ALA A O 1
ATOM 2342 N N . GLY A 1 322 ? -9.518 -17.551 -7.836 1.00 39.75 322 GLY A N 1
ATOM 2343 C CA . GLY A 1 322 ? -10.253 -18.802 -7.656 1.00 39.75 322 GLY A CA 1
ATOM 2344 C C . GLY A 1 322 ? -11.738 -18.501 -7.464 1.00 39.75 322 GLY A C 1
ATOM 2345 O O . GLY A 1 322 ? -12.078 -17.494 -6.840 1.00 39.75 322 GLY A O 1
ATOM 2346 N N . ARG A 1 323 ? -12.602 -19.331 -8.066 1.00 34.38 323 ARG A N 1
ATOM 2347 C CA . ARG A 1 323 ? -14.064 -19.200 -8.005 1.00 34.38 323 ARG A CA 1
ATOM 2348 C C . ARG A 1 323 ? -14.437 -18.862 -6.551 1.00 34.38 323 ARG A C 1
ATOM 2350 O O . ARG A 1 323 ? -14.151 -19.688 -5.684 1.00 34.38 323 ARG A O 1
ATOM 2357 N N . PRO A 1 324 ? -14.940 -17.650 -6.255 1.00 32.84 324 PRO A N 1
ATOM 2358 C CA . PRO A 1 324 ? -15.133 -17.243 -4.876 1.00 32.84 324 PRO A CA 1
ATOM 2359 C C . PRO A 1 324 ? -16.100 -18.226 -4.226 1.00 32.84 324 PRO A C 1
ATOM 2361 O O . PRO A 1 324 ? -17.156 -18.521 -4.789 1.00 32.84 324 PRO A O 1
ATOM 2364 N N . VAL A 1 325 ? -15.723 -18.747 -3.058 1.00 32.12 325 VAL A N 1
ATOM 2365 C CA . VAL A 1 325 ? -16.687 -19.364 -2.150 1.00 32.12 325 VAL A CA 1
ATOM 2366 C C . VAL A 1 325 ? -17.678 -18.254 -1.831 1.00 32.12 325 VAL A C 1
ATOM 2368 O O . VAL A 1 325 ? -17.320 -17.250 -1.217 1.00 32.12 325 VAL A O 1
ATOM 2371 N N . ALA A 1 326 ? -18.883 -18.370 -2.380 1.00 27.58 326 ALA A N 1
ATOM 2372 C CA . ALA A 1 326 ? -19.921 -17.380 -2.187 1.00 27.58 326 ALA A CA 1
ATOM 2373 C C . ALA A 1 326 ? -20.298 -17.373 -0.704 1.00 27.58 326 ALA A C 1
ATOM 2375 O O . ALA A 1 326 ? -20.876 -18.338 -0.211 1.00 27.58 326 ALA A O 1
ATOM 2376 N N . VAL A 1 327 ? -19.964 -16.290 -0.003 1.00 33.53 327 VAL A N 1
ATOM 2377 C CA . VAL A 1 327 ? -20.639 -15.937 1.246 1.00 33.53 327 VAL A CA 1
ATOM 2378 C C . VAL A 1 327 ? -21.957 -15.280 0.823 1.00 33.53 327 VAL A C 1
ATOM 2380 O O . VAL A 1 327 ? -21.915 -14.254 0.136 1.00 33.53 327 VAL A O 1
ATOM 2383 N N . PRO A 1 328 ? -23.125 -15.869 1.128 1.00 29.31 328 PRO A N 1
ATOM 2384 C CA . PRO A 1 328 ? -24.404 -15.279 0.757 1.00 29.31 328 PRO A CA 1
ATOM 2385 C C . PRO A 1 328 ? -24.546 -13.883 1.380 1.00 29.31 328 PRO A C 1
ATOM 2387 O O . PRO A 1 328 ? -24.413 -13.738 2.591 1.00 29.31 328 PRO A O 1
ATOM 2390 N N . GLY A 1 329 ? -24.819 -12.863 0.559 1.00 36.72 329 GLY A N 1
ATOM 2391 C CA . GLY A 1 329 ? -25.292 -11.555 1.036 1.00 36.72 329 GLY A CA 1
ATOM 2392 C C . GLY A 1 329 ? -24.428 -10.324 0.742 1.00 36.72 329 GLY A C 1
ATOM 2393 O O . GLY A 1 329 ? -24.916 -9.221 0.966 1.00 36.72 329 GLY A O 1
ATOM 2394 N N . MET A 1 330 ? -23.208 -10.446 0.199 1.00 35.75 330 MET A N 1
ATOM 2395 C CA . MET A 1 330 ? -22.387 -9.267 -0.141 1.00 35.75 330 MET A CA 1
ATOM 2396 C C . MET A 1 330 ? -22.160 -9.135 -1.660 1.00 35.75 330 MET A C 1
ATOM 2398 O O . MET A 1 330 ? -21.520 -10.005 -2.259 1.00 35.75 330 MET A O 1
ATOM 2402 N N . PRO A 1 331 ? -22.660 -8.073 -2.323 1.00 34.00 331 PRO A N 1
ATOM 2403 C CA . PRO A 1 331 ? -22.393 -7.844 -3.739 1.00 34.00 331 PRO A CA 1
ATOM 2404 C C . PRO A 1 331 ? -20.912 -7.494 -3.952 1.00 34.00 331 PRO A C 1
ATOM 2406 O O . PRO A 1 331 ? -20.406 -6.496 -3.447 1.00 34.00 331 PRO A O 1
ATOM 2409 N N . LEU A 1 332 ? -20.206 -8.326 -4.721 1.00 34.00 332 LEU A N 1
ATOM 2410 C CA . LEU A 1 332 ? -18.816 -8.096 -5.123 1.00 34.00 332 LEU A CA 1
ATOM 2411 C C . LEU A 1 332 ? -18.744 -7.007 -6.205 1.00 34.00 332 LEU A C 1
ATOM 2413 O O . LEU A 1 332 ? -18.879 -7.287 -7.398 1.00 34.00 332 LEU A O 1
ATOM 2417 N N . THR A 1 333 ? -18.491 -5.764 -5.808 1.00 36.72 333 THR A N 1
ATOM 2418 C CA . THR A 1 333 ? -18.180 -4.656 -6.723 1.00 36.72 333 THR A CA 1
ATOM 2419 C C . THR A 1 333 ? -16.688 -4.649 -7.083 1.00 36.72 333 THR A C 1
ATOM 2421 O O . THR A 1 333 ? -15.817 -4.835 -6.234 1.00 36.72 333 THR A O 1
ATOM 2424 N N . ARG A 1 334 ? -16.360 -4.453 -8.371 1.00 39.50 334 ARG A N 1
ATOM 2425 C CA . ARG A 1 334 ? -14.969 -4.279 -8.839 1.00 39.50 334 ARG A CA 1
ATOM 2426 C C . ARG A 1 334 ? -14.351 -3.047 -8.166 1.00 39.50 334 ARG A C 1
ATOM 2428 O O . ARG A 1 334 ? -15.006 -2.012 -8.100 1.00 39.50 334 ARG A O 1
ATOM 2435 N N . ALA A 1 335 ? -13.096 -3.150 -7.718 1.00 44.62 335 ALA A N 1
ATOM 2436 C CA . ALA A 1 335 ? -12.365 -2.029 -7.131 1.00 44.62 335 ALA A CA 1
ATOM 2437 C C . ALA A 1 335 ? -12.273 -0.876 -8.144 1.00 44.62 335 ALA A C 1
ATOM 2439 O O . ALA A 1 335 ? -11.649 -1.007 -9.199 1.00 44.62 335 ALA A O 1
ATOM 2440 N N . ARG A 1 336 ? -12.955 0.226 -7.837 1.00 53.62 336 ARG A N 1
ATOM 2441 C CA . ARG A 1 336 ? -12.895 1.482 -8.582 1.00 53.62 336 ARG A CA 1
ATOM 2442 C C . ARG A 1 336 ? -11.606 2.223 -8.180 1.00 53.62 336 ARG A C 1
ATOM 2444 O O . ARG A 1 336 ? -11.180 2.073 -7.033 1.00 53.62 336 ARG A O 1
ATOM 2451 N N . PRO A 1 337 ? -10.965 2.989 -9.080 1.00 70.62 337 PRO A N 1
ATOM 2452 C CA . PRO A 1 337 ? -9.895 3.906 -8.691 1.00 70.62 337 PRO A CA 1
ATOM 2453 C C . PRO A 1 337 ? -10.384 4.844 -7.579 1.00 70.62 337 PRO A C 1
ATOM 2455 O O . PRO A 1 337 ? -11.505 5.338 -7.674 1.00 70.62 337 PRO A O 1
ATOM 2458 N N . VAL A 1 338 ? -9.564 5.067 -6.547 1.00 75.44 338 VAL A N 1
ATOM 2459 C CA . VAL A 1 338 ? -9.883 5.972 -5.426 1.00 75.44 338 VAL A CA 1
ATOM 2460 C C . VAL A 1 338 ? -10.033 7.402 -5.951 1.00 75.44 338 VAL A C 1
ATOM 2462 O O . VAL A 1 338 ? -9.115 7.911 -6.602 1.00 75.44 338 VAL A O 1
ATOM 2465 N N . ASP A 1 339 ? -11.155 8.064 -5.662 1.00 81.06 339 ASP A N 1
ATOM 2466 C CA . ASP A 1 339 ? -11.328 9.484 -5.962 1.00 81.06 339 ASP A CA 1
ATOM 2467 C C . ASP A 1 339 ? -10.632 10.341 -4.894 1.00 81.06 339 ASP A C 1
ATOM 2469 O O . ASP A 1 339 ? -11.134 10.578 -3.796 1.00 81.06 339 ASP A O 1
ATOM 2473 N N . TRP A 1 340 ? -9.448 10.855 -5.224 1.00 79.69 340 TRP A N 1
ATOM 2474 C CA . TRP A 1 340 ? -8.680 11.711 -4.319 1.00 79.69 340 TRP A CA 1
ATOM 2475 C C . TRP A 1 340 ? -9.392 13.015 -3.935 1.00 79.69 340 TRP A C 1
ATOM 2477 O O . TRP A 1 340 ? -9.012 13.635 -2.941 1.00 79.69 340 TRP A O 1
ATOM 2487 N N . SER A 1 341 ? -10.389 13.465 -4.703 1.00 78.44 341 SER A N 1
ATOM 2488 C CA . SER A 1 341 ? -11.206 14.615 -4.312 1.00 78.44 341 SER A CA 1
ATOM 2489 C C . SER A 1 341 ? -12.154 14.254 -3.170 1.00 78.44 341 SER A C 1
ATOM 2491 O O . SER A 1 341 ? -12.175 14.973 -2.172 1.00 78.44 341 SER A O 1
ATOM 2493 N N . ALA A 1 342 ? -12.811 13.092 -3.243 1.00 75.38 342 ALA A N 1
ATOM 2494 C CA . ALA A 1 342 ? -13.650 12.564 -2.172 1.00 75.38 342 ALA A CA 1
ATOM 2495 C C . ALA A 1 342 ? -12.845 12.330 -0.886 1.00 75.38 342 ALA A C 1
ATOM 2497 O O . ALA A 1 342 ? -13.273 12.748 0.188 1.00 75.38 342 ALA A O 1
ATOM 2498 N N . VAL A 1 343 ? -11.625 11.788 -1.002 1.00 76.50 343 VAL A N 1
ATOM 2499 C CA . VAL A 1 343 ? -10.717 11.619 0.147 1.00 76.50 343 VAL A CA 1
ATOM 2500 C C . VAL A 1 343 ? -10.406 12.955 0.828 1.00 76.50 343 VAL A C 1
ATOM 2502 O O . VAL A 1 343 ? -10.478 13.050 2.052 1.00 76.50 343 VAL A O 1
ATOM 2505 N N . ARG A 1 344 ? -10.094 14.009 0.057 1.00 80.62 344 ARG A N 1
ATOM 2506 C CA . ARG A 1 344 ? -9.841 15.351 0.614 1.00 80.62 344 ARG A CA 1
ATOM 2507 C C . ARG A 1 344 ? -11.082 15.943 1.275 1.00 80.62 344 ARG A C 1
ATOM 2509 O O . ARG A 1 344 ? -10.958 16.535 2.340 1.00 80.62 344 ARG A O 1
ATOM 2516 N N . THR A 1 345 ? -12.258 15.778 0.673 1.00 77.19 345 THR A N 1
ATOM 2517 C CA . THR A 1 345 ? -13.527 16.245 1.249 1.00 77.19 345 THR A CA 1
ATOM 2518 C C . THR A 1 345 ? -13.839 15.532 2.560 1.00 77.19 345 THR A C 1
ATOM 2520 O O . THR A 1 345 ? -14.200 16.183 3.536 1.00 77.19 345 THR A O 1
ATOM 2523 N N . ALA A 1 346 ? -13.657 14.213 2.611 1.00 76.19 346 ALA A N 1
ATOM 2524 C CA . ALA A 1 346 ? -13.872 13.435 3.821 1.00 76.19 346 ALA A CA 1
ATOM 2525 C C . ALA A 1 346 ? -12.876 13.822 4.926 1.00 76.19 346 ALA A C 1
ATOM 2527 O O . ALA A 1 346 ? -13.270 13.989 6.076 1.00 76.19 346 ALA A O 1
ATOM 2528 N N . TRP A 1 347 ? -11.607 14.047 4.572 1.00 79.88 347 TRP A N 1
ATOM 2529 C CA . TRP A 1 347 ? -10.594 14.524 5.513 1.00 79.88 347 TRP A CA 1
ATOM 2530 C C . TRP A 1 347 ? -10.909 15.927 6.048 1.00 79.88 347 TRP A C 1
ATOM 2532 O O . TRP A 1 347 ? -10.875 16.141 7.254 1.00 79.88 347 TRP A O 1
ATOM 2542 N N . ALA A 1 348 ? -11.300 16.865 5.180 1.00 77.25 348 ALA A N 1
ATOM 2543 C CA . ALA A 1 348 ? -11.713 18.209 5.588 1.00 77.25 348 ALA A CA 1
ATOM 2544 C C . ALA A 1 348 ? -12.945 18.187 6.510 1.00 77.25 348 ALA A C 1
ATOM 2546 O O . ALA A 1 348 ? -13.044 18.997 7.427 1.00 77.25 348 ALA A O 1
ATOM 2547 N N . ALA A 1 349 ? -13.867 17.242 6.304 1.00 71.81 349 ALA A N 1
ATOM 2548 C CA . ALA A 1 349 ? -15.010 17.053 7.189 1.00 71.81 349 ALA A CA 1
ATOM 2549 C C . ALA A 1 349 ? -14.593 16.519 8.572 1.00 71.81 349 ALA A C 1
ATOM 2551 O O . ALA A 1 349 ? -15.148 16.965 9.573 1.00 71.81 349 ALA A O 1
ATOM 2552 N N . VAL A 1 350 ? -13.594 15.625 8.647 1.00 73.88 350 VAL A N 1
ATOM 2553 C CA . VAL A 1 350 ? -13.014 15.182 9.931 1.00 73.88 350 VAL A CA 1
ATOM 2554 C C . VAL A 1 350 ? -12.365 16.372 10.629 1.00 73.88 350 VAL A C 1
ATOM 2556 O O . VAL A 1 350 ? -12.630 16.615 11.802 1.00 73.88 350 VAL A O 1
ATOM 2559 N N . GLU A 1 351 ? -11.585 17.165 9.897 1.00 77.88 351 GLU A N 1
ATOM 2560 C CA . GLU A 1 351 ? -10.920 18.365 10.418 1.00 77.88 351 GLU A CA 1
ATOM 2561 C C . GLU A 1 351 ? -11.870 19.505 10.800 1.00 77.88 351 GLU A C 1
ATOM 2563 O O . GLU A 1 351 ? -11.450 20.433 11.484 1.00 77.88 351 GLU A O 1
ATOM 2568 N N . GLY A 1 352 ? -13.145 19.437 10.409 1.00 70.44 352 GLY A N 1
ATOM 2569 C CA . GLY A 1 352 ? -14.166 20.392 10.837 1.00 70.44 352 GLY A CA 1
ATOM 2570 C C . GLY A 1 352 ? -14.547 20.275 12.318 1.00 70.44 352 GLY A C 1
ATOM 2571 O O . GLY A 1 352 ? -15.068 21.235 12.880 1.00 70.44 352 GLY A O 1
ATOM 2572 N N . GLY A 1 353 ? -14.294 19.127 12.959 1.00 70.00 353 GLY A N 1
ATOM 2573 C CA . GLY A 1 353 ? -14.484 18.940 14.403 1.00 70.00 353 GLY A CA 1
ATOM 2574 C C . GLY A 1 353 ? -13.235 19.310 15.207 1.00 70.00 353 GLY A C 1
ATOM 2575 O O . GLY A 1 353 ? -12.120 19.162 14.715 1.00 70.00 353 GLY A O 1
ATOM 2576 N N . GLU A 1 354 ? -13.390 19.732 16.466 1.00 72.88 354 GLU A N 1
ATOM 2577 C CA . GLU A 1 354 ? -12.254 20.146 17.310 1.00 72.88 354 GLU A CA 1
ATOM 2578 C C . GLU A 1 354 ? -11.212 19.026 17.488 1.00 72.88 354 GLU A C 1
ATOM 2580 O O . GLU A 1 354 ? -10.012 19.255 17.304 1.00 72.88 354 GLU A O 1
ATOM 2585 N N . LEU A 1 355 ? -11.659 17.790 17.765 1.00 74.00 355 LEU A N 1
ATOM 2586 C CA . LEU A 1 355 ? -10.754 16.640 17.852 1.00 74.00 355 LEU A CA 1
ATOM 2587 C C . LEU A 1 355 ? -10.071 16.380 16.503 1.00 74.00 355 LEU A C 1
ATOM 2589 O O . LEU A 1 355 ? -8.862 16.160 16.455 1.00 74.00 355 LEU A O 1
ATOM 2593 N N . GLY A 1 356 ? -10.825 16.401 15.405 1.00 78.44 356 GLY A N 1
ATOM 2594 C CA . GLY A 1 356 ? -10.281 16.110 14.083 1.00 78.44 356 GLY A CA 1
ATOM 2595 C C . GLY A 1 356 ? -9.294 17.171 13.594 1.00 78.44 356 GLY A C 1
ATOM 2596 O O . GLY A 1 356 ? -8.258 16.812 13.043 1.00 78.44 356 GLY A O 1
ATOM 2597 N N . ALA A 1 357 ? -9.537 18.456 13.869 1.00 78.06 357 ALA A N 1
ATOM 2598 C CA . ALA A 1 357 ? -8.597 19.545 13.597 1.00 78.06 357 ALA A CA 1
ATOM 2599 C C . ALA A 1 357 ? -7.266 19.333 14.333 1.00 78.06 357 ALA A C 1
ATOM 2601 O O . ALA A 1 357 ? -6.176 19.533 13.779 1.00 78.06 357 ALA A O 1
ATOM 2602 N N . ARG A 1 358 ? -7.354 18.881 15.586 1.00 82.44 358 ARG A N 1
ATOM 2603 C CA . ARG A 1 358 ? -6.192 18.598 16.421 1.00 82.44 358 ARG A CA 1
ATOM 2604 C C . ARG A 1 358 ? -5.421 17.373 15.945 1.00 82.44 358 ARG A C 1
ATOM 2606 O O . ARG A 1 358 ? -4.221 17.478 15.701 1.00 82.44 358 ARG A O 1
ATOM 2613 N N . LEU A 1 359 ? -6.102 16.246 15.729 1.00 83.25 359 LEU A N 1
ATOM 2614 C CA . LEU A 1 359 ? -5.490 15.030 15.186 1.00 83.25 359 LEU A CA 1
ATOM 2615 C C . LEU A 1 359 ? -4.896 15.278 13.793 1.00 83.25 359 LEU A C 1
ATOM 2617 O O . LEU A 1 359 ? -3.786 14.835 13.517 1.00 83.25 359 LEU A O 1
ATOM 2621 N N . GLY A 1 360 ? -5.575 16.046 12.938 1.00 83.44 360 GLY A N 1
ATOM 2622 C CA . GLY A 1 360 ? -5.066 16.445 11.625 1.00 83.44 360 GLY A CA 1
ATOM 2623 C C . GLY A 1 360 ? -3.781 17.270 11.719 1.00 83.44 360 GLY A C 1
ATOM 2624 O O . GLY A 1 360 ? -2.852 17.071 10.934 1.00 83.44 360 GLY A O 1
ATOM 2625 N N . THR A 1 361 ? -3.675 18.145 12.723 1.00 86.19 361 THR A N 1
ATOM 2626 C CA . THR A 1 361 ? -2.449 18.912 12.996 1.00 86.19 361 THR A CA 1
ATOM 2627 C C . THR A 1 361 ? -1.301 18.007 13.434 1.00 86.19 361 THR A C 1
ATOM 2629 O O . THR A 1 361 ? -0.211 18.120 12.875 1.00 86.19 361 THR A O 1
ATOM 2632 N N . LEU A 1 362 ? -1.551 17.058 14.340 1.00 90.06 362 LEU A N 1
ATOM 2633 C CA . LEU A 1 362 ? -0.552 16.069 14.767 1.00 90.06 362 LEU A CA 1
ATOM 2634 C C . LEU A 1 362 ? -0.089 15.184 13.607 1.00 90.06 362 LEU A C 1
ATOM 2636 O O . LEU A 1 362 ? 1.110 14.980 13.422 1.00 90.06 362 LEU A O 1
ATOM 2640 N N . VAL A 1 363 ? -1.028 14.698 12.788 1.00 89.12 363 VAL A N 1
ATOM 2641 C CA . VAL A 1 363 ? -0.713 13.897 11.600 1.00 89.12 363 VAL A CA 1
ATOM 2642 C C . VAL A 1 363 ? 0.173 14.698 10.655 1.00 89.12 363 VAL A C 1
ATOM 2644 O O . VAL A 1 363 ? 1.223 14.200 10.272 1.00 89.12 363 VAL A O 1
ATOM 2647 N N . ARG A 1 364 ? -0.177 15.946 10.314 1.00 89.69 364 ARG A N 1
ATOM 2648 C CA . ARG A 1 364 ? 0.667 16.796 9.454 1.00 89.69 364 ARG A CA 1
ATOM 2649 C C . ARG A 1 364 ? 2.054 17.035 10.042 1.00 89.69 364 ARG A C 1
ATOM 2651 O O . ARG A 1 364 ? 3.028 17.000 9.295 1.00 89.69 364 ARG A O 1
ATOM 2658 N N . HIS A 1 365 ? 2.130 17.278 11.349 1.00 94.81 365 HIS A N 1
ATOM 2659 C CA . HIS A 1 365 ? 3.387 17.544 12.036 1.00 94.81 365 HIS A CA 1
ATOM 2660 C C . HIS A 1 365 ? 4.334 16.335 11.971 1.00 94.81 365 HIS A C 1
ATOM 2662 O O . HIS A 1 365 ? 5.506 16.494 11.634 1.00 94.81 365 HIS A O 1
ATOM 2668 N N . HIS A 1 366 ? 3.808 15.123 12.183 1.00 96.75 366 HIS A N 1
ATOM 2669 C CA . HIS A 1 366 ? 4.612 13.901 12.318 1.00 96.75 366 HIS A CA 1
ATOM 2670 C C . HIS A 1 366 ? 4.647 12.988 11.089 1.00 96.75 366 HIS A C 1
ATOM 2672 O O . HIS A 1 366 ? 5.402 12.015 11.072 1.00 96.75 366 HIS A O 1
ATOM 2678 N N . LEU A 1 367 ? 3.871 13.269 10.036 1.00 93.25 367 LEU A N 1
ATOM 2679 C CA . LEU A 1 367 ? 3.739 12.386 8.867 1.00 93.25 367 LEU A CA 1
ATOM 2680 C C . LEU A 1 367 ? 5.090 12.047 8.230 1.00 93.25 367 LEU A C 1
ATOM 2682 O O . LEU A 1 367 ? 5.336 10.891 7.886 1.00 93.25 367 LEU A O 1
ATOM 2686 N N . HIS A 1 368 ? 5.961 13.044 8.061 1.00 92.00 368 HIS A N 1
ATOM 2687 C CA . HIS A 1 368 ? 7.279 12.840 7.461 1.00 92.00 368 HIS A CA 1
ATOM 2688 C C . HIS A 1 368 ? 8.166 11.934 8.317 1.00 92.00 368 HIS A C 1
ATOM 2690 O O . HIS A 1 368 ? 8.818 11.042 7.774 1.00 92.00 368 HIS A O 1
ATOM 2696 N N . GLU A 1 369 ? 8.153 12.126 9.637 1.00 97.62 369 GLU A N 1
ATOM 2697 C CA . GLU A 1 369 ? 8.932 11.323 10.575 1.00 97.62 369 GLU A CA 1
ATOM 2698 C C . GLU A 1 369 ? 8.424 9.878 10.621 1.00 97.62 369 GLU A C 1
ATOM 2700 O O . GLU A 1 369 ? 9.192 8.945 10.393 1.00 97.62 369 GLU A O 1
ATOM 2705 N N . VAL A 1 370 ? 7.118 9.678 10.828 1.00 96.25 370 VAL A N 1
ATOM 2706 C CA . VAL A 1 370 ? 6.513 8.339 10.877 1.00 96.25 370 VAL A CA 1
ATOM 2707 C C . VAL A 1 370 ? 6.745 7.598 9.561 1.00 96.25 370 VAL A C 1
ATOM 2709 O O . VAL A 1 370 ? 7.138 6.433 9.570 1.00 96.25 370 VAL A O 1
ATOM 2712 N N . ARG A 1 371 ? 6.589 8.274 8.414 1.00 91.81 371 ARG A N 1
ATOM 2713 C CA . ARG A 1 371 ? 6.906 7.697 7.101 1.00 91.81 371 ARG A CA 1
ATOM 2714 C C . ARG A 1 371 ? 8.381 7.311 6.990 1.00 91.81 371 ARG A C 1
ATOM 2716 O O . ARG A 1 371 ? 8.688 6.230 6.492 1.00 91.81 371 ARG A O 1
ATOM 2723 N N . HIS A 1 372 ? 9.292 8.175 7.439 1.00 94.38 372 HIS A N 1
ATOM 2724 C CA . HIS A 1 372 ? 10.721 7.881 7.435 1.00 94.38 372 HIS A CA 1
ATOM 2725 C C . HIS A 1 372 ? 11.032 6.641 8.283 1.00 94.38 372 HIS A C 1
ATOM 2727 O O . HIS A 1 372 ? 11.706 5.738 7.790 1.00 94.38 372 HIS A O 1
ATOM 2733 N N . LEU A 1 373 ? 10.488 6.557 9.500 1.00 96.00 373 LEU A N 1
ATOM 2734 C CA . LEU A 1 373 ? 10.654 5.420 10.405 1.00 96.00 373 LEU A CA 1
ATOM 2735 C C . LEU A 1 373 ? 10.100 4.124 9.806 1.00 96.00 373 LEU A C 1
ATOM 2737 O O . LEU A 1 373 ? 10.790 3.110 9.814 1.00 96.00 373 LEU A O 1
ATOM 2741 N N . VAL A 1 374 ? 8.902 4.148 9.216 1.00 94.06 374 VAL A N 1
ATOM 2742 C CA . VAL A 1 374 ? 8.314 2.967 8.559 1.00 94.06 374 VAL A CA 1
ATOM 2743 C C . VAL A 1 374 ? 9.184 2.460 7.403 1.00 94.06 374 VAL A C 1
ATOM 2745 O O . VAL A 1 374 ? 9.196 1.260 7.150 1.00 94.06 374 VAL A O 1
ATOM 2748 N N . HIS A 1 375 ? 9.920 3.332 6.707 1.00 84.06 375 HIS A N 1
ATOM 2749 C CA . HIS A 1 375 ? 10.756 2.935 5.566 1.00 84.06 375 HIS A CA 1
ATOM 2750 C C . HIS A 1 375 ? 12.193 2.562 5.951 1.00 84.06 375 HIS A C 1
ATOM 2752 O O . HIS A 1 375 ? 12.782 1.693 5.315 1.00 84.06 375 HIS A O 1
ATOM 2758 N N . HIS A 1 376 ? 12.770 3.220 6.959 1.00 91.88 376 HIS A N 1
ATOM 2759 C CA . HIS A 1 376 ? 14.209 3.140 7.243 1.00 91.88 376 HIS A CA 1
ATOM 2760 C C . HIS A 1 376 ? 14.527 2.506 8.600 1.00 91.88 376 HIS A C 1
ATOM 2762 O O . HIS A 1 376 ? 15.636 2.013 8.795 1.00 91.88 376 HIS A O 1
ATOM 2768 N N . ASN A 1 377 ? 13.572 2.452 9.534 1.00 97.56 377 ASN A N 1
ATOM 2769 C CA . ASN A 1 377 ? 13.739 1.730 10.789 1.00 97.56 377 ASN A CA 1
ATOM 2770 C C . ASN A 1 377 ? 13.139 0.321 10.660 1.00 97.56 377 ASN A C 1
ATOM 2772 O O . ASN A 1 377 ? 11.922 0.133 10.597 1.00 97.56 377 ASN A O 1
ATOM 2776 N N . ARG A 1 378 ? 14.007 -0.700 10.647 1.00 94.25 378 ARG A N 1
ATOM 2777 C CA . ARG A 1 378 ? 13.616 -2.109 10.462 1.00 94.25 378 ARG A CA 1
ATOM 2778 C C . ARG A 1 378 ? 12.535 -2.562 11.445 1.00 94.25 378 ARG A C 1
ATOM 2780 O O . ARG A 1 378 ? 11.650 -3.321 11.053 1.00 94.25 378 ARG A O 1
ATOM 2787 N N . ARG A 1 379 ? 12.613 -2.138 12.709 1.00 96.31 379 ARG A N 1
ATOM 2788 C CA . ARG A 1 379 ? 11.673 -2.560 13.753 1.00 96.31 379 ARG A CA 1
ATOM 2789 C C . ARG A 1 379 ? 10.282 -1.995 13.477 1.00 96.31 379 ARG A C 1
ATOM 2791 O O . ARG A 1 379 ? 9.317 -2.757 13.468 1.00 96.31 379 ARG A O 1
ATOM 2798 N N . VAL A 1 380 ? 10.201 -0.702 13.160 1.00 96.69 380 VAL A N 1
ATOM 2799 C CA . VAL A 1 380 ? 8.946 -0.024 12.792 1.00 96.69 380 VAL A CA 1
ATOM 2800 C C . VAL A 1 380 ? 8.354 -0.631 11.518 1.00 96.69 380 VAL A C 1
ATOM 2802 O O . VAL A 1 380 ? 7.180 -0.991 11.505 1.00 96.69 380 VAL A O 1
ATOM 2805 N N . MET A 1 381 ? 9.169 -0.834 10.478 1.00 94.44 381 MET A N 1
ATOM 2806 C CA . MET A 1 381 ? 8.748 -1.443 9.209 1.00 94.44 381 MET A CA 1
ATOM 2807 C C . MET A 1 381 ? 8.131 -2.839 9.397 1.00 94.44 381 MET A C 1
ATOM 2809 O O . MET A 1 381 ? 7.084 -3.157 8.826 1.00 94.44 381 MET A O 1
ATOM 2813 N N . VAL A 1 382 ? 8.778 -3.701 10.189 1.00 89.75 382 VAL A N 1
ATOM 2814 C CA . VAL A 1 382 ? 8.293 -5.068 10.437 1.00 89.75 382 VAL A CA 1
ATOM 2815 C C . VAL A 1 382 ? 6.974 -5.045 11.204 1.00 89.75 382 VAL A C 1
ATOM 2817 O O . VAL A 1 382 ? 6.053 -5.771 10.824 1.00 89.75 382 VAL A O 1
ATOM 2820 N N . THR A 1 383 ? 6.856 -4.211 12.242 1.00 95.12 383 THR A N 1
ATOM 2821 C CA . THR A 1 383 ? 5.600 -4.041 12.987 1.00 95.12 383 THR A CA 1
ATOM 2822 C C . THR A 1 383 ? 4.485 -3.533 12.073 1.00 95.12 383 THR A C 1
ATOM 2824 O O . THR A 1 383 ? 3.422 -4.148 12.024 1.00 95.12 383 THR A O 1
ATOM 2827 N N . TRP A 1 384 ? 4.754 -2.507 11.258 1.00 95.88 384 TRP A N 1
ATOM 2828 C CA . TRP A 1 384 ? 3.813 -1.959 10.275 1.00 95.88 384 TRP A CA 1
ATOM 2829 C C . TRP A 1 384 ? 3.244 -3.035 9.342 1.00 95.88 384 TRP A C 1
ATOM 2831 O O . TRP A 1 384 ? 2.033 -3.114 9.132 1.00 95.88 384 TRP A O 1
ATOM 2841 N N . HIS A 1 385 ? 4.097 -3.922 8.822 1.00 89.31 385 HIS A N 1
ATOM 2842 C CA . HIS A 1 385 ? 3.653 -5.018 7.961 1.00 89.31 385 HIS A CA 1
ATOM 2843 C C . HIS A 1 385 ? 2.916 -6.132 8.712 1.00 89.31 385 HIS A C 1
ATOM 2845 O O . HIS A 1 385 ? 1.891 -6.614 8.222 1.00 89.31 385 HIS A O 1
ATOM 2851 N N . ARG A 1 386 ? 3.401 -6.543 9.892 1.00 89.94 386 ARG A N 1
ATOM 2852 C CA . ARG A 1 386 ? 2.754 -7.587 10.708 1.00 89.94 386 ARG A CA 1
ATOM 2853 C C . ARG A 1 386 ? 1.349 -7.178 11.137 1.00 89.94 386 ARG A C 1
ATOM 2855 O O . ARG A 1 386 ? 0.437 -7.996 11.075 1.00 89.94 386 ARG A O 1
ATOM 2862 N N . CYS A 1 387 ? 1.171 -5.905 11.471 1.00 94.12 387 CYS A N 1
ATOM 2863 C CA . CYS A 1 387 ? -0.100 -5.321 11.886 1.00 94.12 387 CYS A CA 1
ATOM 2864 C C . CYS A 1 387 ? -0.987 -4.872 10.717 1.00 94.12 387 CYS A C 1
ATOM 2866 O O . CYS A 1 387 ? -1.952 -4.146 10.927 1.00 94.12 387 CYS A O 1
ATOM 2868 N N . LYS A 1 388 ? -0.671 -5.291 9.482 1.00 95.62 388 LYS A N 1
ATOM 2869 C CA . LYS A 1 388 ? -1.481 -5.021 8.283 1.00 95.62 388 LYS A CA 1
ATOM 2870 C C . LYS A 1 388 ? -1.668 -3.527 7.983 1.00 95.62 388 LYS A C 1
ATOM 2872 O O . LYS A 1 388 ? -2.639 -3.155 7.329 1.00 95.62 388 LYS A O 1
ATOM 2877 N N . GLY A 1 389 ? -0.710 -2.683 8.375 1.00 93.06 389 GLY A N 1
ATOM 2878 C CA . GLY A 1 389 ? -0.754 -1.227 8.197 1.00 93.06 389 GLY A CA 1
ATOM 2879 C C . GLY A 1 389 ? -1.174 -0.773 6.790 1.00 93.06 389 GLY A C 1
ATOM 2880 O O . GLY A 1 389 ? -2.144 -0.025 6.672 1.00 93.06 389 GLY A O 1
ATOM 2881 N N . PRO A 1 390 ? -0.562 -1.286 5.700 1.00 89.94 390 PRO A N 1
ATOM 2882 C CA . PRO A 1 390 ? -0.970 -0.922 4.340 1.00 89.94 390 PRO A CA 1
ATOM 2883 C C . PRO A 1 390 ? -2.430 -1.267 4.011 1.00 89.94 390 PRO A C 1
ATOM 2885 O O . PRO A 1 390 ? -3.097 -0.532 3.288 1.00 89.94 390 PRO A O 1
ATOM 2888 N N . ALA A 1 391 ? -2.940 -2.383 4.535 1.00 83.81 391 ALA A N 1
ATOM 2889 C CA . ALA A 1 391 ? -4.305 -2.819 4.268 1.00 83.81 391 ALA A CA 1
ATOM 2890 C C . ALA A 1 391 ? -5.327 -1.945 5.008 1.00 83.81 391 ALA A C 1
ATOM 2892 O O . ALA A 1 391 ? -6.343 -1.579 4.421 1.00 83.81 391 ALA A O 1
ATOM 2893 N N . PHE A 1 392 ? -5.027 -1.541 6.246 1.00 90.69 392 PHE A N 1
ATOM 2894 C CA . PHE A 1 392 ? -5.850 -0.584 6.986 1.00 90.69 392 PHE A CA 1
ATOM 2895 C C . PHE A 1 392 ? -5.865 0.800 6.336 1.00 90.69 392 PHE A C 1
ATOM 2897 O O . PHE A 1 392 ? -6.934 1.395 6.219 1.00 90.69 392 PHE A O 1
ATOM 2904 N N . VAL A 1 393 ? -4.722 1.288 5.838 1.00 88.69 393 VAL A N 1
ATOM 2905 C CA . VAL A 1 393 ? -4.667 2.552 5.080 1.00 88.69 393 VAL A CA 1
ATOM 2906 C C . VAL A 1 393 ? -5.535 2.472 3.826 1.00 88.69 393 VAL A C 1
ATOM 2908 O O . VAL A 1 393 ? -6.330 3.373 3.577 1.00 88.69 393 VAL A O 1
ATOM 2911 N N . ASN A 1 394 ? -5.450 1.380 3.066 1.00 84.75 394 ASN A N 1
ATOM 2912 C CA . ASN A 1 394 ? -6.300 1.195 1.889 1.00 84.75 394 ASN A CA 1
ATOM 2913 C C . ASN A 1 394 ? -7.790 1.129 2.248 1.00 84.75 394 ASN A C 1
ATOM 2915 O O . ASN A 1 394 ? -8.607 1.739 1.562 1.00 84.75 394 ASN A O 1
ATOM 2919 N N . ALA A 1 395 ? -8.151 0.430 3.326 1.00 87.25 395 ALA A N 1
ATOM 2920 C CA . ALA A 1 395 ? -9.529 0.390 3.806 1.00 87.25 395 ALA A CA 1
ATOM 2921 C C . ALA A 1 395 ? -10.037 1.788 4.195 1.00 87.25 395 ALA A C 1
ATOM 2923 O O . ALA A 1 395 ? -11.145 2.159 3.814 1.00 87.25 395 ALA A O 1
ATOM 2924 N N . ALA A 1 396 ? -9.209 2.591 4.871 1.00 85.19 396 ALA A N 1
ATOM 2925 C CA . ALA A 1 396 ? -9.531 3.972 5.213 1.00 85.19 396 ALA A CA 1
ATOM 2926 C C . ALA A 1 396 ? -9.686 4.865 3.969 1.00 85.19 396 ALA A C 1
ATOM 2928 O O . ALA A 1 396 ? -10.624 5.653 3.902 1.00 85.19 396 ALA A O 1
ATOM 2929 N N . LEU A 1 397 ? -8.827 4.712 2.953 1.00 84.12 397 LEU A N 1
ATOM 2930 C CA . LEU A 1 397 ? -8.940 5.445 1.685 1.00 84.12 397 LEU A CA 1
ATOM 2931 C C . LEU A 1 397 ? -10.224 5.089 0.922 1.00 84.12 397 LEU A C 1
ATOM 2933 O O . LEU A 1 397 ? -10.879 5.975 0.377 1.00 84.12 397 LEU A O 1
ATOM 2937 N N . HIS A 1 398 ? -10.623 3.816 0.919 1.00 84.00 398 HIS A N 1
ATOM 2938 C CA . HIS A 1 398 ? -11.899 3.392 0.336 1.00 84.00 398 HIS A CA 1
ATOM 2939 C C . HIS A 1 398 ? -13.105 3.903 1.129 1.00 84.00 398 HIS A C 1
ATOM 2941 O O . HIS A 1 398 ? -14.085 4.339 0.529 1.00 84.00 398 HIS A O 1
ATOM 2947 N N . ALA A 1 399 ? -13.028 3.907 2.460 1.00 85.12 399 ALA A N 1
ATOM 2948 C CA . ALA A 1 399 ? -14.059 4.511 3.298 1.00 85.12 399 ALA A CA 1
ATOM 2949 C C . ALA A 1 399 ? -14.127 6.039 3.120 1.00 85.12 399 ALA A C 1
ATOM 2951 O O . ALA A 1 399 ? -15.192 6.622 3.262 1.00 85.12 399 ALA A O 1
ATOM 2952 N N . ALA A 1 400 ? -13.024 6.698 2.762 1.00 81.50 400 ALA A N 1
ATOM 2953 C CA . ALA A 1 400 ? -13.010 8.124 2.441 1.00 81.50 400 ALA A CA 1
ATOM 2954 C C . ALA A 1 400 ? -13.627 8.441 1.073 1.00 81.50 400 ALA A C 1
ATOM 2956 O O . ALA A 1 400 ? -14.329 9.439 0.936 1.00 81.50 400 ALA A O 1
ATOM 2957 N N . ASP A 1 401 ? -13.439 7.559 0.092 1.00 81.88 401 ASP A N 1
ATOM 2958 C CA . ASP A 1 401 ? -14.144 7.598 -1.195 1.00 81.88 401 ASP A CA 1
ATOM 2959 C C . ASP A 1 401 ? -15.655 7.333 -1.032 1.00 81.88 401 ASP A C 1
ATOM 2961 O O . ASP A 1 401 ? -16.489 7.933 -1.709 1.00 81.88 401 ASP A O 1
ATOM 2965 N N . GLN A 1 402 ? -16.027 6.455 -0.095 1.00 83.44 402 GLN A N 1
ATOM 2966 C CA . GLN A 1 402 ? -17.409 6.067 0.186 1.00 83.44 402 GLN A CA 1
ATOM 2967 C C . GLN A 1 402 ? -17.678 6.103 1.698 1.00 83.44 402 GLN A C 1
ATOM 2969 O O . GLN A 1 402 ? -17.581 5.066 2.350 1.00 83.44 402 GLN A O 1
ATOM 2974 N N . PRO A 1 403 ? -18.087 7.252 2.275 1.00 74.31 403 PRO A N 1
ATOM 2975 C CA . PRO A 1 403 ? -18.193 7.443 3.732 1.00 74.31 403 PRO A CA 1
ATOM 2976 C C . PRO A 1 403 ? -19.090 6.452 4.486 1.00 74.31 403 PRO A C 1
ATOM 2978 O O . PRO A 1 403 ? -18.933 6.269 5.691 1.00 74.31 403 PRO A O 1
ATOM 2981 N N . ARG A 1 404 ? -20.041 5.817 3.786 1.00 74.81 404 ARG A N 1
ATOM 2982 C CA . ARG A 1 404 ? -20.934 4.777 4.332 1.00 74.81 404 ARG A CA 1
ATOM 2983 C C . ARG A 1 404 ? -20.345 3.366 4.262 1.00 74.81 404 ARG A C 1
ATOM 2985 O O . ARG A 1 404 ? -20.965 2.433 4.762 1.00 74.81 404 ARG A O 1
ATOM 2992 N N . TRP A 1 405 ? -19.206 3.192 3.600 1.00 80.50 405 TRP A N 1
ATOM 2993 C CA . TRP A 1 405 ? -18.531 1.908 3.510 1.00 80.50 405 TRP A CA 1
ATOM 2994 C C . TRP A 1 405 ? -17.952 1.552 4.885 1.00 80.50 405 TRP A C 1
ATOM 2996 O O . TRP A 1 405 ? -17.249 2.379 5.478 1.00 80.50 405 TRP A O 1
ATOM 3006 N N . PRO A 1 406 ? -18.245 0.354 5.416 1.00 82.19 406 PRO A N 1
ATOM 3007 C CA . PRO A 1 406 ? -17.770 -0.031 6.733 1.00 82.19 406 PRO A CA 1
ATOM 3008 C C . PRO A 1 406 ? -16.249 -0.208 6.726 1.00 82.19 406 PRO A C 1
ATOM 3010 O O . PRO A 1 406 ? -15.672 -0.796 5.806 1.00 82.19 406 PRO A O 1
ATOM 3013 N N . LEU A 1 407 ? -15.598 0.279 7.779 1.00 86.44 407 LEU A N 1
ATOM 3014 C CA . LEU A 1 407 ? -14.227 -0.095 8.084 1.00 86.44 407 LEU A CA 1
ATOM 3015 C C . LEU A 1 407 ? -14.221 -1.561 8.545 1.00 86.44 407 LEU A C 1
ATOM 3017 O O . LEU A 1 407 ? -15.077 -1.969 9.331 1.00 86.44 407 LEU A O 1
ATOM 3021 N N . PRO A 1 408 ? -13.281 -2.385 8.060 1.00 87.69 408 PRO A N 1
ATOM 3022 C CA . PRO A 1 408 ? -13.205 -3.778 8.466 1.00 87.69 408 PRO A CA 1
ATOM 3023 C C . PRO A 1 408 ? -12.861 -3.882 9.956 1.00 87.69 408 PRO A C 1
ATOM 3025 O O . PRO A 1 408 ? -11.869 -3.311 10.408 1.00 87.69 408 PRO A O 1
ATOM 3028 N N . ALA A 1 409 ? -13.642 -4.673 10.698 1.00 87.00 409 ALA A N 1
ATOM 3029 C CA . ALA A 1 409 ? -13.395 -4.944 12.118 1.00 87.00 409 ALA A CA 1
ATOM 3030 C C . ALA A 1 409 ? -12.037 -5.635 12.361 1.00 87.00 409 ALA A C 1
ATOM 3032 O O . ALA A 1 409 ? -11.418 -5.449 13.407 1.00 87.00 409 ALA A O 1
ATOM 3033 N N . ALA A 1 410 ? -11.556 -6.407 11.380 1.00 92.50 410 ALA A N 1
ATOM 3034 C CA . ALA A 1 410 ? -10.211 -6.967 11.352 1.00 92.50 410 ALA A CA 1
ATOM 3035 C C . ALA A 1 410 ? -9.740 -7.231 9.913 1.00 92.50 410 ALA A C 1
ATOM 3037 O O . ALA A 1 410 ? -10.547 -7.474 9.014 1.00 92.50 410 ALA A O 1
ATOM 3038 N N . ILE A 1 411 ? -8.423 -7.239 9.707 1.00 88.50 411 ILE A N 1
ATOM 3039 C CA . ILE A 1 411 ? -7.768 -7.663 8.465 1.00 88.50 411 ILE A CA 1
ATOM 3040 C C . ILE A 1 411 ? -6.814 -8.801 8.811 1.00 88.50 411 ILE A C 1
ATOM 3042 O O . ILE A 1 411 ? -5.900 -8.622 9.612 1.00 88.50 411 ILE A O 1
ATOM 3046 N N . ASP A 1 412 ? -7.031 -9.981 8.224 1.00 87.38 412 ASP A N 1
ATOM 3047 C CA . ASP A 1 412 ? -6.272 -11.205 8.527 1.00 87.38 412 ASP A CA 1
ATOM 3048 C C . ASP A 1 412 ? -6.147 -11.480 10.044 1.00 87.38 412 ASP A C 1
ATOM 3050 O O . ASP A 1 412 ? -5.078 -11.840 10.535 1.00 87.38 412 ASP A O 1
ATOM 3054 N N . GLY A 1 413 ? -7.232 -11.257 10.796 1.00 91.19 413 GLY A N 1
ATOM 3055 C CA . GLY A 1 413 ? -7.288 -11.477 12.247 1.00 91.19 413 GLY A CA 1
ATOM 3056 C C . GLY A 1 413 ? -6.680 -10.369 13.115 1.00 91.19 413 GLY A C 1
ATOM 3057 O O . GLY A 1 413 ? -6.716 -10.492 14.333 1.00 91.19 413 GLY A O 1
ATOM 3058 N N . VAL A 1 414 ? -6.152 -9.291 12.527 1.00 93.06 414 VAL A N 1
ATOM 3059 C CA . VAL A 1 414 ? -5.655 -8.118 13.267 1.00 93.06 414 VAL A CA 1
ATOM 3060 C C . VAL A 1 414 ? -6.736 -7.043 13.283 1.00 93.06 414 VAL A C 1
ATOM 3062 O O . VAL A 1 414 ? -7.188 -6.653 12.210 1.00 93.06 414 VAL A O 1
ATOM 3065 N N . SER A 1 415 ? -7.144 -6.548 14.454 1.00 94.50 415 SER A N 1
ATOM 3066 C CA . SER A 1 415 ? -8.095 -5.427 14.576 1.00 94.50 415 SER A CA 1
ATOM 3067 C C . SER A 1 415 ? -7.408 -4.053 14.447 1.00 94.50 415 SER A C 1
ATOM 3069 O O . SER A 1 415 ? -6.201 -3.949 14.699 1.00 94.50 415 SER A O 1
ATOM 3071 N N . PRO A 1 416 ? -8.136 -2.967 14.099 1.00 92.44 416 PRO A N 1
ATOM 3072 C CA . PRO A 1 416 ? -7.580 -1.610 14.075 1.00 92.44 416 PRO A CA 1
ATOM 3073 C C . PRO A 1 416 ? -6.908 -1.214 15.397 1.00 92.44 416 PRO A C 1
ATOM 3075 O O . PRO A 1 416 ? -5.801 -0.680 15.397 1.00 92.44 416 PRO A O 1
ATOM 3078 N N . VAL A 1 417 ? -7.541 -1.535 16.529 1.00 92.50 417 VAL A N 1
ATOM 3079 C CA . VAL A 1 417 ? -7.028 -1.238 17.877 1.00 92.50 417 VAL A CA 1
ATOM 3080 C C . VAL A 1 417 ? -5.725 -1.995 18.148 1.00 92.50 417 VAL A C 1
ATOM 3082 O O . VAL A 1 417 ? -4.763 -1.405 18.641 1.00 92.50 417 VAL A O 1
ATOM 3085 N N . GLN A 1 418 ? -5.646 -3.279 17.781 1.00 93.62 418 GLN A N 1
ATOM 3086 C CA . GLN A 1 418 ? -4.412 -4.064 17.909 1.00 93.62 418 GLN A CA 1
ATOM 3087 C C . GLN A 1 418 ? -3.281 -3.479 17.057 1.00 93.62 418 GLN A C 1
ATOM 3089 O O . GLN A 1 418 ? -2.149 -3.355 17.531 1.00 93.62 418 GLN A O 1
ATOM 3094 N N . ALA A 1 419 ? -3.583 -3.083 15.817 1.00 94.88 419 ALA A N 1
ATOM 3095 C CA . ALA A 1 419 ? -2.607 -2.465 14.930 1.00 94.88 419 ALA A CA 1
ATOM 3096 C C . ALA A 1 419 ? -2.099 -1.124 15.481 1.00 94.88 419 ALA A C 1
ATOM 3098 O O . ALA A 1 419 ? -0.891 -0.886 15.495 1.00 94.88 419 ALA A O 1
ATOM 3099 N N . LEU A 1 420 ? -3.000 -0.277 15.989 1.00 95.25 420 LEU A N 1
ATOM 3100 C CA . LEU A 1 420 ? -2.654 1.012 16.590 1.00 95.25 420 LEU A CA 1
ATOM 3101 C C . LEU A 1 420 ? -1.812 0.856 17.858 1.00 95.25 420 LEU A C 1
ATOM 3103 O O . LEU A 1 420 ? -0.829 1.575 18.001 1.00 95.25 420 LEU A O 1
ATOM 3107 N N . ARG A 1 421 ? -2.126 -0.100 18.743 1.00 94.88 421 ARG A N 1
ATOM 3108 C CA . ARG A 1 421 ? -1.317 -0.379 19.946 1.00 94.88 421 ARG A CA 1
ATOM 3109 C C . ARG A 1 421 ? 0.098 -0.833 19.588 1.00 94.88 421 ARG A C 1
ATOM 3111 O O . ARG A 1 421 ? 1.065 -0.280 20.099 1.00 94.88 421 ARG A O 1
ATOM 3118 N N . ALA A 1 422 ? 0.230 -1.774 18.656 1.00 94.69 422 ALA A N 1
ATOM 3119 C CA . ALA A 1 422 ? 1.541 -2.250 18.222 1.00 94.69 422 ALA A CA 1
ATOM 3120 C C . ALA A 1 422 ? 2.370 -1.141 17.548 1.00 94.69 422 ALA A C 1
ATOM 3122 O O . ALA A 1 422 ? 3.575 -1.025 17.784 1.00 94.69 422 ALA A O 1
ATOM 3123 N N . MET A 1 423 ? 1.723 -0.299 16.733 1.00 97.69 423 MET A N 1
ATOM 3124 C CA . MET A 1 423 ? 2.379 0.853 16.116 1.00 97.69 423 MET A CA 1
ATOM 3125 C C . MET A 1 423 ? 2.758 1.919 17.141 1.00 97.69 423 MET A C 1
ATOM 3127 O O . MET A 1 423 ? 3.868 2.439 17.079 1.00 97.69 423 MET A O 1
ATOM 3131 N N . ARG A 1 424 ? 1.891 2.206 18.114 1.00 96.81 424 ARG A N 1
ATOM 3132 C CA . ARG A 1 424 ? 2.207 3.081 19.243 1.00 96.81 424 ARG A CA 1
ATOM 3133 C C . ARG A 1 424 ? 3.470 2.603 19.949 1.00 96.81 424 ARG A C 1
ATOM 3135 O O . ARG A 1 424 ? 4.386 3.395 20.114 1.00 96.81 424 ARG A O 1
ATOM 3142 N N . ASP A 1 425 ? 3.542 1.331 20.330 1.00 96.38 425 ASP A N 1
ATOM 3143 C CA . ASP A 1 425 ? 4.664 0.807 21.117 1.00 96.38 425 ASP A CA 1
ATOM 3144 C C . ASP A 1 425 ? 5.997 0.940 20.373 1.00 96.38 425 ASP A C 1
ATOM 3146 O O . ASP A 1 425 ? 7.004 1.353 20.951 1.00 96.38 425 ASP A O 1
ATOM 3150 N N . VAL A 1 426 ? 6.012 0.639 19.069 1.00 97.94 426 VAL A N 1
ATOM 3151 C CA . VAL A 1 426 ? 7.239 0.756 18.273 1.00 97.94 426 VAL A CA 1
ATOM 3152 C C . VAL A 1 426 ? 7.606 2.214 17.978 1.00 97.94 426 VAL A C 1
ATOM 3154 O O . VAL A 1 426 ? 8.787 2.546 17.967 1.00 97.94 426 VAL A O 1
ATOM 3157 N N . LEU A 1 427 ? 6.630 3.109 17.799 1.00 97.44 427 LEU A N 1
ATOM 3158 C CA . LEU A 1 427 ? 6.886 4.543 17.621 1.00 97.44 427 LEU A CA 1
ATOM 3159 C C . LEU A 1 427 ? 7.316 5.215 18.931 1.00 97.44 427 LEU A C 1
ATOM 3161 O O . LEU A 1 427 ? 8.168 6.096 18.908 1.00 97.44 427 LEU A O 1
ATOM 3165 N N . MET A 1 428 ? 6.810 4.760 20.078 1.00 97.25 428 MET A N 1
ATOM 3166 C CA . MET A 1 428 ? 7.277 5.197 21.394 1.00 97.25 428 MET A CA 1
ATOM 3167 C C . MET A 1 428 ? 8.731 4.792 21.657 1.00 97.25 428 MET A C 1
ATOM 3169 O O . MET A 1 428 ? 9.438 5.495 22.370 1.00 97.25 428 MET A O 1
ATOM 3173 N N . ALA A 1 429 ? 9.197 3.684 21.075 1.00 97.00 429 ALA A N 1
ATOM 3174 C CA . ALA A 1 429 ? 10.582 3.240 21.210 1.00 97.00 429 ALA A CA 1
ATOM 3175 C C . ALA A 1 429 ? 11.545 3.959 20.249 1.00 97.00 429 ALA A C 1
ATOM 3177 O O . ALA A 1 429 ? 12.672 4.265 20.628 1.00 97.00 429 ALA A O 1
ATOM 3178 N N . GLU A 1 430 ? 11.114 4.215 19.012 1.00 98.00 430 GLU A N 1
ATOM 3179 C CA . GLU A 1 430 ? 12.010 4.625 17.917 1.00 98.00 430 GLU A CA 1
ATOM 3180 C C . GLU A 1 430 ? 11.802 6.083 17.461 1.00 98.00 430 GLU A C 1
ATOM 3182 O O . GLU A 1 430 ? 12.627 6.622 16.725 1.00 98.00 430 GLU A O 1
ATOM 3187 N N . GLY A 1 431 ? 10.702 6.720 17.868 1.00 97.75 431 GLY A N 1
ATOM 3188 C CA . GLY A 1 431 ? 10.334 8.082 17.479 1.00 97.75 431 GLY A CA 1
ATOM 3189 C C . GLY A 1 431 ? 11.101 9.170 18.223 1.00 97.75 431 GLY A C 1
ATOM 3190 O O . GLY A 1 431 ? 11.684 8.934 19.281 1.00 97.75 431 GLY A O 1
ATOM 3191 N N . SER A 1 432 ? 11.077 10.385 17.684 1.00 98.06 432 SER A N 1
ATOM 3192 C CA . SER A 1 432 ? 11.638 11.598 18.274 1.00 98.06 432 SER A CA 1
ATOM 3193 C C . SER A 1 432 ? 10.978 11.935 19.612 1.00 98.06 432 SER A C 1
ATOM 3195 O O . SER A 1 432 ? 9.869 11.497 19.916 1.00 98.06 432 SER A O 1
ATOM 3197 N N . ALA A 1 433 ? 11.641 12.753 20.436 1.00 96.06 433 ALA A N 1
ATOM 3198 C CA . ALA A 1 433 ? 11.063 13.192 21.708 1.00 96.06 433 ALA A CA 1
ATOM 3199 C C . ALA A 1 433 ? 9.701 13.889 21.524 1.00 96.06 433 ALA A C 1
ATOM 3201 O O . ALA A 1 433 ? 8.801 13.662 22.329 1.00 96.06 433 ALA A O 1
ATOM 3202 N N . SER A 1 434 ? 9.539 14.665 20.444 1.00 96.25 434 SER A N 1
ATOM 3203 C CA . SER A 1 434 ? 8.275 15.334 20.110 1.00 96.25 434 SER A CA 1
ATOM 3204 C C . SER A 1 434 ? 7.183 14.330 19.744 1.00 96.25 434 SER A C 1
ATOM 3206 O O . SER A 1 434 ? 6.095 14.385 20.307 1.00 96.25 434 SER A O 1
ATOM 3208 N N . LEU A 1 435 ? 7.482 13.368 18.862 1.00 96.94 435 LEU A N 1
ATO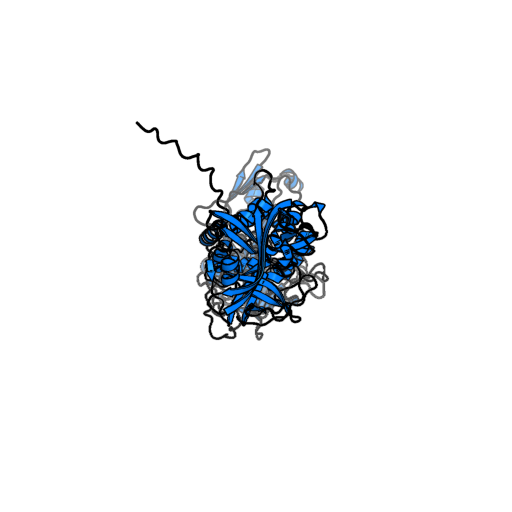M 3209 C CA . LEU A 1 435 ? 6.525 12.333 18.465 1.00 96.94 435 LEU A CA 1
ATOM 3210 C C . LEU A 1 435 ? 6.068 11.501 19.669 1.00 96.94 435 LEU A C 1
ATOM 3212 O O . LEU A 1 435 ? 4.880 11.228 19.825 1.00 96.94 435 LEU A O 1
ATOM 3216 N N . ARG A 1 436 ? 6.997 11.131 20.556 1.00 97.56 436 ARG A N 1
ATOM 3217 C CA . ARG A 1 436 ? 6.676 10.379 21.778 1.00 97.56 436 ARG A CA 1
ATOM 3218 C C . ARG A 1 436 ? 5.781 11.167 22.732 1.00 97.56 436 ARG A C 1
ATOM 3220 O O . ARG A 1 436 ? 4.853 10.588 23.290 1.00 97.56 436 ARG A O 1
ATOM 3227 N N . ALA A 1 437 ? 6.050 12.460 22.916 1.00 89.62 437 ALA A N 1
ATOM 3228 C CA . ALA A 1 437 ? 5.237 13.319 23.774 1.00 89.62 437 ALA A CA 1
ATOM 3229 C C . ALA A 1 437 ? 3.791 13.412 23.261 1.00 89.62 437 ALA A C 1
ATOM 3231 O O . ALA A 1 437 ? 2.852 13.197 24.028 1.00 89.62 437 ALA A O 1
ATOM 3232 N N . ASP A 1 438 ? 3.613 13.625 21.956 1.00 93.31 438 ASP A N 1
ATOM 3233 C CA . ASP A 1 438 ? 2.284 13.734 21.352 1.00 93.31 438 ASP A CA 1
ATOM 3234 C C . ASP A 1 438 ? 1.540 12.390 21.326 1.00 93.31 438 ASP A C 1
ATOM 3236 O O . ASP A 1 438 ? 0.342 12.337 21.611 1.00 93.31 438 ASP A O 1
ATOM 3240 N N . ILE A 1 439 ? 2.231 11.274 21.058 1.00 92.75 439 ILE A N 1
ATOM 3241 C CA . ILE A 1 439 ? 1.630 9.936 21.180 1.00 92.75 439 ILE A CA 1
ATOM 3242 C C . ILE A 1 439 ? 1.155 9.701 22.616 1.00 92.75 439 ILE A C 1
ATOM 3244 O O . ILE A 1 439 ? 0.024 9.259 22.816 1.00 92.75 439 ILE A O 1
ATOM 3248 N N . ALA A 1 440 ? 1.982 10.007 23.618 1.00 86.88 440 ALA A N 1
ATOM 3249 C CA . ALA A 1 440 ? 1.616 9.823 25.018 1.00 86.88 440 ALA A CA 1
ATOM 3250 C C . ALA A 1 440 ? 0.389 10.663 25.409 1.00 86.88 440 ALA A C 1
ATOM 3252 O O . ALA A 1 440 ? -0.480 10.162 26.122 1.00 86.88 440 ALA A O 1
ATOM 3253 N N . ALA A 1 441 ? 0.295 11.895 24.900 1.00 84.25 441 ALA A N 1
ATOM 3254 C CA . ALA A 1 441 ? -0.814 12.805 25.163 1.00 84.25 441 ALA A CA 1
ATOM 3255 C C . ALA A 1 441 ? -2.137 12.380 24.495 1.00 84.25 441 ALA A C 1
ATOM 3257 O O . ALA A 1 441 ? -3.205 12.647 25.046 1.00 84.25 441 ALA A O 1
ATOM 3258 N N . HIS A 1 442 ? -2.087 11.714 23.333 1.00 86.31 442 HIS A N 1
ATOM 3259 C CA . HIS A 1 442 ? -3.274 11.486 22.492 1.00 86.31 442 HIS A CA 1
ATOM 3260 C C . HIS A 1 442 ? -3.645 10.015 22.242 1.00 86.31 442 HIS A C 1
ATOM 3262 O O . HIS A 1 442 ? -4.714 9.750 21.689 1.00 86.31 442 HIS A O 1
ATOM 3268 N N . GLN A 1 443 ? -2.822 9.044 22.653 1.00 88.38 443 GLN A N 1
ATOM 3269 C CA . GLN A 1 443 ? -3.050 7.614 22.380 1.00 88.38 443 GLN A CA 1
ATOM 3270 C C . GLN A 1 443 ? -4.440 7.115 22.801 1.00 88.38 443 GLN A C 1
ATOM 3272 O O . GLN A 1 443 ? -5.084 6.408 22.032 1.00 88.38 443 GLN A O 1
ATOM 3277 N N . GLU A 1 444 ? -4.932 7.516 23.975 1.00 83.12 444 GLU A N 1
ATOM 3278 C CA . GLU A 1 444 ? -6.222 7.056 24.501 1.00 83.12 444 GLU A CA 1
ATOM 3279 C C . GLU A 1 444 ? -7.389 7.574 23.655 1.00 83.12 444 GLU A C 1
ATOM 3281 O O . GLU A 1 444 ? -8.344 6.849 23.391 1.00 83.12 444 GLU A O 1
ATOM 3286 N N . GLN A 1 445 ? -7.294 8.814 23.165 1.00 80.00 445 GLN A N 1
ATOM 3287 C CA . GLN A 1 445 ? -8.310 9.416 22.296 1.00 80.00 445 GLN A CA 1
ATOM 3288 C C . GLN A 1 445 ? -8.341 8.731 20.924 1.00 80.00 445 GLN A C 1
ATOM 3290 O O . GLN A 1 445 ? -9.412 8.495 20.368 1.00 80.00 445 GLN A O 1
ATOM 3295 N N . VAL A 1 446 ? -7.170 8.389 20.380 1.00 85.62 446 VAL A N 1
ATOM 3296 C CA . VAL A 1 446 ? -7.053 7.714 19.079 1.00 85.62 446 VAL A CA 1
ATOM 3297 C C . VAL A 1 446 ? -7.531 6.262 19.154 1.00 85.62 446 VAL A C 1
ATOM 3299 O O . VAL A 1 446 ? -8.247 5.813 18.259 1.00 85.62 446 VAL A O 1
ATOM 3302 N N . LEU A 1 447 ? -7.159 5.528 20.208 1.00 86.25 447 LEU A N 1
ATOM 3303 C CA . LEU A 1 447 ? -7.594 4.143 20.409 1.00 86.25 447 LEU A CA 1
ATOM 3304 C C . LEU A 1 447 ? -9.104 4.061 20.631 1.00 86.25 447 LEU A C 1
ATOM 3306 O O . LEU A 1 447 ? -9.757 3.223 20.015 1.00 86.25 447 LEU A O 1
ATOM 3310 N N . ASP A 1 448 ? -9.655 4.975 21.426 1.00 79.81 448 ASP A N 1
ATOM 3311 C CA . ASP A 1 448 ? -11.095 5.098 21.623 1.00 79.81 448 ASP A CA 1
ATOM 3312 C C . ASP A 1 448 ? -11.855 5.340 20.320 1.00 79.81 448 ASP A C 1
ATOM 3314 O O . ASP A 1 448 ? -12.848 4.673 20.028 1.00 79.81 448 ASP A O 1
ATOM 3318 N N . LEU A 1 449 ? -11.375 6.293 19.516 1.00 82.81 449 LEU A N 1
ATOM 3319 C CA . LEU A 1 449 ? -11.993 6.599 18.236 1.00 82.81 449 LEU A CA 1
ATOM 3320 C C . LEU A 1 449 ? -11.989 5.355 17.343 1.00 82.81 449 LEU A C 1
ATOM 3322 O O . LEU A 1 449 ? -13.008 5.039 16.734 1.00 82.81 449 LEU A O 1
ATOM 3326 N N . ALA A 1 450 ? -10.876 4.622 17.295 1.00 85.44 450 ALA A N 1
ATOM 3327 C CA . ALA A 1 450 ? -10.763 3.401 16.505 1.00 85.44 450 ALA A CA 1
ATOM 3328 C C . ALA A 1 450 ? -11.683 2.267 16.988 1.00 85.44 450 ALA A C 1
ATOM 3330 O O . ALA A 1 450 ? -12.160 1.494 16.163 1.00 85.44 450 ALA A O 1
ATOM 3331 N N . GLU A 1 451 ? -11.946 2.170 18.292 1.00 83.50 451 GLU A N 1
ATOM 3332 C CA . GLU A 1 451 ? -12.817 1.147 18.884 1.00 83.50 451 GLU A CA 1
ATOM 3333 C C . GLU A 1 451 ? -14.302 1.404 18.581 1.00 83.50 451 GLU A C 1
ATOM 3335 O O . GLU A 1 451 ? -15.069 0.473 18.355 1.00 83.50 451 GLU A O 1
ATOM 3340 N N . ARG A 1 452 ? -14.705 2.676 18.501 1.00 78.25 452 ARG A N 1
ATOM 3341 C CA . ARG A 1 452 ? -16.103 3.077 18.267 1.00 78.25 452 ARG A CA 1
ATOM 3342 C C . ARG A 1 452 ? -16.477 3.235 16.796 1.00 78.25 452 ARG A C 1
ATOM 3344 O O . ARG A 1 452 ? -17.655 3.346 16.464 1.00 78.25 452 ARG A O 1
ATOM 3351 N N . THR A 1 453 ? -15.486 3.340 15.918 1.00 82.31 453 THR A N 1
ATOM 3352 C CA . THR A 1 453 ? -15.709 3.714 14.522 1.00 82.31 453 THR A CA 1
ATOM 3353 C C . THR A 1 453 ? -15.898 2.474 13.655 1.00 82.31 453 THR A C 1
ATOM 3355 O O . THR A 1 453 ? -14.935 1.773 13.352 1.00 82.31 453 THR A O 1
ATOM 3358 N N . THR A 1 454 ? -17.122 2.245 13.172 1.00 82.81 454 THR A N 1
ATOM 3359 C CA . THR A 1 454 ? -17.401 1.170 12.200 1.00 82.81 454 THR A CA 1
ATOM 3360 C C . THR A 1 454 ? -17.413 1.649 10.751 1.00 82.81 454 THR A C 1
ATOM 3362 O O . THR A 1 454 ? -17.384 0.841 9.829 1.00 82.81 454 THR A O 1
ATOM 3365 N N . SER A 1 455 ? -17.404 2.962 10.523 1.00 82.06 455 SER A N 1
ATOM 3366 C CA . SER A 1 455 ? -17.343 3.603 9.206 1.00 82.06 455 SER A CA 1
ATOM 3367 C C . SER A 1 455 ? -16.730 4.998 9.315 1.00 82.06 455 SER A C 1
ATOM 3369 O O . SER A 1 455 ? -16.714 5.589 10.393 1.00 82.06 455 SER A O 1
ATOM 3371 N N . LEU A 1 456 ? -16.268 5.588 8.208 1.00 75.25 456 LEU A N 1
ATOM 3372 C CA . LEU A 1 456 ? -15.748 6.960 8.262 1.00 75.25 456 LEU A CA 1
ATOM 3373 C C . LEU A 1 456 ? -16.833 7.975 8.662 1.00 75.25 456 LEU A C 1
ATOM 3375 O O . LEU A 1 456 ? -16.533 8.963 9.325 1.00 75.25 456 LEU A O 1
ATOM 3379 N N . LEU A 1 457 ? -18.099 7.715 8.323 1.00 70.88 457 LEU A N 1
ATOM 3380 C CA . LEU A 1 457 ? -19.229 8.512 8.799 1.00 70.88 457 LEU A CA 1
ATOM 3381 C C . LEU A 1 457 ? -19.396 8.449 10.325 1.00 70.88 457 LEU A C 1
ATOM 3383 O O . LEU A 1 457 ? -19.728 9.467 10.930 1.00 70.88 457 LEU A O 1
ATOM 3387 N N . ASP A 1 458 ? -19.136 7.302 10.955 1.00 72.56 458 ASP A N 1
ATOM 3388 C CA . ASP A 1 458 ? -19.117 7.213 12.419 1.00 72.56 458 ASP A CA 1
ATOM 3389 C C . ASP A 1 458 ? -17.948 8.007 12.981 1.00 72.56 458 ASP A C 1
ATOM 3391 O O . ASP A 1 458 ? -18.142 8.762 13.923 1.00 72.56 458 ASP A O 1
ATOM 3395 N N . ALA A 1 459 ? -16.774 7.941 12.349 1.00 70.12 459 ALA A N 1
ATOM 3396 C CA . ALA A 1 459 ? -15.615 8.734 12.755 1.00 70.12 459 ALA A CA 1
ATOM 3397 C C . ALA A 1 459 ? -15.934 10.234 12.700 1.00 70.12 459 ALA A C 1
ATOM 3399 O O . ALA A 1 459 ? -15.596 10.971 13.616 1.00 70.12 459 ALA A O 1
ATOM 3400 N N . LEU A 1 460 ? -16.636 10.677 11.650 1.00 66.56 460 LEU A N 1
ATOM 3401 C CA . LEU A 1 460 ? -17.093 12.056 11.462 1.00 66.56 460 LEU A CA 1
ATOM 3402 C C . LEU A 1 460 ? -18.127 12.479 12.514 1.00 66.56 460 LEU A C 1
ATOM 3404 O O . LEU A 1 460 ? -18.051 13.581 13.054 1.00 66.56 460 LEU A O 1
ATOM 3408 N N . ARG A 1 461 ? -19.085 11.603 12.834 1.00 66.44 461 ARG A N 1
ATOM 3409 C CA . ARG A 1 461 ? -20.091 11.850 13.880 1.00 66.44 461 ARG A CA 1
ATOM 3410 C C . ARG A 1 461 ? -19.468 11.875 15.271 1.00 66.44 461 ARG A C 1
ATOM 3412 O O . ARG A 1 461 ? -19.842 12.713 16.083 1.00 66.44 461 ARG A O 1
ATOM 3419 N N . LEU A 1 462 ? -18.522 10.977 15.530 1.00 65.00 462 LEU A N 1
ATOM 3420 C CA . LEU A 1 462 ? -17.822 10.836 16.801 1.00 65.00 462 LEU A CA 1
ATOM 3421 C C . LEU A 1 462 ? -16.803 11.951 17.008 1.00 65.00 462 LEU A C 1
ATOM 3423 O O . LEU A 1 462 ? -16.748 12.489 18.102 1.00 65.00 462 LEU A O 1
ATOM 3427 N N . ALA A 1 463 ? -16.070 12.371 15.973 1.00 57.38 463 ALA A N 1
ATOM 3428 C CA . ALA A 1 463 ? -15.141 13.502 16.037 1.00 57.38 463 ALA A CA 1
ATOM 3429 C C . ALA A 1 463 ? -15.842 14.833 16.367 1.00 57.38 463 ALA A C 1
ATOM 3431 O O . ALA A 1 463 ? -15.203 15.737 16.901 1.00 57.38 463 ALA A O 1
ATOM 3432 N N . GLY A 1 464 ? -17.151 14.936 16.100 1.00 48.22 464 GLY A N 1
ATOM 3433 C CA . GLY A 1 464 ? -18.005 16.043 16.542 1.00 48.22 464 GLY A CA 1
ATOM 3434 C C . GLY A 1 464 ? -18.718 15.829 17.886 1.00 48.22 464 GLY A C 1
ATOM 3435 O O . GLY A 1 464 ? -19.421 16.730 18.331 1.00 48.22 464 GLY A O 1
ATOM 3436 N N . ARG A 1 465 ? -18.589 14.652 18.520 1.00 51.22 465 ARG A N 1
ATOM 3437 C CA . ARG A 1 465 ? -19.355 14.230 19.715 1.00 51.22 465 ARG A CA 1
ATOM 3438 C C . ARG A 1 465 ? -18.511 13.494 20.761 1.00 51.22 465 ARG A C 1
ATOM 3440 O O . ARG A 1 465 ? -19.035 12.696 21.537 1.00 51.22 465 ARG A O 1
ATOM 3447 N N . VAL A 1 466 ? -17.195 13.691 20.766 1.00 48.41 466 VAL A N 1
ATOM 3448 C CA . VAL A 1 466 ? -16.322 13.031 21.743 1.00 48.41 466 VAL A CA 1
ATOM 3449 C C . VAL A 1 466 ? -16.708 13.552 23.119 1.00 48.41 466 VAL A C 1
ATOM 3451 O O . VAL A 1 466 ? -16.541 14.739 23.388 1.00 48.41 466 VAL A O 1
ATOM 3454 N N . ALA A 1 467 ? -17.228 12.663 23.971 1.00 49.81 467 ALA A N 1
ATOM 3455 C CA . ALA A 1 467 ? -17.362 12.925 25.397 1.00 49.81 467 ALA A CA 1
ATOM 3456 C C . ALA A 1 467 ? -16.037 13.521 25.897 1.00 49.81 467 ALA A C 1
ATOM 3458 O O . ALA A 1 467 ? -14.975 13.018 25.501 1.00 49.81 467 ALA A O 1
ATOM 3459 N N . PRO A 1 468 ? -16.071 14.588 26.706 1.00 55.31 468 PRO A N 1
ATOM 3460 C CA . PRO A 1 468 ? -14.867 15.318 27.050 1.00 55.31 468 PRO A CA 1
ATOM 3461 C C . PRO A 1 468 ? -13.879 14.344 27.698 1.00 55.31 468 PRO A C 1
ATOM 3463 O O . PRO A 1 468 ? -14.275 13.369 28.346 1.00 55.31 468 PRO A O 1
ATOM 3466 N N . ALA A 1 469 ? -12.581 14.549 27.459 1.00 62.34 469 ALA A N 1
ATOM 3467 C CA . ALA A 1 469 ? -11.558 13.753 28.126 1.00 62.34 469 ALA A CA 1
ATOM 3468 C C . ALA A 1 469 ? -11.861 13.750 29.633 1.00 62.34 469 ALA A C 1
ATOM 3470 O O . ALA A 1 469 ? -12.128 14.812 30.190 1.00 62.34 469 ALA A O 1
ATOM 3471 N N . ALA A 1 470 ? -11.880 12.567 30.259 1.00 80.31 470 ALA A N 1
ATOM 3472 C CA . ALA A 1 470 ? -12.243 12.410 31.664 1.00 80.31 470 ALA A CA 1
ATOM 3473 C C . ALA A 1 470 ? -11.365 13.336 32.519 1.00 80.31 470 ALA A C 1
ATOM 3475 O O . ALA A 1 470 ? -10.178 13.063 32.712 1.00 80.31 470 ALA A O 1
ATOM 3476 N N . LEU A 1 471 ? -11.923 14.466 32.968 1.00 91.62 471 LEU A N 1
ATOM 3477 C CA . LEU A 1 471 ? -11.173 15.464 33.718 1.00 91.62 471 LEU A CA 1
ATOM 3478 C C . LEU A 1 471 ? -10.930 14.904 35.116 1.00 91.62 471 LEU A C 1
ATOM 3480 O O . LEU A 1 471 ? -11.829 14.854 35.955 1.00 91.62 471 LEU A O 1
ATOM 3484 N N . ARG A 1 472 ? -9.700 14.440 35.322 1.00 93.50 472 ARG A N 1
ATOM 3485 C CA . ARG A 1 472 ? -9.236 13.849 36.571 1.00 93.50 472 ARG A CA 1
ATOM 3486 C C . ARG A 1 472 ? -9.126 14.918 37.635 1.00 93.50 472 ARG A C 1
ATOM 3488 O O . ARG A 1 472 ? -8.533 15.971 37.397 1.00 93.50 472 ARG A O 1
ATOM 3495 N N . ILE A 1 473 ? -9.648 14.612 38.811 1.00 95.38 473 ILE A N 1
ATOM 3496 C CA . ILE A 1 473 ? -9.593 15.488 39.970 1.00 95.38 473 ILE A CA 1
ATOM 3497 C C . ILE A 1 473 ? -9.073 14.750 41.191 1.00 95.38 473 ILE A C 1
ATOM 3499 O O . ILE A 1 473 ? -9.130 13.524 41.275 1.00 95.38 473 ILE A O 1
ATOM 3503 N N . VAL A 1 474 ? -8.575 15.525 42.141 1.00 95.12 474 VAL A N 1
ATOM 3504 C CA . VAL A 1 474 ? -8.239 15.073 43.485 1.00 95.12 474 VAL A CA 1
ATOM 3505 C C . VAL A 1 474 ? -8.685 16.139 44.482 1.00 95.12 474 VAL A C 1
ATOM 3507 O O . VAL A 1 474 ? -8.581 17.336 44.195 1.00 95.12 474 VAL A O 1
ATOM 3510 N N . ASN A 1 475 ? -9.232 15.730 45.626 1.00 96.12 475 ASN A N 1
ATOM 3511 C CA . ASN A 1 475 ? -9.630 16.657 46.689 1.00 96.12 475 ASN A CA 1
ATOM 3512 C C . ASN A 1 475 ? -8.464 17.002 47.639 1.00 96.12 475 ASN A C 1
ATOM 3514 O O . ASN A 1 475 ? -7.339 16.530 47.472 1.00 96.12 475 ASN A O 1
ATOM 3518 N N . ALA A 1 476 ? -8.732 17.797 48.684 1.00 95.00 476 ALA A N 1
ATOM 3519 C CA . ALA A 1 476 ? -7.704 18.290 49.622 1.00 95.00 476 ALA A CA 1
ATOM 3520 C C . ALA A 1 476 ? -7.097 17.232 50.529 1.00 95.00 476 ALA A C 1
ATOM 3522 O O . ALA A 1 476 ? -6.137 17.502 51.252 1.00 95.00 476 ALA A O 1
ATOM 3523 N N . ARG A 1 477 ? -7.642 16.022 50.474 1.00 94.25 477 ARG A N 1
ATOM 3524 C CA . ARG A 1 477 ? -7.216 14.868 51.253 1.00 94.25 477 ARG A CA 1
ATOM 3525 C C . ARG A 1 477 ? -6.613 13.775 50.375 1.00 94.25 477 ARG A C 1
ATOM 3527 O O . ARG A 1 477 ? -6.276 12.717 50.892 1.00 94.25 477 ARG A O 1
ATOM 3534 N N . GLY A 1 478 ? -6.437 14.031 49.077 1.00 91.25 478 GLY A N 1
ATOM 3535 C CA . GLY A 1 478 ? -5.831 13.076 48.155 1.00 91.25 478 GLY A CA 1
ATOM 3536 C C . GLY A 1 478 ? -6.804 12.039 47.593 1.00 91.25 478 GLY A C 1
ATOM 3537 O O . GLY A 1 478 ? -6.347 11.045 47.040 1.00 91.25 478 GLY A O 1
ATOM 3538 N N . VAL A 1 479 ? -8.121 12.233 47.720 1.00 92.81 479 VAL A N 1
ATOM 3539 C CA . VAL A 1 479 ? -9.118 11.305 47.162 1.00 92.81 479 VAL A CA 1
ATOM 3540 C C . VAL A 1 479 ? -9.296 11.583 45.665 1.00 92.81 479 VAL A C 1
ATOM 3542 O O . VAL A 1 479 ? -9.717 12.690 45.313 1.00 92.81 479 VAL A O 1
ATOM 3545 N N . PRO A 1 480 ? -8.955 10.633 44.772 1.00 93.75 480 PRO A N 1
ATOM 3546 C CA . PRO A 1 480 ? -9.025 10.841 43.333 1.00 93.75 480 PRO A CA 1
ATOM 3547 C C . PRO A 1 480 ? -10.420 10.539 42.774 1.00 93.75 480 PRO A C 1
ATOM 3549 O O . PRO A 1 480 ? -11.152 9.702 43.297 1.00 93.75 480 PRO A O 1
ATOM 3552 N N . GLY A 1 481 ? -10.747 11.161 41.645 1.00 94.25 481 GLY A N 1
ATOM 3553 C CA . GLY A 1 481 ? -11.919 10.810 40.852 1.00 94.25 481 GLY A CA 1
ATOM 3554 C C . GLY A 1 481 ? -12.003 11.595 39.551 1.00 94.25 481 GLY A C 1
ATOM 3555 O O . GLY A 1 481 ? -10.998 12.082 39.022 1.00 94.25 481 GLY A O 1
ATOM 3556 N N . VAL A 1 482 ? -13.217 11.702 39.026 1.00 95.00 482 VAL A N 1
ATOM 3557 C CA . VAL A 1 482 ? -13.508 12.254 37.703 1.00 95.00 482 VAL A CA 1
ATOM 3558 C C . VAL A 1 482 ? -14.619 13.285 37.808 1.00 95.00 482 VAL A C 1
ATOM 3560 O O . VAL A 1 482 ? -15.556 13.141 38.590 1.00 95.00 482 VAL A O 1
ATOM 3563 N N . VAL A 1 483 ? -14.528 14.328 36.994 1.00 96.00 483 VAL A N 1
ATOM 3564 C CA . VAL A 1 483 ? -15.646 15.245 36.782 1.00 96.00 483 VAL A CA 1
ATOM 3565 C C . VAL A 1 483 ? -16.675 14.601 35.857 1.00 96.00 483 VAL A C 1
ATOM 3567 O O . VAL A 1 483 ? -16.351 14.188 34.745 1.00 96.00 483 VAL A O 1
ATOM 3570 N N . GLY A 1 484 ? -17.925 14.587 36.306 1.00 94.25 484 GLY A N 1
ATOM 3571 C CA . GLY A 1 484 ? -19.080 14.091 35.575 1.00 94.25 484 GLY A CA 1
ATOM 3572 C C . GLY A 1 484 ? -19.496 15.028 34.453 1.00 94.25 484 GLY A C 1
ATOM 3573 O O . GLY A 1 484 ? -19.383 14.703 33.275 1.00 94.25 484 GLY A O 1
ATOM 3574 N N . THR A 1 485 ? -19.999 16.209 34.808 1.00 94.94 485 THR A N 1
ATOM 3575 C CA . THR A 1 485 ? -20.457 17.186 33.813 1.00 94.94 485 THR A CA 1
ATOM 3576 C C . THR A 1 485 ? -20.362 18.624 34.311 1.00 94.94 485 THR A C 1
ATOM 3578 O O . THR A 1 485 ? -20.194 18.876 35.505 1.00 94.94 485 THR A O 1
ATOM 3581 N N . LEU A 1 486 ? -20.482 19.574 33.387 1.00 94.94 486 LEU A N 1
ATOM 3582 C CA . LEU A 1 486 ? -20.638 20.988 33.684 1.00 94.94 486 LEU A CA 1
ATOM 3583 C C . LEU A 1 486 ? -22.126 21.315 33.865 1.00 94.94 486 LEU A C 1
ATOM 3585 O O . LEU A 1 486 ? -22.945 21.079 32.972 1.00 94.94 486 LEU A O 1
ATOM 3589 N N . VAL A 1 487 ? -22.463 21.897 35.010 1.00 96.62 487 VAL A N 1
ATOM 3590 C CA . VAL A 1 487 ? -23.832 22.253 35.391 1.00 96.62 487 VAL A CA 1
ATOM 3591 C C . VAL A 1 487 ? -23.934 23.726 35.768 1.00 96.62 487 VAL A C 1
ATOM 3593 O O . VAL A 1 487 ? -22.932 24.374 36.052 1.00 96.62 487 VAL A O 1
ATOM 3596 N N . ARG A 1 488 ? -25.151 24.264 35.822 1.00 96.12 488 ARG A N 1
ATOM 3597 C CA . ARG A 1 488 ? -25.446 25.574 36.414 1.00 96.12 488 ARG A CA 1
ATOM 3598 C C . ARG A 1 488 ? -26.573 25.478 37.424 1.00 96.12 488 ARG A C 1
ATOM 3600 O O . ARG A 1 488 ? -27.480 24.665 37.264 1.00 96.12 488 ARG A O 1
ATOM 3607 N N . ASN A 1 489 ? -26.552 26.346 38.425 1.00 95.56 489 ASN A N 1
ATOM 3608 C CA . ASN A 1 489 ? -27.715 26.561 39.286 1.00 95.56 489 ASN A CA 1
ATOM 3609 C C . ASN A 1 489 ? -28.737 27.524 38.619 1.00 95.56 489 ASN A C 1
ATOM 3611 O O . ASN A 1 489 ? -28.433 28.118 37.580 1.00 95.56 489 ASN A O 1
ATOM 3615 N N . PRO A 1 490 ? -29.934 27.731 39.207 1.00 94.94 490 PRO A N 1
ATOM 3616 C CA . PRO A 1 490 ? -30.921 28.692 38.700 1.00 94.94 490 PRO A CA 1
ATOM 3617 C C . PRO A 1 490 ? -30.425 30.144 38.636 1.00 94.94 490 PRO A C 1
ATOM 3619 O O . PRO A 1 490 ? -30.924 30.924 37.833 1.00 94.94 490 PRO A O 1
ATOM 3622 N N . GLY A 1 491 ? -29.428 30.502 39.452 1.00 93.75 491 GLY A N 1
ATOM 3623 C CA . GLY A 1 491 ? -28.766 31.809 39.421 1.00 93.75 491 GLY A CA 1
ATOM 3624 C C . GLY A 1 491 ? -27.729 31.964 38.302 1.00 93.75 491 GLY A C 1
ATOM 3625 O O . GLY A 1 491 ? -27.075 32.999 38.230 1.00 93.75 491 GLY A O 1
ATOM 3626 N N . GLY A 1 492 ? -27.545 30.950 37.449 1.00 92.38 492 GLY A N 1
ATOM 3627 C CA . GLY A 1 492 ? -26.605 30.978 36.327 1.00 92.38 492 GLY A CA 1
ATOM 3628 C C . GLY A 1 492 ? -25.146 30.706 36.698 1.00 92.38 492 GLY A C 1
ATOM 3629 O O . GLY A 1 492 ? -24.289 30.762 35.820 1.00 92.38 492 GLY A O 1
ATOM 3630 N N . VAL A 1 493 ? -24.845 30.381 37.959 1.00 93.00 493 VAL A N 1
ATOM 3631 C CA . VAL A 1 493 ? -23.474 30.090 38.404 1.00 93.00 493 VAL A CA 1
ATOM 3632 C C . VAL A 1 493 ? -23.068 28.693 37.924 1.00 93.00 493 VAL A C 1
ATOM 3634 O O . VAL A 1 493 ? -23.780 27.731 38.242 1.00 93.00 493 VAL A O 1
ATOM 3637 N N . PRO A 1 494 ? -21.957 28.557 37.172 1.00 93.69 494 PRO A N 1
ATOM 3638 C CA . PRO A 1 494 ? -21.484 27.267 36.694 1.00 93.69 494 PRO A CA 1
ATOM 3639 C C . PRO A 1 494 ? -20.719 26.500 37.782 1.00 93.69 494 PRO A C 1
ATOM 3641 O O . PRO A 1 494 ? -19.918 27.066 38.524 1.00 93.69 494 PRO A O 1
ATOM 3644 N N . TYR A 1 495 ? -20.919 25.186 37.821 1.00 96.62 495 TYR A N 1
ATOM 3645 C CA . TYR A 1 495 ? -20.208 24.241 38.677 1.00 96.62 495 TYR A CA 1
ATOM 3646 C C . TYR A 1 495 ? -19.795 23.015 37.869 1.00 96.62 495 TYR A C 1
ATOM 3648 O O . TYR A 1 495 ? -20.441 22.661 36.884 1.00 96.62 495 TYR A O 1
ATOM 3656 N N . LEU A 1 496 ? -18.764 22.316 38.328 1.00 96.88 496 LEU A N 1
ATOM 3657 C CA . LEU A 1 496 ? -18.511 20.943 37.905 1.00 96.88 496 LEU A CA 1
ATOM 3658 C C . LEU A 1 496 ? -19.212 19.979 38.864 1.00 96.88 496 LEU A C 1
ATOM 3660 O O . LEU A 1 496 ? -19.135 20.156 40.078 1.00 96.88 496 LEU A O 1
ATOM 3664 N N . LEU A 1 497 ? -19.881 18.967 38.320 1.00 97.81 497 LEU A N 1
ATOM 3665 C CA . LEU A 1 497 ? -20.500 17.872 39.063 1.00 97.81 497 LEU A CA 1
ATOM 3666 C C . LEU A 1 497 ? -19.514 16.702 39.174 1.00 97.81 497 LEU A C 1
ATOM 3668 O O . LEU A 1 497 ? -18.930 16.310 38.169 1.00 97.81 497 LEU A O 1
ATOM 3672 N N . ALA A 1 498 ? -19.355 16.125 40.361 1.00 97.62 498 ALA A N 1
ATOM 3673 C CA . ALA A 1 498 ? -18.586 14.901 40.618 1.00 97.62 498 ALA A CA 1
ATOM 3674 C C . ALA A 1 498 ? -19.238 14.105 41.763 1.00 97.62 498 ALA A C 1
ATOM 3676 O O . ALA A 1 498 ? -20.204 14.586 42.353 1.00 97.62 498 ALA A O 1
ATOM 3677 N N . SER A 1 499 ? -18.748 12.905 42.094 1.00 97.94 499 SER A N 1
ATOM 3678 C CA . SER A 1 499 ? -19.269 12.144 43.244 1.00 97.94 499 SER A CA 1
ATOM 3679 C C . SER A 1 499 ? -18.953 12.847 44.568 1.00 97.94 499 SER A C 1
ATOM 3681 O O . SER A 1 499 ? -17.876 13.428 44.733 1.00 97.94 499 SER A O 1
ATOM 3683 N N . HIS A 1 500 ? -19.866 12.775 45.535 1.00 98.12 500 HIS A N 1
ATOM 3684 C CA . HIS A 1 500 ? -19.668 13.342 46.866 1.00 98.12 500 HIS A CA 1
ATOM 3685 C C . HIS A 1 500 ? -18.471 12.708 47.562 1.00 98.12 500 HIS A C 1
ATOM 3687 O O . HIS A 1 500 ? -17.606 13.437 48.039 1.00 98.12 500 HIS A O 1
ATOM 3693 N N . HIS A 1 501 ? -18.365 11.377 47.566 1.00 96.19 501 HIS A N 1
ATOM 3694 C CA . HIS A 1 501 ? -17.243 10.699 48.229 1.00 96.19 501 HIS A CA 1
ATOM 3695 C C . HIS A 1 501 ? -15.876 11.020 47.597 1.00 96.19 501 HIS A C 1
ATOM 3697 O O . HIS A 1 501 ? -14.845 10.770 48.211 1.00 96.19 501 HIS A O 1
ATOM 3703 N N . VAL A 1 502 ? -15.844 11.569 46.377 1.00 96.31 502 VAL A N 1
ATOM 3704 C CA . VAL A 1 502 ? -14.613 12.075 45.751 1.00 96.31 502 VAL A CA 1
ATOM 3705 C C . VAL A 1 502 ? -14.309 13.480 46.262 1.00 96.31 502 VAL A C 1
ATOM 3707 O O . VAL A 1 502 ? -13.196 13.755 46.696 1.00 96.31 502 VAL A O 1
ATOM 3710 N N . VAL A 1 503 ? -15.292 14.382 46.232 1.00 97.94 503 VAL A N 1
ATOM 3711 C CA . VAL A 1 503 ? -15.091 15.796 46.589 1.00 97.94 503 VAL A CA 1
ATOM 3712 C C . VAL A 1 503 ? -14.898 15.978 48.098 1.00 97.94 503 VAL A C 1
ATOM 3714 O O . VAL A 1 503 ? -13.982 16.684 48.512 1.00 97.94 503 VAL A O 1
ATOM 3717 N N . PHE A 1 504 ? -15.697 15.293 48.915 1.00 97.56 504 PHE A N 1
ATOM 3718 C CA . PHE A 1 504 ? -15.710 15.393 50.381 1.00 97.56 504 PHE A CA 1
ATOM 3719 C C . PHE A 1 504 ? -15.053 14.198 51.096 1.00 97.56 504 PHE A C 1
ATOM 3721 O O . PHE A 1 504 ? -14.910 14.203 52.319 1.00 97.56 504 PHE A O 1
ATOM 3728 N N . GLY A 1 505 ? -14.566 13.215 50.333 1.00 94.38 505 GLY A N 1
ATOM 3729 C CA . GLY A 1 505 ? -13.912 12.023 50.863 1.00 94.38 505 GLY A CA 1
ATOM 3730 C C . GLY A 1 505 ? -12.762 12.310 51.823 1.00 94.38 505 GLY A C 1
ATOM 3731 O O . GLY A 1 505 ? -12.042 13.305 51.696 1.00 94.38 505 GLY A O 1
ATOM 3732 N N . ALA A 1 506 ? -12.563 11.391 52.770 1.00 92.69 506 ALA A N 1
ATOM 3733 C CA . ALA A 1 506 ? -11.530 11.476 53.807 1.00 92.69 506 ALA A CA 1
ATOM 3734 C C . ALA A 1 506 ? -11.612 12.755 54.671 1.00 92.69 506 ALA A C 1
ATOM 3736 O O . ALA A 1 506 ? -10.602 13.228 55.196 1.00 92.69 506 ALA A O 1
ATOM 3737 N N . GLY A 1 507 ? -12.821 13.305 54.841 1.00 94.44 507 GLY A N 1
ATOM 3738 C CA . GLY A 1 507 ? -13.081 14.458 55.704 1.00 94.44 507 GLY A CA 1
ATOM 3739 C C . GLY A 1 507 ? -12.709 15.804 55.080 1.00 94.44 507 GLY A C 1
ATOM 3740 O O . GLY A 1 507 ? -12.387 16.746 55.807 1.00 94.44 507 GLY A O 1
ATOM 3741 N N . ALA A 1 508 ? -12.705 15.903 53.748 1.00 96.12 508 ALA A N 1
ATOM 3742 C CA . ALA A 1 508 ? -12.683 17.202 53.083 1.00 96.12 508 ALA A CA 1
ATOM 3743 C C . ALA A 1 508 ? -13.988 17.967 53.369 1.00 96.12 508 ALA A C 1
ATOM 3745 O O . ALA A 1 508 ? -15.039 17.371 53.602 1.00 96.12 508 ALA A O 1
ATOM 3746 N N . GLN A 1 509 ? -13.913 19.294 53.385 1.00 97.31 509 GLN A N 1
ATOM 3747 C CA . GLN A 1 509 ? -15.009 20.181 53.780 1.00 97.31 509 GLN A CA 1
ATOM 3748 C C . GLN A 1 509 ? -15.376 21.171 52.672 1.00 97.31 509 GLN A C 1
ATOM 3750 O O . GLN A 1 509 ? -14.636 21.372 51.709 1.00 97.31 509 GLN A O 1
ATOM 3755 N N . GLU A 1 510 ? -16.532 21.823 52.808 1.00 97.75 510 GLU A N 1
ATOM 3756 C CA . GLU A 1 510 ? -16.883 22.949 51.942 1.00 97.75 510 GLU A CA 1
ATOM 3757 C C . GLU A 1 510 ? -15.796 24.037 52.014 1.00 97.75 510 GLU A C 1
ATOM 3759 O O . GLU A 1 510 ? -15.307 24.394 53.084 1.00 97.75 510 GLU A O 1
ATOM 3764 N N . GLY A 1 511 ? -15.402 24.558 50.854 1.00 96.88 511 GLY A N 1
ATOM 3765 C CA . GLY A 1 511 ? -14.335 25.542 50.694 1.00 96.88 511 GLY A CA 1
ATOM 3766 C C . GLY A 1 511 ? -12.947 24.942 50.457 1.00 96.88 511 GLY A C 1
ATOM 3767 O O . GLY A 1 511 ? -12.069 25.673 49.968 1.00 96.88 511 GLY A O 1
ATOM 3768 N N . ASP A 1 512 ? -12.755 23.644 50.730 1.00 97.81 512 ASP A N 1
ATOM 3769 C CA . ASP A 1 512 ? -11.503 22.944 50.445 1.00 97.81 512 ASP A CA 1
ATOM 3770 C C . ASP A 1 512 ? -11.191 22.981 48.950 1.00 97.81 512 ASP A C 1
ATOM 3772 O O . ASP A 1 512 ? -12.071 22.988 48.085 1.00 97.81 512 ASP A O 1
ATOM 3776 N N . THR A 1 513 ? -9.899 23.042 48.639 1.00 96.81 513 THR A N 1
ATOM 3777 C CA . THR A 1 513 ? -9.444 23.106 47.250 1.00 96.81 513 THR A CA 1
ATOM 3778 C C . THR A 1 513 ? -9.680 21.765 46.559 1.00 96.81 513 THR A C 1
ATOM 3780 O O . THR A 1 513 ? -9.590 20.706 47.175 1.00 96.81 513 THR A O 1
ATOM 3783 N N . VAL A 1 514 ? -9.980 21.820 45.267 1.00 96.62 514 VAL A N 1
ATOM 3784 C CA . VAL A 1 514 ? -9.974 20.666 44.369 1.00 96.62 514 VAL A CA 1
ATOM 3785 C C . VAL A 1 514 ? -8.957 20.954 43.274 1.00 96.62 514 VAL A C 1
ATOM 3787 O O . VAL A 1 514 ? -8.900 22.069 42.741 1.00 96.62 514 VAL A O 1
ATOM 3790 N N . TRP A 1 515 ? -8.138 19.964 42.944 1.00 95.31 515 TRP A N 1
ATOM 3791 C CA . TRP A 1 515 ? -7.121 20.072 41.906 1.00 95.31 515 TRP A CA 1
ATOM 3792 C C . TRP A 1 515 ? -7.503 19.200 40.719 1.00 95.31 515 TRP A C 1
ATOM 3794 O O . TRP A 1 515 ? -8.039 18.110 40.888 1.00 95.31 515 TRP A O 1
ATOM 3804 N N . ALA A 1 516 ? -7.198 19.682 39.521 1.00 94.19 516 ALA A N 1
ATOM 3805 C CA . ALA A 1 516 ? -7.220 18.908 38.298 1.00 94.19 516 ALA A CA 1
ATOM 3806 C C . ALA A 1 516 ? -5.848 18.266 38.071 1.00 94.19 516 ALA A C 1
ATOM 3808 O O . ALA A 1 516 ? -4.807 18.912 38.227 1.00 94.19 516 ALA A O 1
ATOM 3809 N N . LEU A 1 517 ? -5.857 17.006 37.654 1.00 90.88 517 LEU A N 1
ATOM 3810 C CA . LEU A 1 517 ? -4.660 16.258 37.297 1.00 90.88 517 LEU A CA 1
ATOM 3811 C C . LEU A 1 517 ? -4.536 16.202 35.769 1.00 90.88 517 LEU A C 1
ATOM 3813 O O . LEU A 1 517 ? -5.530 15.912 35.096 1.00 90.88 517 LEU A O 1
ATOM 3817 N N . PRO A 1 518 ? -3.345 16.449 35.195 1.00 84.00 518 PRO A N 1
ATOM 3818 C CA . PRO A 1 518 ? -3.158 16.268 33.767 1.00 84.00 518 PRO A CA 1
ATOM 3819 C C . PRO A 1 518 ? -3.342 14.792 33.383 1.00 84.00 518 PRO A C 1
ATOM 3821 O O . PRO A 1 518 ? -3.112 13.905 34.211 1.00 84.00 518 PRO A O 1
ATOM 3824 N N . PRO A 1 519 ? -3.709 14.498 32.121 1.00 74.75 519 PRO A N 1
ATOM 3825 C CA . PRO A 1 519 ? -4.006 13.135 31.676 1.00 74.75 519 PRO A CA 1
ATOM 3826 C C . PRO A 1 519 ? -2.902 12.122 32.003 1.00 74.75 519 PRO A C 1
ATOM 3828 O O . PRO A 1 519 ? -3.198 10.983 32.355 1.00 74.75 519 PRO A O 1
ATOM 3831 N N . THR A 1 520 ? -1.641 12.557 31.950 1.00 73.44 520 THR A N 1
ATOM 3832 C CA . THR A 1 520 ? -0.443 11.730 32.141 1.00 73.44 520 THR A CA 1
ATOM 3833 C C . THR A 1 520 ? 0.065 11.663 33.582 1.00 73.44 520 THR A C 1
ATOM 3835 O O . THR A 1 520 ? 1.036 10.954 33.828 1.00 73.44 520 THR A O 1
ATOM 3838 N N . ALA A 1 521 ? -0.515 12.411 34.528 1.00 74.31 521 ALA A N 1
ATOM 3839 C CA . ALA A 1 521 ? -0.009 12.438 35.901 1.00 74.31 521 ALA A CA 1
ATOM 3840 C C . ALA A 1 521 ? -0.325 11.137 36.647 1.00 74.31 521 ALA A C 1
ATOM 3842 O O . ALA A 1 521 ? -1.442 10.618 36.563 1.00 74.31 521 ALA A O 1
ATOM 3843 N N . ASP A 1 522 ? 0.631 10.647 37.429 1.00 68.31 522 ASP A N 1
ATOM 3844 C CA . ASP A 1 522 ? 0.356 9.651 38.462 1.00 68.31 522 ASP A CA 1
ATOM 3845 C C . ASP A 1 522 ? -0.537 10.306 39.539 1.00 68.31 522 ASP A C 1
ATOM 3847 O O . ASP A 1 522 ? -0.209 11.407 39.991 1.00 68.31 522 ASP A O 1
ATOM 3851 N N . PRO A 1 523 ? -1.673 9.700 39.946 1.00 61.47 523 PRO A N 1
ATOM 3852 C CA . PRO A 1 523 ? -2.474 10.205 41.064 1.00 61.47 523 PRO A CA 1
ATOM 3853 C C . PRO A 1 523 ? -1.668 10.463 42.349 1.00 61.47 523 PRO A C 1
ATOM 3855 O O . PRO A 1 523 ? -2.078 11.292 43.158 1.00 61.47 523 PRO A O 1
ATOM 3858 N N . GLY A 1 524 ? -0.549 9.755 42.542 1.00 62.78 524 GLY A N 1
ATOM 3859 C CA . GLY A 1 524 ? 0.330 9.887 43.702 1.00 62.78 524 GLY A CA 1
ATOM 3860 C C . GLY A 1 524 ? 1.357 11.022 43.629 1.00 62.78 524 GLY A C 1
ATOM 3861 O O . GLY A 1 524 ? 2.048 11.241 44.623 1.00 62.78 524 GLY A O 1
ATOM 3862 N N . ASP A 1 525 ? 1.476 11.740 42.504 1.00 65.56 525 ASP A N 1
ATOM 3863 C CA . ASP A 1 525 ? 2.435 12.842 42.338 1.00 65.56 525 ASP A CA 1
ATOM 3864 C C . ASP A 1 525 ? 1.740 14.221 42.415 1.00 65.56 525 ASP A C 1
ATOM 3866 O O . ASP A 1 525 ? 1.238 14.741 41.410 1.00 65.56 525 ASP A O 1
ATOM 3870 N N . PRO A 1 526 ? 1.710 14.862 43.600 1.00 56.62 526 PRO A N 1
ATOM 3871 C CA . PRO A 1 526 ? 1.052 16.151 43.788 1.00 56.62 526 PRO A CA 1
ATOM 3872 C C . PRO A 1 526 ? 1.755 17.310 43.063 1.00 56.62 526 PRO A C 1
ATOM 3874 O O . PRO A 1 526 ? 1.159 18.379 42.925 1.00 56.62 526 PRO A O 1
ATOM 3877 N N . GLY A 1 527 ? 2.991 17.131 42.574 1.00 67.00 527 GLY A N 1
ATOM 3878 C CA . GLY A 1 527 ? 3.770 18.189 41.923 1.00 67.00 527 GLY A CA 1
ATOM 3879 C C . GLY A 1 527 ? 3.208 18.657 40.576 1.00 67.00 527 GLY A C 1
ATOM 3880 O O . GLY A 1 527 ? 3.589 19.721 40.089 1.00 67.00 527 GLY A O 1
ATOM 3881 N N . VAL A 1 528 ? 2.286 17.893 39.982 1.00 79.88 528 VAL A N 1
ATOM 3882 C CA . VAL A 1 528 ? 1.723 18.156 38.645 1.00 79.88 528 VAL A CA 1
ATOM 3883 C C . VAL A 1 528 ? 0.260 18.636 38.704 1.00 79.88 528 VAL A C 1
ATOM 3885 O O . VAL A 1 528 ? -0.362 18.903 37.673 1.00 79.88 528 VAL A O 1
ATOM 3888 N N . ALA A 1 529 ? -0.312 18.760 39.904 1.00 88.06 529 ALA A N 1
ATOM 3889 C CA . ALA A 1 529 ? -1.712 19.113 40.106 1.00 88.06 529 ALA A CA 1
ATOM 3890 C C . ALA A 1 529 ? -1.958 20.617 39.884 1.00 88.06 529 ALA A C 1
ATOM 3892 O O . ALA A 1 529 ? -1.285 21.477 40.450 1.00 88.06 529 ALA A O 1
ATOM 3893 N N . THR A 1 530 ? -2.960 20.955 39.074 1.00 92.19 530 THR A N 1
ATOM 3894 C CA . THR A 1 530 ? -3.371 22.344 38.836 1.00 92.19 530 THR A CA 1
ATOM 3895 C C . THR A 1 530 ? -4.608 22.651 39.655 1.00 92.19 530 THR A C 1
ATOM 3897 O O . THR A 1 530 ? -5.589 21.916 39.594 1.00 92.19 530 THR A O 1
ATOM 3900 N N . ARG A 1 531 ? -4.604 23.753 40.402 1.00 93.56 531 ARG A N 1
ATOM 3901 C CA . ARG A 1 531 ? -5.785 24.173 41.156 1.00 93.56 531 ARG A CA 1
ATOM 3902 C C . ARG A 1 531 ? -6.979 24.390 40.211 1.00 93.56 531 ARG A C 1
ATOM 3904 O O . ARG A 1 531 ? -6.888 25.159 39.257 1.00 93.56 531 ARG A O 1
ATOM 3911 N N . LEU A 1 532 ? -8.077 23.682 40.471 1.00 94.62 532 LEU A N 1
ATOM 3912 C CA . LEU A 1 532 ? -9.283 23.695 39.638 1.00 94.62 532 LEU A CA 1
ATOM 3913 C C . LEU A 1 532 ? -10.334 24.654 40.196 1.00 94.62 532 LEU A C 1
ATOM 3915 O O . LEU A 1 532 ? -10.920 25.451 39.456 1.00 94.62 532 LEU A O 1
ATOM 3919 N N . GLY A 1 533 ? -10.573 24.542 41.499 1.00 95.62 533 GLY A N 1
ATOM 3920 C CA . GLY A 1 533 ? -11.694 25.179 42.160 1.00 95.62 533 GLY A CA 1
ATOM 3921 C C . GLY A 1 533 ? -11.793 24.817 43.635 1.00 95.62 533 GLY A C 1
ATOM 3922 O O . GLY A 1 533 ? -10.816 24.392 44.259 1.00 95.62 533 GLY A O 1
ATOM 3923 N N . ARG A 1 534 ? -12.994 24.973 44.190 1.00 97.50 534 ARG A N 1
ATOM 3924 C CA . ARG A 1 534 ? -13.316 24.655 45.584 1.00 97.50 534 ARG A CA 1
ATOM 3925 C C . ARG A 1 534 ? -14.540 23.759 45.679 1.00 97.50 534 ARG A C 1
ATOM 3927 O O . ARG A 1 534 ? -15.512 23.960 44.951 1.00 97.50 534 ARG A O 1
ATOM 3934 N N . ALA A 1 535 ? -14.509 22.811 46.606 1.00 98.00 535 ALA A N 1
ATOM 3935 C CA . ALA A 1 535 ? -15.690 22.065 47.011 1.00 98.00 535 ALA A CA 1
ATOM 3936 C C . ALA A 1 535 ? -16.740 23.044 47.555 1.00 98.00 535 ALA A C 1
ATOM 3938 O O . ALA A 1 535 ? -16.395 23.932 48.334 1.00 98.00 535 ALA A O 1
ATOM 3939 N N . ARG A 1 536 ? -18.003 22.924 47.140 1.00 95.81 536 ARG A N 1
ATOM 3940 C CA . ARG A 1 536 ? -19.092 23.775 47.650 1.00 95.81 536 ARG A CA 1
ATOM 3941 C C . ARG A 1 536 ? -20.129 22.958 48.388 1.00 95.81 536 ARG A C 1
ATOM 3943 O O . ARG A 1 536 ? -20.012 22.757 49.584 1.00 95.81 536 ARG A O 1
ATOM 3950 N N . ARG A 1 537 ? -21.108 22.435 47.659 1.00 94.94 537 ARG A N 1
ATOM 3951 C CA . ARG A 1 537 ? -22.221 21.662 48.213 1.00 94.94 537 ARG A CA 1
ATOM 3952 C C . ARG A 1 537 ? -22.227 20.257 47.646 1.00 94.94 537 ARG A C 1
ATOM 3954 O O . ARG A 1 537 ? -21.835 20.065 46.498 1.00 94.94 537 ARG A O 1
ATOM 3961 N N . GLY A 1 538 ? -22.734 19.303 48.405 1.00 96.44 538 GLY A N 1
ATOM 3962 C CA . GLY A 1 538 ? -23.002 17.959 47.919 1.00 96.44 538 GLY A CA 1
ATOM 3963 C C . GLY A 1 538 ? -24.076 17.276 48.745 1.00 96.44 538 GLY A C 1
ATOM 3964 O O . GLY A 1 538 ? -24.522 17.806 49.761 1.00 96.44 538 GLY A O 1
ATOM 3965 N N . HIS A 1 539 ? -24.495 16.111 48.276 1.00 97.44 539 HIS A N 1
ATOM 3966 C CA . HIS A 1 539 ? -25.403 15.228 48.977 1.00 97.44 539 HIS A CA 1
ATOM 3967 C C . HIS A 1 539 ? -24.902 13.789 48.854 1.00 97.44 539 HIS A C 1
ATOM 3969 O O . HIS A 1 539 ? -24.561 13.336 47.759 1.00 97.44 539 HIS A O 1
ATOM 3975 N N . LEU A 1 540 ? -24.869 13.098 49.991 1.00 96.75 540 LEU A N 1
ATOM 3976 C CA . LEU A 1 540 ? -24.623 11.667 50.105 1.00 96.75 540 LEU A CA 1
ATOM 3977 C C . LEU A 1 540 ? -25.727 11.085 50.985 1.00 96.75 540 LEU A C 1
ATOM 3979 O O . LEU A 1 540 ? -25.724 11.297 52.199 1.00 96.75 540 LEU A O 1
ATOM 3983 N N . GLY A 1 541 ? -26.701 10.414 50.380 1.00 96.75 541 GLY A N 1
ATOM 3984 C CA . GLY A 1 541 ? -27.866 9.954 51.126 1.00 96.75 541 GLY A CA 1
ATOM 3985 C C . GLY A 1 541 ? -29.102 9.699 50.279 1.00 96.75 541 GLY A C 1
ATOM 3986 O O . GLY A 1 541 ? -29.056 9.696 49.050 1.00 96.75 541 GLY A O 1
ATOM 3987 N N . LEU A 1 542 ? -30.210 9.445 50.976 1.00 97.12 542 LEU A N 1
ATOM 3988 C CA . LEU A 1 542 ? -31.514 9.178 50.378 1.00 97.12 542 LEU A CA 1
ATOM 3989 C C . LEU A 1 542 ? -32.234 10.483 50.033 1.00 97.12 542 LEU A C 1
ATOM 3991 O O . LEU A 1 542 ? -32.305 11.396 50.857 1.00 97.12 542 LEU A O 1
ATOM 3995 N N . VAL A 1 543 ? -32.833 10.524 48.846 1.00 97.06 543 VAL A N 1
ATOM 3996 C CA . VAL A 1 543 ? -33.696 11.608 48.379 1.00 97.06 543 VAL A CA 1
ATOM 3997 C C . VAL A 1 543 ? -34.988 11.037 47.805 1.00 97.06 543 VAL A C 1
ATOM 3999 O O . VAL A 1 543 ? -34.994 9.978 47.179 1.00 97.06 543 VAL A O 1
ATOM 4002 N N . GLU A 1 544 ? -36.082 11.760 48.015 1.00 97.44 544 GLU A N 1
ATOM 4003 C CA . GLU A 1 544 ? -37.369 11.468 47.387 1.00 97.44 544 GLU A CA 1
ATOM 4004 C C . GLU A 1 544 ? -37.450 12.209 46.053 1.00 97.44 544 GLU A C 1
ATOM 4006 O O . GLU A 1 544 ? -37.338 13.437 46.008 1.00 97.44 544 GLU A O 1
ATOM 4011 N N . PHE A 1 545 ? -37.659 11.475 44.964 1.00 96.06 545 PHE A N 1
ATOM 4012 C CA . PHE A 1 545 ? -37.838 12.040 43.632 1.00 96.06 545 PHE A CA 1
ATOM 4013 C C . PHE A 1 545 ? -38.966 11.311 42.911 1.00 96.06 545 PHE A C 1
ATOM 4015 O O . PHE A 1 545 ? -38.989 10.089 42.861 1.00 96.06 545 PHE A O 1
ATOM 4022 N N . ALA A 1 546 ? -39.934 12.065 42.386 1.00 94.31 546 ALA A N 1
ATOM 4023 C CA . ALA A 1 546 ? -41.111 11.519 41.702 1.00 94.31 546 ALA A CA 1
ATOM 4024 C C . ALA A 1 546 ? -41.903 10.448 42.499 1.00 94.31 546 ALA A C 1
ATOM 4026 O O . ALA A 1 546 ? -42.627 9.650 41.912 1.00 94.31 546 ALA A O 1
ATOM 4027 N N . GLY A 1 547 ? -41.821 10.466 43.837 1.00 94.00 547 GLY A N 1
ATOM 4028 C CA . GLY A 1 547 ? -42.480 9.488 44.713 1.00 94.00 547 GLY A CA 1
ATOM 4029 C C . GLY A 1 547 ? -41.674 8.210 44.965 1.00 94.00 547 GLY A C 1
ATOM 4030 O O . GLY A 1 547 ? -42.206 7.280 45.567 1.00 94.00 547 GLY A O 1
ATOM 4031 N N . GLU A 1 548 ? -40.417 8.167 44.522 1.00 94.12 548 GLU A N 1
ATOM 4032 C CA . GLU A 1 548 ? -39.488 7.069 44.759 1.00 94.12 548 GLU A CA 1
ATOM 4033 C C . GLU A 1 548 ? -38.296 7.527 45.608 1.00 94.12 548 GLU A C 1
ATOM 4035 O O . GLU A 1 548 ? -37.730 8.607 45.407 1.00 94.12 548 GLU A O 1
ATOM 4040 N N . THR A 1 549 ? -37.877 6.667 46.537 1.00 95.44 549 THR A N 1
ATOM 4041 C CA . THR A 1 549 ? -36.647 6.857 47.304 1.00 95.44 549 THR A CA 1
ATOM 4042 C C . THR A 1 549 ? -35.454 6.375 46.484 1.00 95.44 549 THR A C 1
ATOM 4044 O O . THR A 1 549 ? -35.349 5.191 46.158 1.00 95.44 549 THR A O 1
ATOM 4047 N N . CYS A 1 550 ? -34.497 7.260 46.228 1.00 95.31 550 CYS A N 1
ATOM 4048 C CA . CYS A 1 550 ? -33.237 6.915 45.576 1.00 95.31 550 CYS A CA 1
ATOM 4049 C C . CYS A 1 550 ? -32.051 7.419 46.396 1.00 95.31 550 CYS A C 1
ATOM 4051 O O . CYS A 1 550 ? -32.147 8.396 47.136 1.00 95.31 550 CYS A O 1
ATOM 4053 N N . PHE A 1 551 ? -30.918 6.735 46.290 1.00 96.75 551 PHE A N 1
ATOM 4054 C CA . PHE A 1 551 ? -29.673 7.198 46.890 1.00 96.75 551 PHE A CA 1
ATOM 4055 C C . PHE A 1 551 ? -28.872 8.022 45.885 1.00 96.75 551 PHE A C 1
ATOM 4057 O O . PHE A 1 551 ? -28.692 7.605 44.738 1.00 96.75 551 PHE A O 1
ATOM 4064 N N . VAL A 1 552 ? -28.380 9.180 46.314 1.00 97.56 552 VAL A N 1
ATOM 4065 C CA . VAL A 1 552 ? -27.542 10.058 45.495 1.00 97.56 552 VAL A CA 1
ATOM 4066 C C . VAL A 1 552 ? -26.192 10.274 46.165 1.00 97.56 552 VAL A C 1
ATOM 4068 O O . VAL A 1 552 ? -26.092 10.411 47.384 1.00 97.56 552 VAL A O 1
ATOM 4071 N N . ASP A 1 553 ? -25.160 10.309 45.331 1.00 97.69 553 ASP A N 1
ATOM 4072 C CA . ASP A 1 553 ? -23.769 10.540 45.704 1.00 97.69 553 ASP A CA 1
ATOM 4073 C C . ASP A 1 553 ? -23.186 11.557 44.722 1.00 97.69 553 ASP A C 1
ATOM 4075 O O . ASP A 1 553 ? -22.656 11.206 43.664 1.00 97.69 553 ASP A O 1
ATOM 4079 N N . GLY A 1 554 ? -23.328 12.842 45.043 1.00 97.94 554 GLY A N 1
ATOM 4080 C CA . GLY A 1 554 ? -22.822 13.895 44.174 1.00 97.94 554 GLY A CA 1
ATOM 4081 C C . GLY A 1 554 ? -22.546 15.218 44.868 1.00 97.94 554 GLY A C 1
ATOM 4082 O O . GLY A 1 554 ? -23.143 15.574 45.880 1.00 97.94 554 GLY A O 1
ATOM 4083 N N . ALA A 1 555 ? -21.606 15.959 44.303 1.00 98.50 555 ALA A N 1
ATOM 4084 C CA . ALA A 1 555 ? -21.090 17.207 44.823 1.00 98.50 555 ALA A CA 1
ATOM 4085 C C . ALA A 1 555 ? -20.736 18.176 43.697 1.00 98.50 555 ALA A C 1
ATOM 4087 O O . ALA A 1 555 ? -20.456 17.787 42.562 1.00 98.50 555 ALA A O 1
ATOM 4088 N N . LEU A 1 556 ? -20.744 19.459 44.041 1.00 98.50 556 LEU A N 1
ATOM 4089 C CA . LEU A 1 556 ? -20.417 20.563 43.160 1.00 98.50 556 LEU A CA 1
ATOM 4090 C C . LEU A 1 556 ? -19.063 21.162 43.516 1.00 98.50 556 LEU A C 1
ATOM 4092 O O . LEU A 1 556 ? -18.768 21.451 44.680 1.00 98.50 556 LEU A O 1
ATOM 4096 N N . ILE A 1 557 ? -18.289 21.428 42.474 1.00 98.25 557 ILE A N 1
ATOM 4097 C CA . ILE A 1 557 ? -17.012 22.124 42.530 1.00 98.25 557 ILE A CA 1
ATOM 4098 C C . ILE A 1 557 ? -17.204 23.469 41.836 1.00 98.25 557 ILE A C 1
ATOM 4100 O O . ILE A 1 557 ? -17.559 23.530 40.657 1.00 98.25 557 ILE A O 1
ATOM 4104 N N . GLU A 1 558 ? -16.984 24.555 42.565 1.00 96.56 558 GLU A N 1
ATOM 4105 C CA . GLU A 1 558 ? -16.964 25.900 41.995 1.00 96.56 558 GLU A CA 1
ATOM 4106 C C . GLU A 1 558 ? -15.593 26.180 41.400 1.00 96.56 558 GLU A C 1
ATOM 4108 O O . GLU A 1 558 ? -14.571 26.005 42.061 1.00 96.56 558 GLU A O 1
ATOM 4113 N N . LEU A 1 559 ? -15.577 26.598 40.141 1.00 92.75 559 LEU A N 1
ATOM 4114 C CA . LEU A 1 559 ? -14.358 26.864 39.392 1.00 92.75 559 LEU A CA 1
ATOM 4115 C C . LEU A 1 559 ? -13.701 28.172 39.854 1.00 92.75 559 LEU A C 1
ATOM 4117 O O . LEU A 1 559 ? -14.368 29.197 39.948 1.00 92.75 559 LEU A O 1
ATOM 4121 N N . ASP A 1 560 ? -12.382 28.153 40.073 1.00 89.75 560 ASP A N 1
ATOM 4122 C CA . ASP A 1 560 ? -11.606 29.385 40.295 1.00 89.75 560 ASP A CA 1
ATOM 4123 C C . ASP A 1 560 ? -11.562 30.254 39.008 1.00 89.75 560 ASP A C 1
ATOM 4125 O O . ASP A 1 560 ? -11.944 29.806 37.921 1.00 89.75 560 ASP A O 1
ATOM 4129 N N . ASP A 1 561 ? -11.086 31.499 39.090 1.00 81.69 561 ASP A N 1
ATOM 4130 C CA . ASP A 1 561 ? -10.965 32.367 37.908 1.00 81.69 561 ASP A CA 1
ATOM 4131 C C . ASP A 1 561 ? -9.919 31.835 36.897 1.00 81.69 561 ASP A C 1
ATOM 4133 O O . ASP A 1 561 ? -8.966 31.129 37.231 1.00 81.69 561 ASP A O 1
ATOM 4137 N N . ALA A 1 562 ? -10.131 32.134 35.618 1.00 68.88 562 ALA A N 1
ATOM 4138 C CA . ALA A 1 562 ? -9.547 31.443 34.475 1.00 68.88 562 ALA A CA 1
ATOM 4139 C C . ALA A 1 562 ? -8.198 32.002 33.980 1.00 68.88 562 ALA A C 1
ATOM 4141 O O . ALA A 1 562 ? -7.667 31.453 33.011 1.00 68.88 562 ALA A O 1
ATOM 4142 N N . ALA A 1 563 ? -7.671 33.085 34.567 1.00 70.75 563 ALA A N 1
ATOM 4143 C CA . ALA A 1 563 ? -6.547 33.842 33.998 1.00 70.75 563 ALA A CA 1
ATOM 4144 C C . ALA A 1 563 ? -5.262 33.007 33.815 1.00 70.75 563 ALA A C 1
ATOM 4146 O O . ALA A 1 563 ? -4.638 33.094 32.759 1.00 70.75 563 ALA A O 1
ATOM 4147 N N . ASP A 1 564 ? -4.950 32.118 34.764 1.00 79.50 564 ASP A N 1
ATOM 4148 C CA . ASP A 1 564 ? -3.663 31.402 34.809 1.00 79.50 564 ASP A CA 1
ATOM 4149 C C . ASP A 1 564 ? -3.776 29.891 34.539 1.00 79.50 564 ASP A C 1
ATOM 4151 O O . ASP A 1 564 ? -2.889 29.106 34.881 1.00 79.50 564 ASP A O 1
ATOM 4155 N N . ARG A 1 565 ? -4.876 29.435 33.923 1.00 87.69 565 ARG A N 1
ATOM 4156 C CA . ARG A 1 565 ? -5.058 28.000 33.657 1.00 87.69 565 ARG A CA 1
ATOM 4157 C C . ARG A 1 565 ? -4.121 27.507 32.545 1.00 87.69 565 ARG A C 1
ATOM 4159 O O . ARG A 1 565 ? -4.101 28.091 31.451 1.00 87.69 565 ARG A O 1
ATOM 4166 N N . PRO A 1 566 ? -3.425 26.373 32.746 1.00 87.31 566 PRO A N 1
ATOM 4167 C CA . PRO A 1 566 ? -2.628 25.758 31.697 1.00 87.31 566 PRO A CA 1
ATOM 4168 C C . PRO A 1 566 ? -3.516 25.366 30.511 1.00 87.31 566 PRO A C 1
ATOM 4170 O O . PRO A 1 566 ? -4.718 25.128 30.656 1.00 87.31 566 PRO A O 1
ATOM 4173 N N . ALA A 1 567 ? -2.920 25.317 29.316 1.00 81.25 567 ALA A N 1
ATOM 4174 C CA . ALA A 1 567 ? -3.648 25.099 28.065 1.00 81.25 567 ALA A CA 1
ATOM 4175 C C . ALA A 1 567 ? -4.514 23.830 28.097 1.00 81.25 567 ALA A C 1
ATOM 4177 O O . ALA A 1 567 ? -5.690 23.907 27.761 1.00 81.25 567 ALA A O 1
ATOM 4178 N N . TRP A 1 568 ? -3.973 22.715 28.598 1.00 83.44 568 TRP A N 1
ATOM 4179 C CA . TRP A 1 568 ? -4.694 21.443 28.696 1.00 83.44 568 TRP A CA 1
ATOM 4180 C C . TRP A 1 568 ? -5.961 21.537 29.562 1.00 83.44 568 TRP A C 1
ATOM 4182 O O . TRP A 1 568 ? -6.974 20.928 29.236 1.00 83.44 568 TRP A O 1
ATOM 4192 N N . LEU A 1 569 ? -5.931 22.316 30.651 1.00 87.94 569 LEU A N 1
ATOM 4193 C CA . LEU A 1 569 ? -7.079 22.454 31.546 1.00 87.94 569 LEU A CA 1
ATOM 4194 C C . LEU A 1 569 ? -8.132 23.377 30.941 1.00 87.94 569 LEU A C 1
ATOM 4196 O O . LEU A 1 569 ? -9.323 23.097 31.038 1.00 87.94 569 LEU A O 1
ATOM 4200 N N . ARG A 1 570 ? -7.704 24.473 30.299 1.00 86.19 570 ARG A N 1
ATOM 4201 C CA . ARG A 1 570 ? -8.627 25.342 29.551 1.00 86.19 570 ARG A CA 1
ATOM 4202 C C . ARG A 1 570 ? -9.379 24.533 28.510 1.00 86.19 570 ARG A C 1
ATOM 4204 O O . ARG A 1 570 ? -10.595 24.612 28.452 1.00 86.19 570 ARG A O 1
ATOM 4211 N N . GLU A 1 571 ? -8.643 23.726 27.769 1.00 78.69 571 GLU A N 1
ATOM 4212 C CA . GLU A 1 571 ? -9.169 22.881 26.715 1.00 78.69 571 GLU A CA 1
ATOM 4213 C C . GLU A 1 571 ? -10.132 21.801 27.243 1.00 78.69 571 GLU A C 1
ATOM 4215 O O . GLU A 1 571 ? -11.229 21.648 26.714 1.00 78.69 571 GLU A O 1
ATOM 4220 N N . ALA A 1 572 ? -9.788 21.127 28.349 1.00 83.75 572 ALA A N 1
ATOM 4221 C CA . ALA A 1 572 ? -10.685 20.177 29.009 1.00 83.75 572 ALA A CA 1
ATOM 4222 C C . ALA A 1 572 ? -11.998 20.836 29.475 1.00 83.75 572 ALA A C 1
ATOM 4224 O O . ALA A 1 572 ? -13.068 20.243 29.362 1.00 83.75 572 ALA A O 1
ATOM 4225 N N . LEU A 1 573 ? -11.935 22.075 29.972 1.00 87.06 573 LEU A N 1
ATOM 4226 C CA . LEU A 1 573 ? -13.113 22.824 30.419 1.00 87.06 573 LEU A CA 1
ATOM 4227 C C . LEU A 1 573 ? -13.954 23.373 29.259 1.00 87.06 573 LEU A C 1
ATOM 4229 O O . LEU A 1 573 ? -15.170 23.481 29.405 1.00 87.06 573 LEU A O 1
ATOM 4233 N N . THR A 1 574 ? -13.341 23.701 28.119 1.00 82.44 574 THR A N 1
ATOM 4234 C CA . THR A 1 574 ? -14.050 24.162 26.912 1.00 82.44 574 THR A CA 1
ATOM 4235 C C . THR A 1 574 ? -14.568 23.029 26.030 1.00 82.44 574 THR A C 1
ATOM 4237 O O . THR A 1 574 ? -15.257 23.309 25.052 1.00 82.44 574 THR A O 1
ATOM 4240 N N . GLY A 1 575 ? -14.252 21.774 26.362 1.00 74.12 575 GLY A N 1
ATOM 4241 C CA . GLY A 1 575 ? -14.732 20.600 25.641 1.00 74.12 575 GLY A CA 1
ATOM 4242 C C . GLY A 1 575 ? -16.259 20.459 25.647 1.00 74.12 575 GLY A C 1
ATOM 4243 O O . GLY A 1 575 ? -16.979 21.144 26.375 1.00 74.12 575 GLY A O 1
ATOM 4244 N N . ALA A 1 576 ? -16.763 19.544 24.819 1.00 76.31 576 ALA A N 1
ATOM 4245 C CA . ALA A 1 576 ? -18.191 19.269 24.711 1.00 76.31 576 ALA A CA 1
ATOM 4246 C C . ALA A 1 576 ? -18.678 18.444 25.910 1.00 76.31 576 ALA A C 1
ATOM 4248 O O . ALA A 1 576 ? -18.447 17.242 25.964 1.00 76.31 576 ALA A O 1
ATOM 4249 N N . TRP A 1 577 ? -19.366 19.075 26.858 1.00 87.75 577 TRP A N 1
ATOM 4250 C CA . TRP A 1 577 ? -20.025 18.399 27.976 1.00 87.75 577 TRP A CA 1
ATOM 4251 C C . TRP A 1 577 ? -21.472 18.002 27.621 1.00 87.75 577 TRP A C 1
ATOM 4253 O O . TRP A 1 577 ? -22.083 18.611 26.733 1.00 87.75 577 TRP A O 1
ATOM 4263 N N . PRO A 1 578 ? -22.065 17.019 28.320 1.00 88.19 578 PRO A N 1
ATOM 4264 C CA . PRO A 1 578 ? -23.491 16.715 28.203 1.00 88.19 578 PRO A CA 1
ATOM 4265 C C . PRO A 1 578 ? -24.369 17.940 28.507 1.00 88.19 578 PRO A C 1
ATOM 4267 O O . PRO A 1 578 ? -24.148 18.644 29.496 1.00 88.19 578 PRO A O 1
ATOM 4270 N N . ARG A 1 579 ? -25.370 18.194 27.654 1.00 90.50 579 ARG A N 1
ATOM 4271 C CA . ARG A 1 579 ? -26.361 19.287 27.806 1.00 90.50 579 ARG A CA 1
ATOM 4272 C C . ARG A 1 579 ? -27.716 18.815 28.293 1.00 90.50 579 ARG A C 1
ATOM 4274 O O . ARG A 1 579 ? -28.448 19.580 28.908 1.00 90.50 579 ARG A O 1
ATOM 4281 N N . GLU A 1 580 ? -28.040 17.574 27.981 1.00 93.56 580 GLU A N 1
ATOM 4282 C CA . GLU A 1 580 ? -29.358 17.003 28.194 1.00 93.56 580 GLU A CA 1
ATOM 4283 C C . GLU A 1 580 ? -29.232 15.791 29.108 1.00 93.56 580 GLU A C 1
ATOM 4285 O O . GLU A 1 580 ? -28.169 15.166 29.204 1.00 93.56 580 GLU A O 1
ATOM 4290 N N . VAL A 1 581 ? -30.324 15.511 29.808 1.00 96.19 581 VAL A N 1
ATOM 4291 C CA . VAL A 1 581 ? -30.477 14.366 30.699 1.00 96.19 581 VAL A CA 1
ATOM 4292 C C . VAL A 1 581 ? -31.384 13.377 29.988 1.00 96.19 581 VAL A C 1
ATOM 4294 O O . VAL A 1 581 ? -32.397 13.785 29.423 1.00 96.19 581 VAL A O 1
ATOM 4297 N N . ALA A 1 582 ? -31.012 12.103 29.999 1.00 96.25 582 ALA A N 1
ATOM 4298 C CA . ALA A 1 582 ? -31.843 11.035 29.468 1.00 96.25 582 ALA A CA 1
ATOM 4299 C C . ALA A 1 582 ? -32.386 10.173 30.606 1.00 96.25 582 ALA A C 1
ATOM 4301 O O . ALA A 1 582 ? -31.701 9.922 31.601 1.00 96.25 582 ALA A O 1
ATOM 4302 N N . GLN A 1 583 ? -33.615 9.697 30.424 1.00 95.50 583 GLN A N 1
ATOM 4303 C CA . GLN A 1 583 ? -34.223 8.728 31.320 1.00 95.50 583 GLN A CA 1
ATOM 4304 C C . GLN A 1 583 ? -33.495 7.384 31.194 1.00 95.50 583 GLN A C 1
ATOM 4306 O O . GLN A 1 583 ? -33.183 6.929 30.093 1.00 95.50 583 GLN A O 1
ATOM 4311 N N . ALA A 1 584 ? -33.213 6.743 32.328 1.00 95.38 584 ALA A N 1
ATOM 4312 C CA . ALA A 1 584 ? -32.602 5.423 32.336 1.00 95.38 584 ALA A CA 1
ATOM 4313 C C . ALA A 1 584 ? -33.645 4.348 31.994 1.00 95.38 584 ALA A C 1
ATOM 4315 O O . ALA A 1 584 ? -34.682 4.252 32.651 1.00 95.38 584 ALA A O 1
ATOM 4316 N N . GLU A 1 585 ? -33.343 3.504 31.008 1.00 96.38 585 GLU A N 1
ATOM 4317 C CA . GLU A 1 585 ? -34.188 2.374 30.613 1.00 96.38 585 GLU A CA 1
ATOM 4318 C C . GLU A 1 585 ? -33.381 1.062 30.651 1.00 96.38 585 GLU A C 1
ATOM 4320 O O . GLU A 1 585 ? -32.260 1.016 30.127 1.00 96.38 585 GLU A O 1
ATOM 4325 N N . PRO A 1 586 ? -33.913 -0.031 31.235 1.00 97.44 586 PRO A N 1
ATOM 4326 C CA . PRO A 1 586 ? -33.279 -1.342 31.142 1.00 97.44 586 PRO A CA 1
ATOM 4327 C C . PRO A 1 586 ? -33.058 -1.766 29.685 1.00 97.44 586 PRO A C 1
ATOM 4329 O O . PRO A 1 586 ? -33.920 -1.606 28.825 1.00 97.44 586 PRO A O 1
ATOM 4332 N N . GLY A 1 587 ? -31.890 -2.333 29.406 1.00 96.25 587 GLY A N 1
ATOM 4333 C CA . GLY A 1 587 ? -31.443 -2.714 28.069 1.00 96.25 587 GLY A CA 1
ATOM 4334 C C . GLY A 1 587 ? -30.820 -1.574 27.259 1.00 96.25 587 GLY A C 1
ATOM 4335 O O . GLY A 1 587 ? -30.220 -1.850 26.215 1.00 96.25 587 GLY A O 1
ATOM 4336 N N . ALA A 1 588 ? -30.900 -0.321 27.719 1.00 96.75 588 ALA A N 1
ATOM 4337 C CA . ALA A 1 588 ? -30.359 0.799 26.964 1.00 96.75 588 ALA A CA 1
ATOM 4338 C C . ALA A 1 588 ? -28.818 0.730 26.854 1.00 96.75 588 ALA A C 1
ATOM 4340 O O . ALA A 1 588 ? -28.128 0.411 27.835 1.00 96.75 588 ALA A O 1
ATOM 4341 N N . PRO A 1 589 ? -28.258 1.016 25.661 1.00 96.38 589 PRO A N 1
ATOM 4342 C CA . PRO A 1 589 ? -26.824 1.193 25.469 1.00 96.38 589 PRO A CA 1
ATOM 4343 C C . PRO A 1 589 ? -26.329 2.404 26.250 1.00 96.38 589 PRO A C 1
ATOM 4345 O O . PRO A 1 589 ? -26.859 3.504 26.111 1.00 96.38 589 PRO A O 1
ATOM 4348 N N . VAL A 1 590 ? -25.255 2.216 27.007 1.00 97.06 590 VAL A N 1
ATOM 4349 C CA . VAL A 1 590 ? -24.580 3.305 27.711 1.00 97.06 590 VAL A CA 1
ATOM 4350 C C . VAL A 1 590 ? -23.072 3.198 27.554 1.00 97.06 590 VAL A C 1
ATOM 4352 O O . VAL A 1 590 ? -22.521 2.137 27.255 1.00 97.06 590 VAL A O 1
ATOM 4355 N N . HIS A 1 591 ? -22.375 4.304 27.753 1.00 95.38 591 HIS A N 1
ATOM 4356 C CA . HIS A 1 591 ? -20.923 4.332 27.788 1.00 95.38 591 HIS A CA 1
ATOM 4357 C C . HIS A 1 591 ? -20.427 5.335 28.819 1.00 95.38 591 HIS A C 1
ATOM 4359 O O . HIS A 1 591 ? -21.127 6.275 29.187 1.00 95.38 591 HIS A O 1
ATOM 4365 N N . LYS A 1 592 ? -19.194 5.146 29.278 1.00 94.44 592 LYS A N 1
ATOM 4366 C CA . LYS A 1 592 ? -18.501 6.121 30.122 1.00 94.44 592 LYS A CA 1
ATOM 4367 C C . LYS A 1 592 ? -17.014 6.099 29.845 1.00 94.44 592 LYS A C 1
ATOM 4369 O O . LYS A 1 592 ? -16.486 5.108 29.336 1.00 94.44 592 LYS A O 1
ATOM 4374 N N . ARG A 1 593 ? -16.326 7.173 30.227 1.00 91.06 593 ARG A N 1
ATOM 4375 C CA . ARG A 1 593 ? -14.864 7.244 30.209 1.00 91.06 593 ARG A CA 1
ATOM 4376 C C . ARG A 1 593 ? -14.347 7.543 31.606 1.00 91.06 593 ARG A C 1
ATOM 4378 O O . ARG A 1 593 ? -14.674 8.585 32.162 1.00 91.06 593 ARG A O 1
ATOM 4385 N N . GLY A 1 594 ? -13.519 6.650 32.133 1.00 90.50 594 GLY A N 1
ATOM 4386 C CA . GLY A 1 594 ? -12.826 6.844 33.401 1.00 90.50 594 GLY A CA 1
ATOM 4387 C C . GLY A 1 594 ? -11.305 6.657 33.268 1.00 90.50 594 GLY A C 1
ATOM 4388 O O . GLY A 1 594 ? -10.850 6.085 32.278 1.00 90.50 594 GLY A O 1
ATOM 4389 N N . PRO A 1 595 ? -10.491 7.164 34.207 1.00 85.62 595 PRO A N 1
ATOM 4390 C CA . PRO A 1 595 ? -9.036 7.025 34.191 1.00 85.62 595 PRO A CA 1
ATOM 4391 C C . PRO A 1 595 ? -8.548 5.588 34.361 1.00 85.62 595 PRO A C 1
ATOM 4393 O O . PRO A 1 595 ? -7.513 5.240 33.802 1.00 85.62 595 PRO A O 1
ATOM 4396 N N . ALA A 1 596 ? -9.257 4.770 35.143 1.00 88.19 596 ALA A N 1
ATOM 4397 C CA . ALA A 1 596 ? -8.809 3.426 35.488 1.00 88.19 596 ALA A CA 1
ATOM 4398 C C . ALA A 1 596 ? -9.135 2.433 34.376 1.00 88.19 596 ALA A C 1
ATOM 4400 O O . ALA A 1 596 ? -8.315 1.590 34.018 1.00 88.19 596 ALA A O 1
ATOM 4401 N N . THR A 1 597 ? -10.328 2.548 33.800 1.00 88.94 597 THR A N 1
ATOM 4402 C CA . THR A 1 597 ? -10.779 1.623 32.756 1.00 88.94 597 THR A CA 1
ATOM 4403 C C . THR A 1 597 ? -10.820 2.240 31.371 1.00 88.94 597 THR A C 1
ATOM 4405 O O . THR A 1 597 ? -11.142 1.515 30.447 1.00 88.94 597 THR A O 1
ATOM 4408 N N . GLY A 1 598 ? -10.513 3.519 31.160 1.00 87.75 598 GLY A N 1
ATOM 4409 C CA . GLY A 1 598 ? -10.656 4.163 29.850 1.00 87.75 598 GLY A CA 1
ATOM 4410 C C . GLY A 1 598 ? -12.123 4.293 29.420 1.00 87.75 598 GLY A C 1
ATOM 4411 O O . GLY A 1 598 ? -13.020 4.427 30.257 1.00 87.75 598 GLY A O 1
ATOM 4412 N N . LEU A 1 599 ? -12.387 4.275 28.107 1.00 88.88 599 LEU A N 1
ATOM 4413 C CA . LEU A 1 599 ? -13.761 4.148 27.616 1.00 88.88 599 LEU A CA 1
ATOM 4414 C C . LEU A 1 599 ? -14.242 2.714 27.775 1.00 88.88 599 LEU A C 1
ATOM 4416 O O . LEU A 1 599 ? -13.589 1.778 27.321 1.00 88.88 599 LEU A O 1
ATOM 4420 N N . THR A 1 600 ? -15.425 2.571 28.350 1.00 91.06 600 THR A N 1
ATOM 4421 C CA . THR A 1 600 ? -16.146 1.304 28.449 1.00 91.06 600 THR A CA 1
ATOM 4422 C C . THR A 1 600 ? -17.555 1.486 27.905 1.00 91.06 600 THR A C 1
ATOM 4424 O O . THR A 1 600 ? -18.177 2.539 28.075 1.00 91.06 600 THR A O 1
ATOM 4427 N N . GLN A 1 601 ? -18.038 0.463 27.205 1.00 94.81 601 GLN A N 1
ATOM 4428 C CA . GLN A 1 601 ? -19.408 0.377 26.715 1.00 94.81 601 GLN A CA 1
ATOM 4429 C C . GLN A 1 601 ? -20.154 -0.660 27.540 1.00 94.81 601 GLN A C 1
ATOM 4431 O O . GLN A 1 601 ? -19.606 -1.711 27.876 1.00 94.81 601 GLN A O 1
ATOM 4436 N N . GLY A 1 602 ? -21.406 -0.367 27.847 1.00 96.94 602 GLY A N 1
ATOM 4437 C CA . GLY A 1 602 ? -22.226 -1.201 28.698 1.00 96.94 602 GLY A CA 1
ATOM 4438 C C . GLY A 1 602 ? -23.685 -1.209 28.283 1.00 96.94 602 GLY A C 1
ATOM 4439 O O . GLY A 1 602 ? -24.112 -0.522 27.352 1.00 96.94 602 GLY A O 1
ATOM 4440 N N . THR A 1 603 ? -24.441 -2.031 28.989 1.00 98.19 603 THR A N 1
ATOM 4441 C CA . THR A 1 603 ? -25.893 -2.114 28.881 1.00 98.19 603 THR A CA 1
ATOM 4442 C C . THR A 1 603 ? -26.470 -1.936 30.277 1.00 98.19 603 THR A C 1
ATOM 4444 O O . THR A 1 603 ? -26.016 -2.598 31.212 1.00 98.19 603 THR A O 1
ATOM 4447 N N . LEU A 1 604 ? -27.458 -1.050 30.422 1.00 98.31 604 LEU A N 1
ATOM 4448 C CA . LEU A 1 604 ? -28.207 -0.921 31.670 1.00 98.31 604 LEU A CA 1
ATOM 4449 C C . LEU A 1 604 ? -28.947 -2.233 31.947 1.00 98.31 604 LEU A C 1
ATOM 4451 O O . LEU A 1 604 ? -29.820 -2.623 31.180 1.00 98.31 604 LEU A O 1
ATOM 4455 N N . LEU A 1 605 ? -28.575 -2.938 33.009 1.00 97.25 605 LEU A N 1
ATOM 4456 C CA . LEU A 1 605 ? -29.236 -4.176 33.418 1.00 97.25 605 LEU A CA 1
ATOM 4457 C C . LEU A 1 605 ? -30.470 -3.897 34.269 1.00 97.25 605 LEU A C 1
ATOM 4459 O O . LEU A 1 605 ? -31.497 -4.547 34.101 1.00 97.25 605 LEU A O 1
ATOM 4463 N N . ASP A 1 606 ? -30.345 -2.934 35.176 1.00 97.88 606 ASP A N 1
ATOM 4464 C CA . ASP A 1 606 ? -31.371 -2.565 36.138 1.00 97.88 606 ASP A CA 1
ATOM 4465 C C . ASP A 1 606 ? -31.271 -1.058 36.413 1.00 97.88 606 ASP A C 1
ATOM 4467 O O . ASP A 1 606 ? -30.177 -0.488 36.413 1.00 97.88 606 ASP A O 1
ATOM 4471 N N . VAL A 1 607 ? -32.419 -0.416 36.605 1.00 97.31 607 VAL A N 1
ATOM 4472 C CA . VAL A 1 607 ? -32.547 1.020 36.909 1.00 97.31 607 VAL A CA 1
ATOM 4473 C C . VAL A 1 607 ? -33.040 1.267 38.336 1.00 97.31 607 VAL A C 1
ATOM 4475 O O . VAL A 1 607 ? -33.100 2.411 38.776 1.00 97.31 607 VAL A O 1
ATOM 4478 N N . ALA A 1 608 ? -33.373 0.196 39.061 1.00 96.12 608 ALA A N 1
ATOM 4479 C CA . ALA A 1 608 ? -33.802 0.211 40.451 1.00 96.12 608 ALA A CA 1
ATOM 4480 C C . ALA A 1 608 ? -32.929 -0.707 41.327 1.00 96.12 608 ALA A C 1
ATOM 4482 O O . ALA A 1 608 ? -33.378 -1.199 42.367 1.00 96.12 608 ALA A O 1
ATOM 4483 N N . TYR A 1 609 ? -31.675 -0.929 40.924 1.00 97.25 609 TYR A N 1
ATOM 4484 C CA . TYR A 1 609 ? -30.754 -1.838 41.595 1.00 97.25 609 TYR A CA 1
ATOM 4485 C C . TYR A 1 609 ? -30.521 -1.401 43.051 1.00 97.25 609 TYR A C 1
ATOM 4487 O O . TYR A 1 609 ? -30.131 -0.252 43.292 1.00 97.25 609 TYR A O 1
ATOM 4495 N N . PRO A 1 610 ? -30.755 -2.278 44.042 1.00 95.31 610 PRO A N 1
ATOM 4496 C CA . PRO A 1 610 ? -30.420 -1.992 45.427 1.00 95.31 610 PRO A CA 1
ATOM 4497 C C . PRO A 1 610 ? -28.961 -2.363 45.712 1.00 95.31 610 PRO A C 1
ATOM 4499 O O . PRO A 1 610 ? -28.566 -3.515 45.536 1.00 95.31 610 PRO A O 1
ATOM 4502 N N . ASP A 1 611 ? -28.182 -1.420 46.239 1.00 95.19 611 ASP A N 1
ATOM 4503 C CA . ASP A 1 611 ? -26.805 -1.667 46.677 1.00 95.19 611 ASP A CA 1
ATOM 4504 C C . ASP A 1 611 ? -26.598 -1.368 48.172 1.00 95.19 611 ASP A C 1
ATOM 4506 O O . ASP A 1 611 ? -27.420 -0.719 48.831 1.00 95.19 611 ASP A O 1
ATOM 4510 N N . ARG A 1 612 ? -25.497 -1.872 48.738 1.00 93.75 612 ARG A N 1
ATOM 4511 C CA . ARG A 1 612 ? -25.084 -1.631 50.128 1.00 93.75 612 ARG A CA 1
ATOM 4512 C C . ARG A 1 612 ? -23.620 -1.214 50.221 1.00 93.75 612 ARG A C 1
ATOM 4514 O O . ARG A 1 612 ? -22.786 -1.995 50.691 1.00 93.75 612 ARG A O 1
ATOM 4521 N N . PRO A 1 613 ? -23.277 -0.002 49.769 1.00 88.12 613 PRO A N 1
ATOM 4522 C CA . PRO A 1 613 ? -21.886 0.385 49.682 1.00 88.12 613 PRO A CA 1
ATOM 4523 C C . PRO A 1 613 ? -21.298 0.784 51.027 1.00 88.12 613 PRO A C 1
ATOM 4525 O O . PRO A 1 613 ? -21.981 1.319 51.902 1.00 88.12 613 PRO A O 1
ATOM 4528 N N . PHE A 1 614 ? -19.993 0.560 51.158 1.00 85.81 614 PHE A N 1
ATOM 4529 C CA . PHE A 1 614 ? -19.197 1.057 52.269 1.00 85.81 614 PHE A CA 1
ATOM 4530 C C . PHE A 1 614 ? -18.499 2.355 51.854 1.00 85.81 614 PHE A C 1
ATOM 4532 O O . PHE A 1 614 ? -17.506 2.326 51.129 1.00 85.81 614 PHE A O 1
ATOM 4539 N N . ILE A 1 615 ? -19.032 3.493 52.296 1.00 85.56 615 ILE A N 1
ATOM 4540 C CA . ILE A 1 615 ? -18.556 4.833 51.935 1.00 85.56 615 ILE A CA 1
ATOM 4541 C C . ILE A 1 615 ? -18.145 5.545 53.222 1.00 85.56 615 ILE A C 1
ATOM 4543 O O . ILE A 1 615 ? -18.927 5.623 54.169 1.00 85.56 615 ILE A O 1
ATOM 4547 N N . GLU A 1 616 ? -16.902 6.031 53.270 1.00 81.38 616 GLU A N 1
ATOM 4548 C CA . GLU A 1 616 ? -16.362 6.806 54.401 1.00 81.38 616 GLU A CA 1
ATOM 4549 C C . GLU A 1 616 ? -16.550 6.126 55.771 1.00 81.38 616 GLU A C 1
ATOM 4551 O O . GLU A 1 616 ? -16.929 6.752 56.759 1.00 81.38 616 GLU A O 1
ATOM 4556 N N . GLY A 1 617 ? -16.310 4.815 55.845 1.00 81.12 617 GLY A N 1
ATOM 4557 C CA . GLY A 1 617 ? -16.419 4.076 57.106 1.00 81.12 617 GLY A CA 1
ATOM 4558 C C . GLY A 1 617 ? -17.834 3.603 57.461 1.00 81.12 617 GLY A C 1
ATOM 4559 O O . GLY A 1 617 ? -18.001 2.931 58.477 1.00 81.12 617 GLY A O 1
ATOM 4560 N N . HIS A 1 618 ? -18.841 3.919 56.642 1.00 86.12 618 HIS A N 1
ATOM 4561 C CA . HIS A 1 618 ? -20.248 3.624 56.912 1.00 86.12 618 HIS A CA 1
ATOM 4562 C C . HIS A 1 618 ? -20.851 2.747 55.814 1.00 86.12 618 HIS A C 1
ATOM 4564 O O . HIS A 1 618 ? -20.589 2.943 54.631 1.00 86.12 618 HIS A O 1
ATOM 4570 N N . THR A 1 619 ? -21.686 1.780 56.205 1.00 91.12 619 THR A N 1
ATOM 4571 C CA . THR A 1 619 ? -22.490 1.006 55.247 1.00 91.12 619 THR A CA 1
ATOM 4572 C C . THR A 1 619 ? -23.800 1.738 54.994 1.00 91.12 619 THR A C 1
ATOM 4574 O O . THR A 1 619 ? -24.563 1.970 55.931 1.00 91.12 619 THR A O 1
ATOM 4577 N N . TRP A 1 620 ? -24.072 2.069 53.738 1.00 92.00 620 TRP A N 1
ATOM 4578 C CA . TRP A 1 620 ? -25.317 2.703 53.315 1.00 92.00 620 TRP A CA 1
ATOM 4579 C C . TRP A 1 620 ? -26.280 1.674 52.727 1.00 92.00 620 TRP A C 1
ATOM 4581 O O . TRP A 1 620 ? -25.872 0.597 52.305 1.00 92.00 620 TRP A O 1
ATOM 4591 N N . THR A 1 621 ? -27.571 2.003 52.695 1.00 94.12 621 THR A N 1
ATOM 4592 C CA . THR A 1 621 ? -28.529 1.324 51.813 1.00 94.12 621 THR A CA 1
ATOM 4593 C C . THR A 1 621 ? -28.798 2.263 50.652 1.00 94.12 621 THR A C 1
ATOM 4595 O O . THR A 1 621 ? -29.279 3.371 50.875 1.00 94.12 621 THR A O 1
ATOM 4598 N N . ALA A 1 622 ? -28.463 1.831 49.442 1.00 96.25 622 ALA A N 1
ATOM 4599 C CA . ALA A 1 622 ? -28.566 2.630 48.234 1.00 96.25 622 ALA A CA 1
ATOM 4600 C C . ALA A 1 622 ? -29.623 2.028 47.292 1.00 96.25 622 ALA A C 1
ATOM 4602 O O . ALA A 1 622 ? -29.269 1.245 46.414 1.00 96.25 622 ALA A O 1
ATOM 4603 N N . PRO A 1 623 ? -30.926 2.310 47.488 1.00 96.94 623 PRO A N 1
ATOM 4604 C CA . PRO A 1 623 ? -31.965 1.904 46.545 1.00 96.94 623 PRO A CA 1
ATOM 4605 C C . PRO A 1 623 ? -31.936 2.772 45.279 1.00 96.94 623 PRO A C 1
ATOM 4607 O O . PRO A 1 623 ? -31.384 3.878 45.285 1.00 96.94 623 PRO A O 1
ATOM 4610 N N . GLY A 1 624 ? -32.568 2.293 44.205 1.00 95.94 624 GLY A N 1
ATOM 4611 C CA . GLY A 1 624 ? -32.795 3.099 43.002 1.00 95.94 624 GLY A CA 1
ATOM 4612 C C . GLY A 1 624 ? -31.524 3.396 42.205 1.00 95.94 624 GLY A C 1
ATOM 4613 O O . GLY A 1 624 ? -31.384 4.498 41.683 1.00 95.94 624 GLY A O 1
ATOM 4614 N N . GLN A 1 625 ? -30.552 2.478 42.193 1.00 98.12 625 GLN A N 1
ATOM 4615 C CA . GLN A 1 625 ? -29.298 2.662 41.463 1.00 98.12 625 GLN A CA 1
ATOM 4616 C C . GLN A 1 625 ? -29.380 2.081 40.054 1.00 98.12 625 GLN A C 1
ATOM 4618 O O . GLN A 1 625 ? -30.177 1.191 39.759 1.00 98.12 625 GLN A O 1
ATOM 4623 N N . LEU A 1 626 ? -28.500 2.567 39.187 1.00 98.56 626 LEU A N 1
ATOM 4624 C CA . LEU A 1 626 ? -28.283 2.013 37.862 1.00 98.56 626 LEU A CA 1
ATOM 4625 C C . LEU A 1 626 ? -27.197 0.940 37.939 1.00 98.56 626 LEU A C 1
ATOM 4627 O O . LEU A 1 626 ? -26.081 1.232 38.377 1.00 98.56 626 LEU A O 1
ATOM 4631 N N . LEU A 1 627 ? -27.504 -0.270 37.472 1.00 98.44 627 LEU A N 1
ATOM 4632 C CA . LEU A 1 627 ? -26.533 -1.347 37.293 1.00 98.44 627 LEU A CA 1
ATOM 4633 C C . LEU A 1 627 ? -26.182 -1.480 35.812 1.00 98.44 627 LEU A C 1
ATOM 4635 O O . LEU A 1 627 ? -27.065 -1.652 34.972 1.00 98.44 627 LEU A O 1
ATOM 4639 N N . VAL A 1 628 ? -24.893 -1.435 35.487 1.00 98.56 628 VAL A N 1
ATOM 4640 C CA . VAL A 1 628 ? -24.405 -1.475 34.105 1.00 98.56 628 VAL A CA 1
ATOM 4641 C C . VAL A 1 628 ? -23.426 -2.623 33.919 1.00 98.56 628 VAL A C 1
ATOM 4643 O O . VAL A 1 628 ? -22.327 -2.593 34.470 1.00 98.56 628 VAL A O 1
ATOM 4646 N N . ALA A 1 629 ? -23.782 -3.589 33.077 1.00 97.88 629 ALA A N 1
ATOM 4647 C CA . ALA A 1 629 ? -22.846 -4.631 32.670 1.00 97.88 629 ALA A CA 1
ATOM 4648 C C . ALA A 1 629 ? -21.991 -4.180 31.492 1.00 97.88 629 ALA A C 1
ATOM 4650 O O . ALA A 1 629 ? -22.474 -3.504 30.579 1.00 97.88 629 ALA A O 1
ATOM 4651 N N . SER A 1 630 ? -20.729 -4.608 31.492 1.00 96.81 630 SER A N 1
ATOM 4652 C CA . SER A 1 630 ? -19.833 -4.425 30.352 1.00 96.81 630 SER A CA 1
ATOM 4653 C C . SER A 1 630 ? -20.347 -5.187 29.129 1.00 96.81 630 SER A C 1
ATOM 4655 O O . SER A 1 630 ? -20.822 -6.318 29.235 1.00 96.81 630 SER A O 1
ATOM 4657 N N . ARG A 1 631 ? -20.226 -4.581 27.945 1.00 93.31 631 ARG A N 1
ATOM 4658 C CA . ARG A 1 631 ? -20.439 -5.278 26.663 1.00 93.31 631 ARG A CA 1
ATOM 4659 C C . ARG A 1 631 ? -19.230 -6.103 26.232 1.00 93.31 631 ARG A C 1
ATOM 4661 O O . ARG A 1 631 ? -19.362 -6.949 25.352 1.00 93.31 631 ARG A O 1
ATOM 4668 N N . ASP A 1 632 ? -18.077 -5.847 26.837 1.00 89.12 632 ASP A N 1
ATOM 4669 C CA . ASP A 1 632 ? -16.865 -6.635 26.664 1.00 89.12 632 ASP A CA 1
ATOM 4670 C C . ASP A 1 632 ? -16.767 -7.638 27.828 1.00 89.12 632 ASP A C 1
ATOM 4672 O O . ASP A 1 632 ? -16.536 -7.213 28.964 1.00 89.12 632 ASP A O 1
ATOM 4676 N N . PRO A 1 633 ? -16.967 -8.949 27.584 1.00 87.50 633 PRO A N 1
ATOM 4677 C CA . PRO A 1 633 ? -16.980 -9.954 28.645 1.00 87.50 633 PRO A CA 1
ATOM 4678 C C . PRO A 1 633 ? -15.621 -10.117 29.338 1.00 87.50 633 PRO A C 1
ATOM 4680 O O . PRO A 1 633 ? -15.572 -10.640 30.448 1.00 87.50 633 PRO A O 1
ATOM 4683 N N . ASP A 1 634 ? -14.533 -9.660 28.714 1.00 91.12 634 ASP A N 1
ATOM 4684 C CA . ASP A 1 634 ? -13.174 -9.789 29.240 1.00 91.12 634 ASP A CA 1
ATOM 4685 C C . ASP A 1 634 ? -12.721 -8.537 30.014 1.00 91.12 634 ASP A C 1
ATOM 4687 O O . ASP A 1 634 ? -11.569 -8.445 30.453 1.00 91.12 634 ASP A O 1
ATOM 4691 N N . ARG A 1 635 ? -13.610 -7.551 30.196 1.00 90.75 635 ARG A N 1
ATOM 4692 C CA . ARG A 1 635 ? -13.271 -6.254 30.786 1.00 90.75 635 ARG A CA 1
ATOM 4693 C C . ARG A 1 635 ? -14.349 -5.766 31.743 1.00 90.75 635 ARG A C 1
ATOM 4695 O O . ARG A 1 635 ? -15.520 -5.675 31.388 1.00 90.75 635 ARG A O 1
ATOM 4702 N N . ALA A 1 636 ? -13.927 -5.357 32.938 1.00 95.19 636 ALA A N 1
ATOM 4703 C CA . ALA A 1 636 ? -14.796 -4.663 33.882 1.00 95.19 636 ALA A CA 1
ATOM 4704 C C . ALA A 1 636 ? -15.323 -3.355 33.271 1.00 95.19 636 ALA A C 1
ATOM 4706 O O . ALA A 1 636 ? -14.570 -2.603 32.643 1.00 95.19 636 ALA A O 1
ATOM 4707 N N . PHE A 1 637 ? -16.601 -3.055 33.498 1.00 97.06 637 PHE A N 1
ATOM 4708 C CA . PHE A 1 637 ? -17.175 -1.774 33.105 1.00 97.06 637 PHE A CA 1
ATOM 4709 C C . PHE A 1 637 ? -16.583 -0.637 33.947 1.00 97.06 637 PHE A C 1
ATOM 4711 O O . PHE A 1 637 ? -16.294 0.433 33.425 1.00 97.06 637 PHE A O 1
ATOM 4718 N N . SER A 1 638 ? -16.358 -0.848 35.245 1.00 96.62 638 SER A N 1
ATOM 4719 C CA . SER A 1 638 ? -15.841 0.170 36.168 1.00 96.62 638 SER A CA 1
ATOM 4720 C C . SER A 1 638 ? -14.754 -0.383 37.089 1.00 96.62 638 SER A C 1
ATOM 4722 O O . SER A 1 638 ? -14.762 -1.565 37.425 1.00 96.62 638 SER A O 1
ATOM 4724 N N . ALA A 1 639 ? -13.819 0.476 37.502 1.00 93.44 639 ALA A N 1
ATOM 4725 C CA . ALA A 1 639 ? -12.802 0.168 38.504 1.00 93.44 639 ALA A CA 1
ATOM 4726 C C . ALA A 1 639 ? -12.551 1.374 39.436 1.00 93.44 639 ALA A C 1
ATOM 4728 O O . ALA A 1 639 ? -12.906 2.507 39.087 1.00 93.44 639 ALA A O 1
ATOM 4729 N N . PRO A 1 640 ? -11.921 1.168 40.614 1.00 90.31 640 PRO A N 1
ATOM 4730 C CA . PRO A 1 640 ? -11.550 2.262 41.510 1.00 90.31 640 PRO A CA 1
ATOM 4731 C C . PRO A 1 640 ? -10.773 3.370 40.787 1.00 90.31 640 PRO A C 1
ATOM 4733 O O . PRO A 1 640 ? -9.800 3.099 40.087 1.00 90.31 640 PRO A O 1
ATOM 4736 N N . GLY A 1 641 ? -11.212 4.618 40.965 1.00 88.94 641 GLY A N 1
ATOM 4737 C CA . GLY A 1 641 ? -10.681 5.794 40.263 1.00 88.94 641 GLY A CA 1
ATOM 4738 C C . GLY A 1 641 ? -11.573 6.312 39.130 1.00 88.94 641 GLY A C 1
ATOM 4739 O O . GLY A 1 641 ? -11.389 7.447 38.697 1.00 88.94 641 GLY A O 1
ATOM 4740 N N . ASP A 1 642 ? -12.570 5.536 38.695 1.00 95.25 642 ASP A N 1
ATOM 4741 C CA . ASP A 1 642 ? -13.586 5.993 37.737 1.00 95.25 642 ASP A CA 1
ATOM 4742 C C . ASP A 1 642 ? -14.755 6.749 38.395 1.00 95.25 642 ASP A C 1
ATOM 4744 O O . ASP A 1 642 ? -15.623 7.263 37.688 1.00 95.25 642 ASP A O 1
ATOM 4748 N N . SER A 1 643 ? -14.795 6.821 39.730 1.00 95.81 643 SER A N 1
ATOM 4749 C CA . SER A 1 643 ? -15.841 7.516 40.487 1.00 95.81 643 SER A CA 1
ATOM 4750 C C . SER A 1 643 ? -16.021 8.959 40.014 1.00 95.81 643 SER A C 1
ATOM 4752 O O . SER A 1 643 ? -15.059 9.717 39.886 1.00 95.81 643 SER A O 1
ATOM 4754 N N . GLY A 1 644 ? -17.268 9.337 39.766 1.00 96.38 644 GLY A N 1
ATOM 4755 C CA . GLY A 1 644 ? -17.667 10.615 39.195 1.00 96.38 644 GLY A CA 1
ATOM 4756 C C . GLY A 1 644 ? -17.725 10.632 37.667 1.00 96.38 644 GLY A C 1
ATOM 4757 O O . GLY A 1 644 ? -18.144 11.639 37.107 1.00 96.38 644 GLY A O 1
ATOM 4758 N N . ALA A 1 645 ? -17.357 9.554 36.964 1.00 96.31 645 ALA A N 1
ATOM 4759 C CA . ALA A 1 645 ? -17.504 9.503 35.509 1.00 96.31 645 ALA A CA 1
ATOM 4760 C C . ALA A 1 645 ? -18.991 9.578 35.101 1.00 96.31 645 ALA A C 1
ATOM 4762 O O . ALA A 1 645 ? -19.831 8.895 35.702 1.00 96.31 645 ALA A O 1
ATOM 4763 N N . PRO A 1 646 ? -19.342 10.367 34.068 1.00 96.75 646 PRO A N 1
ATOM 4764 C CA . PRO A 1 646 ? -20.715 10.436 33.593 1.00 96.75 646 PRO A CA 1
ATOM 4765 C C . PRO A 1 646 ? -21.056 9.171 32.800 1.00 96.75 646 PRO A C 1
ATOM 4767 O O . PRO A 1 646 ? -20.284 8.734 31.941 1.00 96.75 646 PRO A O 1
ATOM 4770 N N . LEU A 1 647 ? -22.228 8.600 33.066 1.00 97.44 647 LEU A N 1
ATOM 4771 C CA . LEU A 1 647 ? -22.820 7.558 32.238 1.00 97.44 647 LEU A CA 1
ATOM 4772 C C . LEU A 1 647 ? -23.643 8.225 31.134 1.00 97.44 647 LEU A C 1
ATOM 4774 O O . LEU A 1 647 ? -24.552 8.995 31.439 1.00 97.44 647 LEU A O 1
ATOM 4778 N N . LEU A 1 648 ? -23.312 7.947 29.875 1.00 95.88 648 LEU A N 1
ATOM 4779 C CA . LEU A 1 648 ? -23.893 8.605 28.706 1.00 95.88 648 LEU A CA 1
ATOM 4780 C C . LEU A 1 648 ? -24.638 7.613 27.809 1.00 95.88 648 LEU A C 1
ATOM 4782 O O . LEU A 1 648 ? -24.140 6.509 27.575 1.00 95.88 648 LEU A O 1
ATOM 4786 N N . ASP A 1 649 ? -25.784 8.020 27.263 1.00 94.81 649 ASP A N 1
ATOM 4787 C CA . ASP A 1 649 ? -26.485 7.273 26.208 1.00 94.81 649 ASP A CA 1
ATOM 4788 C C . ASP A 1 649 ? -25.775 7.412 24.840 1.00 94.81 649 ASP A C 1
ATOM 4790 O O . ASP A 1 649 ? -24.714 8.030 24.714 1.00 94.81 649 ASP A O 1
ATOM 4794 N N . GLU A 1 650 ? -26.331 6.821 23.780 1.00 87.50 650 GLU A N 1
ATOM 4795 C CA . GLU A 1 650 ? -25.766 6.923 22.422 1.00 87.50 650 GLU A CA 1
ATOM 4796 C C . GLU A 1 650 ? -25.853 8.338 21.822 1.00 87.50 650 GLU A C 1
ATOM 4798 O O . GLU A 1 650 ? -25.128 8.670 20.876 1.00 87.50 650 GLU A O 1
ATOM 4803 N N . GLN A 1 651 ? -26.726 9.182 22.366 1.00 85.50 651 GLN A N 1
ATOM 4804 C CA . GLN A 1 651 ? -26.938 10.564 21.959 1.00 85.50 651 GLN A CA 1
ATOM 4805 C C . GLN A 1 651 ? -26.002 11.533 22.704 1.00 85.50 651 GLN A C 1
ATOM 4807 O O . GLN A 1 651 ? -25.807 12.659 22.243 1.00 85.50 651 GLN A O 1
ATOM 4812 N N . GLY A 1 652 ? -25.341 11.075 23.772 1.00 86.62 652 GLY A N 1
ATOM 4813 C CA . GLY A 1 652 ? -24.440 11.863 24.612 1.00 86.62 652 GLY A CA 1
ATOM 4814 C C . GLY A 1 652 ? -25.148 12.588 25.759 1.00 86.62 652 GLY A C 1
ATOM 4815 O O . GLY A 1 652 ? -24.565 13.496 26.356 1.00 86.62 652 GLY A O 1
ATOM 4816 N N . HIS A 1 653 ? -26.389 12.218 26.063 1.00 94.62 653 HIS A N 1
ATOM 4817 C CA . HIS A 1 653 ? -27.113 12.715 27.224 1.00 94.62 653 HIS A CA 1
ATOM 4818 C C . HIS A 1 653 ? -26.634 12.004 28.487 1.00 94.62 653 HIS A C 1
ATOM 4820 O O . HIS A 1 653 ? -26.250 10.834 28.445 1.00 94.62 653 HIS A O 1
ATOM 4826 N N . ILE A 1 654 ? -26.656 12.702 29.623 1.00 96.62 654 ILE A N 1
ATOM 4827 C CA . ILE A 1 654 ? -26.287 12.100 30.905 1.00 96.62 654 ILE A CA 1
ATOM 4828 C C . ILE A 1 654 ? -27.443 11.252 31.441 1.00 96.62 654 ILE A C 1
ATOM 4830 O O . ILE A 1 654 ? -28.558 11.740 31.598 1.00 96.62 654 ILE A O 1
ATOM 4834 N N . VAL A 1 655 ? -27.160 9.986 31.729 1.00 98.12 655 VAL A N 1
ATOM 4835 C CA . VAL A 1 655 ? -28.109 9.010 32.287 1.00 98.12 655 VAL A CA 1
ATOM 4836 C C . VAL A 1 655 ? -27.869 8.817 33.786 1.00 98.12 655 VAL A C 1
ATOM 4838 O O . VAL A 1 655 ? -28.802 8.649 34.569 1.00 98.12 655 VAL A O 1
ATOM 4841 N N . GLY A 1 656 ? -26.608 8.893 34.218 1.00 97.94 656 GLY A N 1
ATOM 4842 C CA . GLY A 1 656 ? -26.232 8.746 35.622 1.00 97.94 656 GLY A CA 1
ATOM 4843 C C . GLY A 1 656 ? -24.810 9.200 35.927 1.00 97.94 656 GLY A C 1
ATOM 4844 O O . GLY A 1 656 ? -24.052 9.575 35.030 1.00 97.94 656 GLY A O 1
ATOM 4845 N N . LEU A 1 657 ? -24.451 9.151 37.208 1.00 97.81 657 LEU A N 1
ATOM 4846 C CA . LEU A 1 657 ? -23.114 9.457 37.709 1.00 97.81 657 LEU A CA 1
ATOM 4847 C C . LEU A 1 657 ? -22.545 8.234 38.435 1.00 97.81 657 LEU A C 1
ATOM 4849 O O . LEU A 1 657 ? -23.103 7.770 39.432 1.00 97.81 657 LEU A O 1
ATOM 4853 N N . LEU A 1 658 ? -21.447 7.696 37.905 1.00 97.88 658 LEU A N 1
ATOM 4854 C CA . LEU A 1 658 ? -20.812 6.483 38.411 1.00 97.88 658 LEU A CA 1
ATOM 4855 C C . LEU A 1 658 ? -20.223 6.729 39.800 1.00 97.88 658 LEU A C 1
ATOM 4857 O O . LEU A 1 658 ? -19.479 7.689 39.981 1.00 97.88 658 LEU A O 1
ATOM 4861 N N . TRP A 1 659 ? -20.503 5.860 40.766 1.00 95.25 659 TRP A N 1
ATOM 4862 C CA . TRP A 1 659 ? -19.928 5.975 42.112 1.00 95.25 659 TRP A CA 1
ATOM 4863 C C . TRP A 1 659 ? -19.301 4.671 42.618 1.00 95.25 659 TRP A C 1
ATOM 4865 O O . TRP A 1 659 ? -18.505 4.712 43.553 1.00 95.25 659 TRP A O 1
ATOM 4875 N N . GLY A 1 660 ? -19.588 3.530 41.983 1.00 94.00 660 GLY A N 1
ATOM 4876 C CA . GLY A 1 660 ? -19.065 2.238 42.414 1.00 94.00 660 GLY A CA 1
ATOM 4877 C C . GLY A 1 660 ? -18.977 1.188 41.311 1.00 94.00 660 GLY A C 1
ATOM 4878 O O . GLY A 1 660 ? -19.227 1.447 40.127 1.00 94.00 660 GLY A O 1
ATOM 4879 N N . ALA A 1 661 ? -18.590 -0.017 41.727 1.00 95.75 661 ALA A N 1
ATOM 4880 C CA . ALA A 1 661 ? -18.602 -1.214 40.902 1.00 95.75 661 ALA A CA 1
ATOM 4881 C C . ALA A 1 661 ? -18.930 -2.453 41.749 1.00 95.75 661 ALA A C 1
ATOM 4883 O O . ALA A 1 661 ? -18.570 -2.510 42.927 1.00 95.75 661 ALA A O 1
ATOM 4884 N N . THR A 1 662 ? -19.572 -3.457 41.151 1.00 94.75 662 THR A N 1
ATOM 4885 C CA . THR A 1 662 ? -19.775 -4.766 41.787 1.00 94.75 662 THR A CA 1
ATOM 4886 C C . THR A 1 662 ? -18.466 -5.561 41.826 1.00 94.75 662 THR A C 1
ATOM 4888 O O . THR A 1 662 ? -17.488 -5.228 41.154 1.00 94.75 662 THR A O 1
ATOM 4891 N N . ALA A 1 663 ? -18.444 -6.678 42.561 1.00 87.31 663 ALA A N 1
ATOM 4892 C CA . ALA A 1 663 ? -17.303 -7.600 42.549 1.00 87.31 663 ALA A CA 1
ATOM 4893 C C . ALA A 1 663 ? -17.016 -8.200 41.155 1.00 87.31 663 ALA A C 1
ATOM 4895 O O . ALA A 1 663 ? -15.891 -8.619 40.895 1.00 87.31 663 ALA A O 1
ATOM 4896 N N . ALA A 1 664 ? -18.016 -8.232 40.266 1.00 88.69 664 ALA A N 1
ATOM 4897 C CA . ALA A 1 664 ? -17.864 -8.674 38.881 1.00 88.69 664 ALA A CA 1
ATOM 4898 C C . ALA A 1 664 ? -17.331 -7.566 37.949 1.00 88.69 664 ALA A C 1
ATOM 4900 O O . ALA A 1 664 ? -17.023 -7.835 36.792 1.00 88.69 664 ALA A O 1
ATOM 4901 N N . GLY A 1 665 ? -17.190 -6.332 38.446 1.00 93.06 665 GLY A N 1
ATOM 4902 C CA . GLY A 1 665 ? -16.750 -5.183 37.657 1.00 93.06 665 GLY A CA 1
ATOM 4903 C C . GLY A 1 665 ? -17.876 -4.456 36.917 1.00 93.06 665 GLY A C 1
ATOM 4904 O O . GLY A 1 665 ? -17.583 -3.584 36.096 1.00 93.06 665 GLY A O 1
ATOM 4905 N N . ASP A 1 666 ? -19.143 -4.777 37.195 1.00 97.50 666 ASP A N 1
ATOM 4906 C CA . ASP A 1 666 ? -20.293 -4.023 36.680 1.00 97.50 666 ASP A CA 1
ATOM 4907 C C . ASP A 1 666 ? -20.325 -2.635 37.319 1.00 97.50 666 ASP A C 1
ATOM 4909 O O . ASP A 1 666 ? -20.022 -2.489 38.501 1.00 97.50 666 ASP A O 1
ATOM 4913 N N . GLY A 1 667 ? -20.690 -1.604 36.561 1.00 98.00 667 GLY A N 1
ATOM 4914 C CA . GLY A 1 667 ? -20.794 -0.246 37.088 1.00 98.00 667 GLY A CA 1
ATOM 4915 C C . GLY A 1 667 ? -22.041 -0.049 37.935 1.00 98.00 667 GLY A C 1
ATOM 4916 O O . GLY A 1 667 ? -23.117 -0.503 37.551 1.00 98.00 667 GLY A O 1
ATOM 4917 N N . VAL A 1 668 ? -21.899 0.697 39.031 1.00 98.25 668 VAL A N 1
ATOM 4918 C CA . VAL A 1 668 ? -23.025 1.183 39.837 1.00 98.25 668 VAL A CA 1
ATOM 4919 C C . VAL A 1 668 ? -23.025 2.711 39.818 1.00 98.25 668 VAL A C 1
ATOM 4921 O O . VAL A 1 668 ? -22.013 3.351 40.128 1.00 98.25 668 VAL A O 1
ATOM 4924 N N . ALA A 1 669 ? -24.143 3.300 39.400 1.00 98.25 669 ALA A N 1
ATOM 4925 C CA . ALA A 1 669 ? -24.297 4.743 39.235 1.00 98.25 669 ALA A CA 1
ATOM 4926 C C . ALA A 1 669 ? -25.597 5.245 39.871 1.00 98.25 669 ALA A C 1
ATOM 4928 O O . ALA A 1 669 ? -26.602 4.538 39.883 1.00 98.25 669 ALA A O 1
ATOM 4929 N N . CYS A 1 670 ? -25.595 6.489 40.349 1.00 97.12 670 CYS A N 1
ATOM 4930 C CA . CYS A 1 670 ? -26.830 7.149 40.757 1.00 97.12 670 CYS A CA 1
ATOM 4931 C C . CYS A 1 670 ? -27.522 7.736 39.512 1.00 97.12 670 CYS A C 1
ATOM 4933 O O . CYS A 1 670 ? -26.825 8.235 38.615 1.00 97.12 670 CYS A O 1
ATOM 4935 N N . PRO A 1 671 ? -28.862 7.676 39.411 1.00 97.94 671 PRO A N 1
ATOM 4936 C CA . PRO A 1 671 ? -29.575 8.247 38.274 1.00 97.94 671 PRO A CA 1
ATOM 4937 C C . PRO A 1 671 ? -29.377 9.767 38.198 1.00 97.94 671 PRO A C 1
ATOM 4939 O O . PRO A 1 671 ? -29.316 10.454 39.222 1.00 97.94 671 PRO A O 1
ATOM 4942 N N . ALA A 1 672 ? -29.266 10.309 36.984 1.00 97.88 672 ALA A N 1
ATOM 4943 C CA . ALA A 1 672 ? -28.932 11.719 36.796 1.00 97.88 672 ALA A CA 1
ATOM 4944 C C . ALA A 1 672 ? -30.053 12.668 37.252 1.00 97.88 672 ALA A C 1
ATOM 4946 O O . ALA A 1 672 ? -29.760 13.692 37.867 1.00 97.88 672 ALA A O 1
ATOM 4947 N N . GLU A 1 673 ? -31.324 12.349 36.988 1.00 97.25 673 GLU A N 1
ATOM 4948 C CA . GLU A 1 673 ? -32.442 13.255 37.298 1.00 97.25 673 GLU A CA 1
ATOM 4949 C C . GLU A 1 673 ? -32.607 13.528 38.803 1.00 97.25 673 GLU A C 1
ATOM 4951 O O . GLU A 1 673 ? -32.584 14.706 39.178 1.00 97.25 673 GLU A O 1
ATOM 4956 N N . PRO A 1 674 ? -32.691 12.514 39.693 1.00 97.88 674 PRO A N 1
ATOM 4957 C CA . PRO A 1 674 ? -32.804 12.764 41.126 1.00 97.88 674 PRO A CA 1
ATOM 4958 C C . PRO A 1 674 ? -31.582 13.485 41.693 1.00 97.88 674 PRO A C 1
ATOM 4960 O O . PRO A 1 674 ? -31.716 14.353 42.556 1.00 97.88 674 PRO A O 1
ATOM 4963 N N . LEU A 1 675 ? -30.387 13.173 41.179 1.00 98.06 675 LEU A N 1
ATOM 4964 C CA . LEU A 1 675 ? -29.148 13.826 41.584 1.00 98.06 675 LEU A CA 1
ATOM 4965 C C . LEU A 1 675 ? -29.157 15.323 41.238 1.00 98.06 675 LEU A C 1
ATOM 4967 O O . LEU A 1 675 ? -28.897 16.169 42.096 1.00 98.06 675 LEU A O 1
ATOM 4971 N N . LEU A 1 676 ? -29.454 15.661 39.982 1.00 98.06 676 LEU A N 1
ATOM 4972 C CA . LEU A 1 676 ? -29.495 17.045 39.508 1.00 98.06 676 LEU A CA 1
ATOM 4973 C C . LEU A 1 676 ? -30.618 17.836 40.192 1.00 98.06 676 LEU A C 1
ATOM 4975 O O . LEU A 1 676 ? -30.419 19.003 40.538 1.00 98.06 676 LEU A O 1
ATOM 4979 N N . HIS A 1 677 ? -31.760 17.188 40.450 1.00 97.06 677 HIS A N 1
ATOM 4980 C CA . HIS A 1 677 ? -32.863 17.755 41.220 1.00 97.06 677 HIS A CA 1
ATOM 4981 C C . HIS A 1 677 ? -32.452 18.065 42.664 1.00 97.06 677 HIS A C 1
ATOM 4983 O O . HIS A 1 677 ? -32.611 19.201 43.108 1.00 97.06 677 HIS A O 1
ATOM 4989 N N . CYS A 1 678 ? -31.862 17.093 43.369 1.00 97.88 678 CYS A N 1
ATOM 4990 C CA . CYS A 1 678 ? -31.371 17.249 44.740 1.00 97.88 678 CYS A CA 1
ATOM 4991 C C . CYS A 1 678 ? -30.375 18.409 44.857 1.00 97.88 678 CYS A C 1
ATOM 4993 O O . CYS A 1 678 ? -30.467 19.247 45.756 1.00 97.88 678 CYS A O 1
ATOM 4995 N N . LEU A 1 679 ? -29.442 18.497 43.908 1.00 97.81 679 LEU A N 1
ATOM 4996 C CA . LEU A 1 679 ? -28.450 19.563 43.881 1.00 97.81 679 LEU A CA 1
ATOM 4997 C C . LEU A 1 679 ? -29.004 20.877 43.317 1.00 97.81 679 LEU A C 1
ATOM 4999 O O . LEU A 1 679 ? -28.318 21.891 43.402 1.00 97.81 679 LEU A O 1
ATOM 5003 N N . GLY A 1 680 ? -30.214 20.912 42.755 1.00 97.62 680 GLY A N 1
ATOM 5004 C CA . GLY A 1 680 ? -30.807 22.106 42.154 1.00 97.62 680 GLY A CA 1
ATOM 5005 C C . GLY A 1 680 ? -29.921 22.700 41.058 1.00 97.62 680 GLY A C 1
ATOM 5006 O O . GLY A 1 680 ? -29.523 23.867 41.147 1.00 97.62 680 GLY A O 1
ATOM 5007 N N . VAL A 1 681 ? -29.538 21.880 40.078 1.00 97.81 681 VAL A N 1
ATOM 5008 C CA . VAL A 1 681 ? -28.683 22.267 38.946 1.00 97.81 681 VAL A CA 1
ATOM 5009 C C . VAL A 1 681 ? -29.141 21.617 37.640 1.00 97.81 681 VAL A C 1
ATOM 5011 O O . VAL A 1 681 ? -29.847 20.616 37.653 1.00 97.81 681 VAL A O 1
ATOM 5014 N N . VAL A 1 682 ? -28.715 22.174 36.504 1.00 96.94 682 VAL A N 1
ATOM 5015 C CA . VAL A 1 682 ? -28.970 21.625 35.160 1.00 96.94 682 VAL A CA 1
ATOM 5016 C C . VAL A 1 682 ? -27.686 21.592 34.321 1.00 96.94 682 VAL A C 1
ATOM 5018 O O . VAL A 1 682 ? -26.860 22.494 34.487 1.00 96.94 682 VAL A O 1
ATOM 5021 N N . PRO A 1 683 ? -27.487 20.614 33.417 1.00 95.75 683 PRO A N 1
ATOM 5022 C CA . PRO A 1 683 ? -26.314 20.576 32.539 1.00 95.75 683 PRO A CA 1
ATOM 5023 C C . PRO A 1 683 ? -26.304 21.736 31.526 1.00 95.75 683 PRO A C 1
ATOM 5025 O O . PRO A 1 683 ? -27.360 22.213 31.114 1.00 95.75 683 PRO A O 1
ATOM 5028 N N . ILE A 1 684 ? -25.116 22.212 31.126 1.00 91.50 684 ILE A N 1
ATOM 5029 C CA . ILE A 1 684 ? -24.976 23.356 30.188 1.00 91.50 684 ILE A CA 1
ATOM 5030 C C . ILE A 1 684 ? -24.071 23.100 28.979 1.00 91.50 684 ILE A C 1
ATOM 5032 O O . ILE A 1 684 ? -24.057 23.888 28.036 1.00 91.50 684 ILE A O 1
ATOM 5036 N N . GLY A 1 685 ? -23.337 21.989 28.966 1.00 79.69 685 GLY A N 1
ATOM 5037 C CA . GLY A 1 685 ? -22.548 21.490 27.837 1.00 79.69 685 GLY A CA 1
ATOM 5038 C C . GLY A 1 685 ? -21.334 22.280 27.368 1.00 79.69 685 GLY A C 1
ATOM 5039 O O . GLY A 1 685 ? -20.438 21.697 26.771 1.00 79.69 685 GLY A O 1
ATOM 5040 N N . VAL A 1 686 ? -21.288 23.588 27.585 1.00 79.75 686 VAL A N 1
ATOM 5041 C CA . VAL A 1 686 ? -20.131 24.433 27.285 1.00 79.75 686 VAL A CA 1
ATOM 5042 C C . VAL A 1 686 ? -19.937 25.435 28.403 1.00 79.75 686 VAL A C 1
ATOM 5044 O O . VAL A 1 686 ? -20.895 25.966 28.967 1.00 79.75 686 VAL A O 1
ATOM 5047 N N . PHE A 1 687 ? -18.675 25.702 28.715 1.00 76.38 687 PHE A N 1
ATOM 5048 C CA . PHE A 1 687 ? -18.318 26.776 29.621 1.00 76.38 687 PHE A CA 1
ATOM 5049 C C . PHE A 1 687 ? -18.377 28.107 28.864 1.00 76.38 687 PHE A C 1
ATOM 5051 O O . PHE A 1 687 ? -17.375 28.593 28.342 1.00 76.38 687 PHE A O 1
ATOM 5058 N N . GLU A 1 688 ? -19.568 28.694 28.761 1.00 66.50 688 GLU A N 1
ATOM 5059 C CA . GLU A 1 688 ? -19.709 30.067 28.285 1.00 66.50 688 GLU A CA 1
ATOM 5060 C C . GLU A 1 688 ? -19.231 31.008 29.391 1.00 66.50 688 GLU A C 1
ATOM 5062 O O . GLU A 1 688 ? -19.801 31.051 30.484 1.00 66.50 688 GLU A O 1
ATOM 5067 N N . ARG A 1 689 ? -18.165 31.777 29.124 1.00 57.75 689 ARG A N 1
ATOM 5068 C CA . ARG A 1 689 ? -17.876 32.945 29.957 1.00 57.75 689 ARG A CA 1
ATOM 5069 C C . ARG A 1 689 ? -19.116 33.819 29.883 1.00 57.75 689 ARG A C 1
ATOM 5071 O O . ARG A 1 689 ? -19.423 34.337 28.811 1.00 57.75 689 ARG A O 1
ATOM 5078 N N . VAL A 1 690 ? -19.791 34.006 31.015 1.00 51.22 690 VAL A N 1
ATOM 5079 C CA . VAL A 1 690 ? -20.665 35.161 31.191 1.00 51.22 690 VAL A CA 1
ATOM 5080 C C . VAL A 1 690 ? -19.751 36.356 30.951 1.00 51.22 690 VAL A C 1
ATOM 5082 O O . VAL A 1 690 ? -18.915 36.685 31.793 1.00 51.22 690 VAL A O 1
ATOM 5085 N N . GLY A 1 691 ? -19.798 36.911 29.736 1.00 44.00 691 GLY A N 1
ATOM 5086 C CA . GLY A 1 691 ? -19.121 38.159 29.430 1.00 44.00 691 GLY A CA 1
ATOM 5087 C C . GLY A 1 691 ? -19.531 39.127 30.519 1.00 44.00 691 GLY A C 1
ATOM 5088 O O . GLY A 1 691 ? -20.717 39.164 30.850 1.00 44.00 691 GLY A O 1
ATOM 5089 N N . ALA A 1 692 ? -18.552 39.800 31.128 1.00 39.94 692 ALA A N 1
ATOM 5090 C CA . ALA A 1 692 ? -18.789 40.815 32.139 1.00 39.94 692 ALA A CA 1
ATOM 5091 C C . ALA A 1 692 ? -19.989 41.651 31.687 1.00 39.94 692 ALA A C 1
ATOM 5093 O O . ALA A 1 692 ? -19.884 42.396 30.712 1.00 39.94 692 ALA A O 1
ATOM 5094 N N . GLN A 1 693 ? -21.150 41.434 32.312 1.00 37.56 693 GLN A N 1
ATOM 5095 C CA . GLN A 1 693 ? -22.288 42.302 32.090 1.00 37.56 693 GLN A CA 1
ATOM 5096 C C . GLN A 1 693 ? -21.779 43.669 32.523 1.00 37.56 693 GLN A C 1
ATOM 5098 O O . GLN A 1 693 ? -21.428 43.854 33.691 1.00 37.56 693 GLN A O 1
ATOM 5103 N N . GLU A 1 694 ? -21.654 44.595 31.567 1.00 36.28 694 GLU A N 1
ATOM 5104 C CA . GLU A 1 694 ? -21.553 46.009 31.899 1.00 36.28 694 GLU A CA 1
ATOM 5105 C C . GLU A 1 694 ? -22.635 46.278 32.954 1.00 36.28 694 GLU A C 1
ATOM 5107 O O . GLU A 1 694 ? -23.786 45.869 32.748 1.00 36.28 694 GLU A O 1
ATOM 5112 N N . PRO A 1 695 ? -22.287 46.883 34.105 1.00 37.22 695 PRO A N 1
ATOM 5113 C CA . PRO A 1 695 ? -23.280 47.187 35.120 1.00 37.22 695 PRO A CA 1
ATOM 5114 C C . PRO A 1 695 ? -24.413 47.974 34.452 1.00 37.22 695 PRO A C 1
ATOM 5116 O O . PRO A 1 695 ? -24.128 48.798 33.575 1.00 37.22 695 PRO A O 1
ATOM 5119 N N . PRO A 1 696 ? -25.684 47.720 34.815 1.00 39.03 696 PRO A N 1
ATOM 5120 C CA . PRO A 1 696 ? -26.814 48.365 34.166 1.00 39.03 696 PRO A CA 1
ATOM 5121 C C . PRO A 1 696 ? -26.574 49.872 34.164 1.00 39.03 696 PRO A C 1
ATOM 5123 O O . PRO A 1 696 ? -26.348 50.472 35.221 1.00 39.03 696 PRO A O 1
ATOM 5126 N N . ARG A 1 697 ? -26.555 50.471 32.964 1.00 38.56 697 ARG A N 1
ATOM 5127 C CA . ARG A 1 697 ? -26.515 51.926 32.822 1.00 38.56 697 ARG A CA 1
ATOM 5128 C C . ARG A 1 697 ? -27.638 52.466 33.693 1.00 38.56 697 ARG A C 1
ATOM 5130 O O . ARG A 1 697 ? -28.790 52.092 33.493 1.00 38.56 697 ARG A O 1
ATOM 5137 N N . ARG A 1 698 ? -27.280 53.293 34.680 1.00 36.91 698 ARG A N 1
ATOM 5138 C CA . ARG A 1 698 ? -28.257 54.080 35.430 1.00 36.91 698 ARG A CA 1
ATOM 5139 C C . ARG A 1 698 ? -29.132 54.779 34.399 1.00 36.91 698 ARG A C 1
ATOM 5141 O O . ARG A 1 698 ? -28.621 55.573 33.614 1.00 36.91 698 ARG A O 1
ATOM 5148 N N . GLU A 1 699 ? -30.413 54.438 34.389 1.00 38.44 699 GLU A N 1
ATOM 5149 C CA . GLU A 1 699 ? -31.423 55.265 33.755 1.00 38.44 699 GLU A CA 1
ATOM 5150 C C . GLU A 1 699 ? -31.317 56.650 34.398 1.00 38.44 699 GLU A C 1
ATOM 5152 O O . GLU A 1 699 ? -31.509 56.810 35.606 1.00 38.44 699 GLU A O 1
ATOM 5157 N N . GLU A 1 700 ? -30.921 57.638 33.601 1.00 42.94 700 GLU A N 1
ATOM 5158 C CA . GLU A 1 700 ? -31.146 59.035 33.933 1.00 42.94 700 GLU A CA 1
ATOM 5159 C C . GLU A 1 700 ? -32.661 59.244 33.944 1.00 42.94 700 GLU A C 1
ATOM 5161 O O . GLU A 1 700 ? -33.322 59.242 32.905 1.00 42.94 700 GLU A O 1
ATOM 5166 N N . SER A 1 701 ? -33.221 59.364 35.145 1.00 45.66 701 SER A N 1
ATOM 5167 C CA . SER A 1 701 ? -34.536 59.952 35.346 1.00 45.66 701 SER A CA 1
ATOM 5168 C C . SER A 1 701 ? -34.470 61.444 35.020 1.00 45.66 701 SER A C 1
ATOM 5170 O O . SER A 1 701 ? -33.538 62.122 35.458 1.00 45.66 701 SER A O 1
ATOM 5172 N N . VAL A 1 702 ? -35.483 61.909 34.286 1.00 38.84 702 VAL A N 1
ATOM 5173 C CA . VAL A 1 702 ? -35.874 63.318 34.093 1.00 38.84 702 VAL A CA 1
ATOM 5174 C C . VAL A 1 702 ? -35.794 64.128 35.383 1.00 38.84 702 VAL A C 1
ATOM 5176 O O . VAL A 1 702 ? -36.217 63.588 36.434 1.00 38.84 702 VAL A O 1
#

pLDDT: mean 86.71, std 15.24, range [27.58, 98.56]

Sequence (702 aa):
MTRGKVGNFGTGSAGLIVRKTGAQGRYVLTCGHVLGAAPLDSTATDANQVYSPELSTCCGAECSNPVGNVVRNTLPQLVDKAIQNKVRIGQVDFAVDAALVELSGNTKASNEVPKIGKIPAVRDLISEWSLSSATPTEGDLPAARRIPVTKYGAKTGLTKGTIAGLRKVPIKEVVNGQVVPGQTAWLFEVEAVAPTGTPPVEEYKLDMGRYRTDDPGVTPSDIAAEFSGSGLTVTVGGSSTQPTLVVRGALFSQPGDSGAPIVDGDHKVVGLLTSGVVKDVFVVGQSAPVQILLGRSHGLFIDPVFRHLKVELLPPSLSSAGRPVAVPGMPLTRARPVDWSAVRTAWAAVEGGELGARLGTLVRHHLHEVRHLVHHNRRVMVTWHRCKGPAFVNAALHAADQPRWPLPAAIDGVSPVQALRAMRDVLMAEGSASLRADIAAHQEQVLDLAERTTSLLDALRLAGRVAPAALRIVNARGVPGVVGTLVRNPGGVPYLLASHHVVFGAGAQEGDTVWALPPTADPGDPGVATRLGRARRGHLGLVEFAGETCFVDGALIELDDAADRPAWLREALTGAWPREVAQAEPGAPVHKRGPATGLTQGTLLDVAYPDRPFIEGHTWTAPGQLLVASRDPDRAFSAPGDSGAPLLDEQGHIVGLLWGATAAGDGVACPAEPLLHCLGVVPIGVFERVGAQEPPRREESV

=== Feature glossary ===
Each block in this record encodes a different view of the same protein. In brief:

Predicted aligned error. PAE(i, j) answers: if I align the predicted and true structures on residue i, how far off (in Å) do I expect residue j to be? A block-diagonal PAE matrix with low values on the blocks and high values off-diagonal is the signature of a multi-domain protein with confidently predicted domains but uncertain inter-domain orientation.

Contact-map, Ramachandran, and PAE plots. Plot images: a contact map (which residues are close in 3D, as an N×N binary image), a Ramachandran scatter (backbone torsion angles, revealing secondary-structure composition at a glance), and — for AlphaFold structures — a PAE heatmap (pairwise prediction confidence).

Backbone torsions (φ/ψ). φ (phi) and ψ (psi) are the two rotatable backbone dihedrals per residue: φ is the C(i-1)–N–Cα–C torsion, ψ is the N–Cα–C–N(i+1) torsion, both in degrees on (−180°, 180°]. α-helical residues cluster near (−60°, −45°); β-strand residues near (−120°, +130°). A Ramachandran plot is simply a scatter of (φ, ψ) for every residue.

Foldseek 3Di. A 3Di character summarizes, for each residue, the relative orientation of the Cα frame of its nearest spatial neighbor. Because it encodes fold topology rather than chemistry, 3Di alignments detect remote structural similarity that sequence alignment misses.

Radius of gyration, Cα contacts, bounding box. Three whole-structure scalars: the radius of gyration (RMS distance of Cα from centroid, in Å), the count of Cα–Cα contacts (pairs closer than 8 Å and separated by more than four residues in sequence — i.e. tertiary, not local, contacts), and the bounding-box dimensions. Together they distinguish compact globular folds from extended fibres or disordered chains.

Sequence. Sequence gives the chain of amino acids in standard one-letter code (A=alanine, C=cysteine, …, Y=tyrosine), read N→C. It is the only feature that is directly encoded by the gene; all structural features are derived from the folded form of this sequence.

mmCIF coordinates. Atomic coordinates in PDBx/mmCIF format — the same representation the Protein Data Bank distributes. Each line of the _atom_site loop places one backbone atom in Cartesian space (units: ångströms, origin: arbitrary).

Secondary structure (3-state, P-SEA). Three-state secondary structure (P-SEA) collapses the eight DSSP classes into helix (a), strand (b), and coil (c). P-SEA assigns these from Cα geometry alone — distances and angles — without requiring backbone oxygens, so it works on any Cα trace.

InterPro / GO / CATH / organism. Functional annotations link the protein to curated databases. InterPro entries identify conserved domains and families by matching the sequence against member-database signatures (Pfam, PROSITE, CDD, …). Gene Ontology (GO) terms describe molecular function, biological process, and cellular component in a controlled vocabulary. CATH places the structure in a hierarchical fold classification (Class/Architecture/Topology/Homologous-superfamily). The organism is the source species.

B-factor. B-factor (Debye–Waller factor) reflects atomic displacement in the crystal lattice. It is an experimental observable (units Å²), not a prediction; low values mean the atom is pinned down, high values mean it moves or is heterogeneous across the crystal.

Rendered structure images. Structure images are PyMOL renders from six orthogonal camera directions. Cartoon representation draws helices as coils and strands as arrows; sticks shows the backbone as bonds; surface shows the solvent-excluded envelope. Rainbow coloring maps sequence position to hue (blue→red, N→C); chain coloring assigns a distinct color per polypeptide.

Solvent-accessible surface area. Solvent-accessible surface area (SASA) is the area in Å² traced out by the centre of a 1.4 Å probe sphere (a water molecule) rolled over the protein's van der Waals surface (Shrake–Rupley / Lee–Richards construction). Buried residues have near-zero SASA; fully exposed residues can exceed 200 Å². The total SASA scales roughly with the number of surface residues.

Secondary structure (8-state, DSSP). The SS8 string is DSSP's per-residue secondary-structure call. α-helix (H) means an i→i+4 H-bond ladder; β-strand (E) means the residue participates in a β-sheet; 3₁₀ (G) and π (I) are tighter and wider helices; T/S are turns/bends; '-' is loop.

pLDDT. For AlphaFold models, the B-factor field carries pLDDT — the model's own estimate of local accuracy on a 0–100 scale. Regions with pLDDT<50 should be treated as essentially unmodeled; they often correspond to intrinsically disordered segments.

Nearest PDB structures. Nearest PDB neighbors are the top structural matches found by Foldseek when searching this structure against the entire Protein Data Bank. Each hit reports a TM-score (0 to 1; >0.5 almost always implies the same fold) and an E-value. These are *structural* homologs — they may share no detectable sequence similarity.